Protein AF-A0A932CYS2-F1 (afdb_monomer)

Secondary structure (DSSP, 8-state):
----------------------------GGGTSS-SSSSS--GGG-SS--STT-S--PPPPPPGGGTSS-SSSSS--GGGSSS-S-TT-S--------GGGTSS-SSSSS--GGGSSS-SSTT-S--PPP---GGGTSS--SSSS--GGGSTT-S-TT-S---PPPPPPGGGSSS-SSSSS--GGGSTT-SSTT-S-----TTTSSS-SSSSS--GGGSTT-SSTT-------SS--GGGSSS-SSSSS--STTT-TT-SSTT-S-SS-SS--GGGSS--SSSSS--STTT-SS-SSTTS--PPPPGGGSSS-SSSSS--HHHH-SS-SSTT-S-----SS--GGGSS---SSSS--STTT-SS-SSTT-S-SS-TT--TTSS---SSSS--HHHH-SS--STT--TT-S-GGGSSS-SS-SS--GGGSSS-SSTT-------SS--GGGSSS-SSSSS--S--TTTT--TT-SSTT-S-SS--SS--TTS----SSSS--STTTSSS--STT------SS--TTSSSS-SSSSS--STTT-SS-SSTT-------SS--GGGSSS-SSSSS--STTT-TT-SSTT-S----TT--GGGSSS-SSSSS--STTTSSS--STT-S--SPP-TTSSS-SSSSS--GGGSSS-SSTT-S-SS-TT-TTSSS--SS-SS--STTTSSS--STT-S----------

Sequence (701 aa):
MRHPPNLVALLVSLLVSACGSREASTTPACGDGEDNDEDGKVDDADPGCSGDEDGDESDPQPAACADGLDNDDDGEIDGNDPGCSSLDDGDETDLARAACSDGADNDGDGLTDGDDPGCAGDGDGDETDPLVAQCADGVDNDGDDLTDLDDPGCSGLTDGDESNPPAPPECSDLEDNDGDGLTDWLDPDCAGPADDGEEAGECADGVDNDGDGWEDLFDPGCSSAEDYDEADPAQPAACSDGEDNDGDGVADVFADPGCDAAGDDSERGPRSAPCDNGVDDDGDGDTDWPADSGCDSAWDDEGPAPACSDGVDDDDDGRTDFFADPGCTSPLDPDETDPEELPDCANLTDDDGDGMADWPNDTGCDFAADSSETSPAFVCDNGLDDDGDGDVDIAEDADCEAVWDVEGSAGACGNGLDDDGDGARDQNDQGCESSGDDDETDPADPPACSNGEDDDGDGLADYEPWSGGDPGCIAAGDESERQLAWLSCDDTLDNDGDGLVDFPDDPDCGDVWGSEQVWGTPQACSNLEDDDGDGLVDFPEDPGCLSWLDRDETDPEVPPACANGEDDDGDGLADWPADPGCPAASDTNERERPGPACDNGLDDDGDGDVDFPDDEYCSDPSYGAEAPPVCGNGLDDDDDGETDADDPGCDSELDTSEHSALLVCDNGLDDDRDGDADWPADADCLDSMGPTELPHELEVE

pLDDT: mean 73.69, std 12.3, range [32.88, 92.31]

Mean predicted aligned error: 25.36 Å

Structure (mmCIF, N/CA/C/O backbone):
data_AF-A0A932CYS2-F1
#
_entry.id   AF-A0A932CYS2-F1
#
loop_
_atom_site.group_PDB
_atom_site.id
_atom_site.type_symbol
_atom_site.label_atom_id
_atom_site.label_alt_id
_atom_site.label_comp_id
_atom_site.label_asym_id
_atom_site.label_entity_id
_atom_site.label_seq_id
_atom_site.pdbx_PDB_ins_code
_atom_site.Cartn_x
_atom_site.Cartn_y
_atom_site.Cartn_z
_atom_site.occupancy
_atom_site.B_iso_or_equiv
_atom_site.auth_seq_id
_atom_site.auth_comp_id
_atom_site.auth_asym_id
_atom_site.auth_atom_id
_atom_site.pdbx_PDB_model_num
ATOM 1 N N . MET A 1 1 ? 15.132 -55.791 -19.807 1.00 32.97 1 MET A N 1
ATOM 2 C CA . MET A 1 1 ? 15.140 -57.198 -19.315 1.00 32.97 1 MET A CA 1
ATOM 3 C C . MET A 1 1 ? 16.167 -58.038 -20.088 1.00 32.97 1 MET A C 1
ATOM 5 O O . MET A 1 1 ? 16.297 -57.822 -21.278 1.00 32.97 1 MET A O 1
ATOM 9 N N . ARG A 1 2 ? 16.835 -59.003 -19.428 1.00 35.38 2 ARG A N 1
ATOM 10 C CA . ARG A 1 2 ? 17.506 -60.232 -19.952 1.00 35.38 2 ARG A CA 1
ATOM 11 C C . ARG A 1 2 ? 18.119 -60.257 -21.386 1.00 35.38 2 ARG A C 1
ATOM 13 O O . ARG A 1 2 ? 17.402 -60.441 -22.358 1.00 35.38 2 ARG A O 1
ATOM 20 N N . HIS A 1 3 ? 19.462 -60.276 -21.438 1.00 32.97 3 HIS A N 1
ATOM 21 C CA . HIS A 1 3 ? 20.362 -61.334 -21.989 1.00 32.97 3 HIS A CA 1
ATOM 22 C C . HIS A 1 3 ? 19.798 -62.517 -22.827 1.00 32.97 3 HIS A C 1
ATOM 24 O O . HIS A 1 3 ? 18.668 -62.937 -22.570 1.00 32.97 3 HIS A O 1
ATOM 30 N N . PRO A 1 4 ? 20.642 -63.282 -23.581 1.00 65.62 4 PRO A N 1
ATOM 31 C CA . PRO A 1 4 ? 22.054 -63.104 -24.023 1.00 65.62 4 PRO A CA 1
ATOM 32 C C . PRO A 1 4 ? 22.103 -63.203 -25.591 1.00 65.62 4 PRO A C 1
ATOM 34 O O . PRO A 1 4 ? 21.103 -62.773 -26.165 1.00 65.62 4 PRO A O 1
ATOM 37 N N . PRO A 1 5 ? 23.082 -63.782 -26.356 1.00 58.34 5 PRO A N 1
ATOM 38 C CA . PRO A 1 5 ? 24.461 -64.300 -26.140 1.00 58.34 5 PRO A CA 1
ATOM 39 C C . PRO A 1 5 ? 25.499 -63.669 -27.137 1.00 58.34 5 PRO A C 1
ATOM 41 O O . PRO A 1 5 ? 25.199 -62.635 -27.711 1.00 58.34 5 PRO A O 1
ATOM 44 N N . ASN A 1 6 ? 26.724 -64.160 -27.427 1.00 41.47 6 ASN A N 1
ATOM 45 C CA . ASN A 1 6 ? 27.454 -65.399 -27.085 1.00 41.47 6 ASN A CA 1
ATOM 46 C C . ASN A 1 6 ? 28.994 -65.189 -27.047 1.00 41.47 6 ASN A C 1
ATOM 48 O O . ASN A 1 6 ? 29.493 -64.228 -27.622 1.00 41.47 6 ASN A O 1
ATOM 52 N N . LEU A 1 7 ? 29.750 -66.117 -26.438 1.00 36.44 7 LEU A N 1
ATOM 53 C CA . LEU A 1 7 ? 31.191 -65.985 -26.157 1.00 36.44 7 LEU A CA 1
ATOM 54 C C . LEU A 1 7 ? 31.991 -67.274 -26.459 1.00 36.44 7 LEU A C 1
ATOM 56 O O . LEU A 1 7 ? 31.732 -68.317 -25.864 1.00 36.44 7 LEU A O 1
ATOM 60 N N . VAL A 1 8 ? 32.988 -67.185 -27.355 1.00 42.00 8 VAL A N 1
ATOM 61 C CA . VAL A 1 8 ? 34.032 -68.199 -27.663 1.00 42.00 8 VAL A CA 1
ATOM 62 C C . VAL A 1 8 ? 35.246 -67.434 -28.233 1.00 42.00 8 VAL A C 1
ATOM 64 O O . VAL A 1 8 ? 35.101 -66.818 -29.279 1.00 42.00 8 VAL A O 1
ATOM 67 N N . ALA A 1 9 ? 36.450 -67.331 -27.659 1.00 33.84 9 ALA A N 1
ATOM 68 C CA . ALA A 1 9 ? 37.141 -68.006 -26.553 1.00 33.84 9 ALA A CA 1
ATOM 69 C C . ALA A 1 9 ? 37.605 -69.459 -26.804 1.00 33.84 9 ALA A C 1
ATOM 71 O O . ALA A 1 9 ? 36.893 -70.398 -26.462 1.00 33.84 9 ALA A O 1
ATOM 72 N N . LEU A 1 10 ? 38.853 -69.641 -27.281 1.00 33.91 10 LEU A N 1
ATOM 73 C CA . LEU A 1 10 ? 39.912 -70.270 -26.459 1.00 33.91 10 LEU A CA 1
ATOM 74 C C . LEU A 1 10 ? 41.341 -70.131 -27.030 1.00 33.91 10 LEU A C 1
ATOM 76 O O . LEU A 1 10 ? 41.553 -70.183 -28.239 1.00 33.91 10 LEU A O 1
ATOM 80 N N . LEU A 1 11 ? 42.329 -70.047 -26.130 1.00 35.75 11 LEU A N 1
ATOM 81 C CA . LEU A 1 11 ? 43.759 -70.148 -26.443 1.00 35.75 11 LEU A CA 1
ATOM 82 C C . LEU A 1 11 ? 44.174 -71.589 -26.791 1.00 35.75 11 LEU A C 1
ATOM 84 O O . LEU A 1 11 ? 43.701 -72.536 -26.161 1.00 35.75 11 LEU A O 1
ATOM 88 N N . VAL A 1 12 ? 45.191 -71.740 -27.650 1.00 37.50 12 VAL A N 1
ATOM 89 C CA . VAL A 1 12 ? 46.093 -72.908 -27.641 1.00 37.50 12 VAL A CA 1
ATOM 90 C C . VAL A 1 12 ? 47.543 -72.449 -27.814 1.00 37.50 12 VAL A C 1
ATOM 92 O O . VAL A 1 12 ? 47.998 -72.178 -28.922 1.00 37.50 12 VAL A O 1
ATOM 95 N N . SER A 1 13 ? 48.282 -72.410 -26.708 1.00 39.47 13 SER A N 1
ATOM 96 C CA . SER A 1 13 ? 49.744 -72.269 -26.704 1.00 39.47 13 SER A CA 1
ATOM 97 C C . SER A 1 13 ? 50.433 -73.647 -26.653 1.00 39.47 13 SER A C 1
ATOM 99 O O . SER A 1 13 ? 49.789 -74.652 -26.359 1.00 39.47 13 SER A O 1
ATOM 101 N N . LEU A 1 14 ? 51.765 -73.647 -26.825 1.00 32.88 14 LEU A N 1
ATOM 102 C CA . LEU A 1 14 ? 52.750 -74.727 -26.582 1.00 32.88 14 LEU A CA 1
ATOM 103 C C . LEU A 1 14 ? 53.095 -75.755 -27.702 1.00 32.88 14 LEU A C 1
ATOM 105 O O . LEU A 1 14 ? 52.301 -76.604 -28.088 1.00 32.88 14 LEU A O 1
ATOM 109 N N . LEU A 1 15 ? 54.415 -75.783 -27.982 1.00 36.88 15 LEU A N 1
ATOM 110 C CA . LEU A 1 15 ? 55.313 -76.942 -28.227 1.00 36.88 15 LEU A CA 1
ATOM 111 C C . LEU A 1 15 ? 55.758 -77.359 -29.657 1.00 36.88 15 LEU A C 1
ATOM 113 O O . LEU A 1 15 ? 55.350 -78.379 -30.197 1.00 36.88 15 LEU A O 1
ATOM 117 N N . VAL A 1 16 ? 56.814 -76.667 -30.119 1.00 42.19 16 VAL A N 1
ATOM 118 C CA . VAL A 1 16 ? 58.150 -77.227 -30.472 1.00 42.19 16 VAL A CA 1
ATOM 119 C C . VAL A 1 16 ? 58.255 -78.359 -31.517 1.00 42.19 16 VAL A C 1
ATOM 121 O O . VAL A 1 16 ? 58.073 -79.535 -31.203 1.00 42.19 16 VAL A O 1
ATOM 124 N N . SER A 1 17 ? 58.818 -78.024 -32.690 1.00 36.19 17 SER A N 1
ATOM 125 C CA . SER A 1 17 ? 60.043 -78.630 -33.283 1.00 36.19 17 SER A CA 1
ATOM 126 C C . SER A 1 17 ? 60.367 -77.995 -34.653 1.00 36.19 17 SER A C 1
ATOM 128 O O . SER A 1 17 ? 59.436 -77.704 -35.388 1.00 36.19 17 SER A O 1
ATOM 130 N N . ALA A 1 18 ? 61.597 -77.863 -35.171 1.00 42.41 18 ALA A N 1
ATOM 131 C CA . ALA A 1 18 ? 62.960 -77.718 -34.632 1.00 42.41 18 ALA A CA 1
ATOM 132 C C . ALA A 1 18 ? 63.969 -77.821 -35.810 1.00 42.41 18 ALA A C 1
ATOM 134 O O . ALA A 1 18 ? 63.966 -78.832 -36.507 1.00 42.41 18 ALA A O 1
ATOM 135 N N . CYS A 1 19 ? 64.903 -76.862 -35.922 1.00 35.38 19 CYS A N 1
ATOM 136 C CA . CYS A 1 19 ? 66.161 -76.913 -36.705 1.00 35.38 19 CYS A CA 1
ATOM 137 C C . CYS A 1 19 ? 66.086 -76.912 -38.258 1.00 35.38 19 CYS A C 1
ATOM 139 O O . CYS A 1 19 ? 65.490 -77.794 -38.868 1.00 35.38 19 CYS A O 1
ATOM 141 N N . GLY A 1 20 ? 66.805 -75.978 -38.908 1.00 34.09 20 GLY A N 1
ATOM 142 C CA . GLY A 1 20 ? 66.948 -75.973 -40.376 1.00 34.09 20 GLY A CA 1
ATOM 143 C C . GLY A 1 20 ? 67.723 -74.822 -41.044 1.00 34.09 20 GLY A C 1
ATOM 144 O O . GLY A 1 20 ? 67.614 -74.689 -42.259 1.00 34.09 20 GLY A O 1
ATOM 145 N N . SER A 1 21 ? 68.477 -73.989 -40.314 1.00 43.94 21 SER A N 1
ATOM 146 C CA . SER A 1 21 ? 69.029 -72.723 -40.832 1.00 43.94 21 SER A CA 1
ATOM 147 C C . SER A 1 21 ? 69.904 -72.852 -42.089 1.00 43.94 21 SER A C 1
ATOM 149 O O . SER A 1 21 ? 70.914 -73.563 -42.094 1.00 43.94 21 SER A O 1
ATOM 151 N N . ARG A 1 22 ? 69.559 -72.065 -43.114 1.00 46.00 22 ARG A N 1
ATOM 152 C CA . ARG A 1 22 ? 70.478 -71.477 -44.098 1.00 46.00 22 ARG A CA 1
ATOM 153 C C . ARG A 1 22 ? 69.952 -70.091 -44.433 1.00 46.00 22 ARG A C 1
ATOM 155 O O . ARG A 1 22 ? 68.833 -69.979 -44.916 1.00 46.00 22 ARG A O 1
ATOM 162 N N . GLU A 1 23 ? 70.747 -69.079 -44.142 1.00 43.47 23 GLU A N 1
ATOM 163 C CA . GLU A 1 23 ? 70.376 -67.686 -44.358 1.00 43.47 23 GLU A CA 1
ATOM 164 C C . GLU A 1 23 ? 70.620 -67.313 -45.823 1.00 43.47 23 GLU A C 1
ATOM 166 O O . GLU A 1 23 ? 71.630 -67.703 -46.416 1.00 43.47 23 GLU A O 1
ATOM 171 N N . ALA A 1 24 ? 69.665 -66.591 -46.404 1.00 47.28 24 ALA A N 1
ATOM 172 C CA . ALA A 1 24 ? 69.905 -65.759 -47.568 1.00 47.28 24 ALA A CA 1
ATOM 173 C C . ALA A 1 24 ? 70.119 -64.348 -47.020 1.00 47.28 24 ALA A C 1
ATOM 175 O O . ALA A 1 24 ? 69.232 -63.828 -46.349 1.00 47.28 24 ALA A O 1
ATOM 176 N N . SER A 1 25 ? 71.297 -63.774 -47.254 1.00 45.53 25 SER A N 1
ATOM 177 C CA . SER A 1 25 ? 71.508 -62.351 -47.005 1.00 45.53 25 SER A CA 1
ATOM 178 C C . SER A 1 25 ? 70.859 -61.617 -48.169 1.00 45.53 25 SER A C 1
ATOM 180 O O . SER A 1 25 ? 71.349 -61.723 -49.291 1.00 45.53 25 SER A O 1
ATOM 182 N N . THR A 1 26 ? 69.736 -60.955 -47.918 1.00 60.38 26 THR A N 1
ATOM 183 C CA . THR A 1 26 ? 69.276 -59.852 -48.760 1.00 60.38 26 THR A CA 1
ATOM 184 C C . THR A 1 26 ? 70.146 -58.660 -48.400 1.00 60.38 26 THR A C 1
ATOM 186 O O . THR A 1 26 ? 70.075 -58.178 -47.270 1.00 60.38 26 THR A O 1
ATOM 189 N N . THR A 1 27 ? 71.031 -58.262 -49.306 1.00 70.94 27 THR A N 1
ATOM 190 C CA . THR A 1 27 ? 71.603 -56.915 -49.285 1.00 70.94 27 THR A CA 1
ATOM 191 C C . THR A 1 27 ? 70.458 -55.912 -49.483 1.00 70.94 27 THR A C 1
ATOM 193 O O . THR A 1 27 ? 69.546 -56.217 -50.257 1.00 70.94 27 THR A O 1
ATOM 196 N N . PRO A 1 28 ? 70.429 -54.799 -48.734 1.00 80.12 28 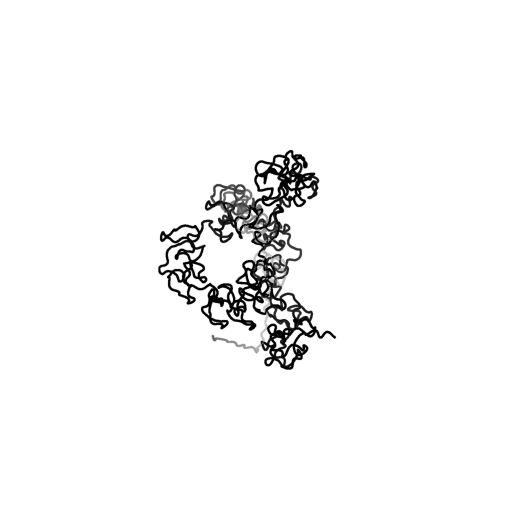PRO A N 1
ATOM 197 C CA . PRO A 1 28 ? 69.559 -53.657 -49.025 1.00 80.12 28 PRO A CA 1
ATOM 198 C C . PRO A 1 28 ? 69.938 -52.999 -50.364 1.00 80.12 28 PRO A C 1
ATOM 200 O O . PRO A 1 28 ? 71.014 -53.298 -50.883 1.00 80.12 28 PRO A O 1
ATOM 203 N N . ALA A 1 29 ? 69.063 -52.151 -50.917 1.00 80.81 29 ALA A N 1
ATOM 204 C CA . ALA A 1 29 ? 69.260 -51.526 -52.232 1.00 80.81 29 ALA A CA 1
ATOM 205 C C . ALA A 1 29 ? 70.571 -50.724 -52.272 1.00 80.81 29 ALA A C 1
ATOM 207 O O . ALA A 1 29 ? 71.456 -51.028 -53.065 1.00 80.81 29 ALA A O 1
ATOM 208 N N . CYS A 1 30 ? 70.761 -49.852 -51.279 1.00 84.50 30 CYS A N 1
ATOM 209 C CA . CYS A 1 30 ? 71.926 -48.983 -51.094 1.00 84.50 30 CYS A CA 1
ATOM 210 C C . CYS A 1 30 ? 73.247 -49.694 -50.728 1.00 84.50 30 CYS A C 1
ATOM 212 O O . CYS A 1 30 ? 74.178 -49.072 -50.208 1.00 84.50 30 CYS A O 1
ATOM 214 N N . GLY A 1 31 ? 73.324 -51.008 -50.938 1.00 82.94 31 GLY A N 1
ATOM 215 C CA . GLY A 1 31 ? 74.497 -51.828 -50.656 1.00 82.94 31 GLY A CA 1
ATOM 216 C C . GLY A 1 31 ? 74.545 -53.142 -51.443 1.00 82.94 31 GLY A C 1
ATOM 217 O O . GLY A 1 31 ? 75.176 -54.103 -50.975 1.00 82.94 31 GLY A O 1
ATOM 218 N N . ASP A 1 32 ? 73.872 -53.232 -52.598 1.00 84.50 32 ASP A N 1
ATOM 219 C CA . ASP A 1 32 ? 73.926 -54.404 -53.486 1.00 84.50 32 ASP A CA 1
ATOM 220 C C . ASP A 1 32 ? 74.656 -54.184 -54.825 1.00 84.50 32 ASP A C 1
ATOM 222 O O . ASP A 1 32 ? 75.135 -55.164 -55.422 1.00 84.50 32 ASP A O 1
ATOM 226 N N . GLY A 1 33 ? 74.898 -52.926 -55.206 1.00 82.44 33 GLY A N 1
ATOM 227 C CA . GLY A 1 33 ? 75.660 -52.533 -56.388 1.00 82.44 33 GLY A CA 1
ATOM 228 C C . GLY A 1 33 ? 74.894 -52.571 -57.713 1.00 82.44 33 GLY A C 1
ATOM 229 O O . GLY A 1 33 ? 75.544 -52.592 -58.770 1.00 82.44 33 GLY A O 1
ATOM 230 N N . GLU A 1 34 ? 73.561 -52.622 -57.681 1.00 85.94 34 GLU A N 1
ATOM 231 C CA . GLU A 1 34 ? 72.691 -52.285 -58.814 1.00 85.94 34 GLU A CA 1
ATOM 232 C C . GLU A 1 34 ? 72.100 -50.861 -58.643 1.00 85.94 34 GLU A C 1
ATOM 234 O O . GLU A 1 34 ? 72.276 -50.229 -57.613 1.00 85.94 34 GLU A O 1
ATOM 239 N N . ASP A 1 35 ? 71.521 -50.317 -59.714 1.00 83.06 35 ASP A N 1
ATOM 240 C CA . ASP A 1 35 ? 70.952 -48.959 -59.838 1.00 83.06 35 ASP A CA 1
ATOM 241 C C . ASP A 1 35 ? 69.430 -49.155 -59.767 1.00 83.06 35 ASP A C 1
ATOM 243 O O . ASP A 1 35 ? 68.841 -49.636 -60.744 1.00 83.06 35 ASP A O 1
ATOM 247 N N . ASN A 1 36 ? 68.826 -49.013 -58.576 1.00 83.62 36 ASN A N 1
ATOM 248 C CA . ASN A 1 36 ? 67.494 -49.576 -58.308 1.00 83.62 36 ASN A CA 1
ATOM 249 C C . ASN A 1 36 ? 66.319 -48.654 -58.688 1.00 83.62 36 ASN A C 1
ATOM 251 O O . ASN A 1 36 ? 65.207 -49.169 -58.855 1.00 83.62 36 ASN A O 1
ATOM 255 N N . ASP A 1 37 ? 66.540 -47.346 -58.867 1.00 79.50 37 ASP A N 1
ATOM 256 C CA . ASP A 1 37 ? 65.526 -46.383 -59.337 1.00 79.50 37 ASP A CA 1
ATOM 257 C C . ASP A 1 37 ? 65.700 -45.949 -60.820 1.00 79.50 37 ASP A C 1
ATOM 259 O O . ASP A 1 37 ? 64.772 -45.395 -61.416 1.00 79.50 37 ASP A O 1
ATOM 263 N N . GLU A 1 38 ? 66.823 -46.318 -61.455 1.00 83.69 38 GLU A N 1
ATOM 264 C CA . GLU A 1 38 ? 67.254 -45.974 -62.824 1.00 83.69 38 GLU A CA 1
ATOM 265 C C . GLU A 1 38 ? 67.691 -44.496 -63.050 1.00 83.69 38 GLU A C 1
ATOM 267 O O . GLU A 1 38 ? 67.770 -44.056 -64.208 1.00 83.69 38 GLU A O 1
ATOM 272 N N . ASP A 1 39 ? 68.036 -43.725 -62.005 1.00 80.88 39 ASP A N 1
ATOM 273 C CA . ASP A 1 39 ? 68.628 -42.372 -62.130 1.00 80.88 39 ASP A CA 1
ATOM 274 C C . ASP A 1 39 ? 70.049 -42.384 -62.750 1.00 80.88 39 ASP A C 1
ATOM 276 O O . ASP A 1 39 ? 70.404 -41.491 -63.538 1.00 80.88 39 ASP A O 1
ATOM 280 N N . GLY A 1 40 ? 70.859 -43.409 -62.456 1.00 81.38 40 GLY A N 1
ATOM 281 C CA . GLY A 1 40 ? 72.254 -43.522 -62.908 1.00 81.38 40 GLY A CA 1
ATOM 282 C C . GLY A 1 40 ? 73.333 -43.309 -61.835 1.00 81.38 40 GLY A C 1
ATOM 283 O O . GLY A 1 40 ? 74.532 -43.307 -62.172 1.00 81.38 40 GLY A O 1
ATOM 284 N N . LYS A 1 41 ? 72.935 -43.126 -60.576 1.00 84.81 41 LYS A N 1
ATOM 285 C CA . LYS A 1 41 ? 73.733 -43.268 -59.348 1.00 84.81 41 LYS A CA 1
ATOM 286 C C . LYS A 1 41 ? 73.557 -44.700 -58.768 1.00 84.81 41 LYS A C 1
ATOM 288 O O . LYS A 1 41 ? 72.941 -45.535 -59.421 1.00 84.81 41 LYS A O 1
ATOM 293 N N . VAL A 1 42 ? 74.287 -45.045 -57.693 1.00 85.69 42 VAL A N 1
ATOM 294 C CA . VAL A 1 42 ? 74.389 -46.416 -57.113 1.00 85.69 42 VAL A CA 1
ATOM 295 C C . VAL A 1 42 ? 74.945 -46.374 -55.675 1.00 85.69 42 VAL A C 1
ATOM 297 O O . VAL A 1 42 ? 76.000 -45.759 -55.463 1.00 85.69 42 VAL A O 1
ATOM 300 N N . ASP A 1 43 ? 74.362 -47.147 -54.753 1.00 84.19 43 ASP A N 1
ATOM 301 C CA . ASP A 1 43 ? 74.823 -47.381 -53.369 1.00 84.19 43 ASP A CA 1
ATOM 302 C C . ASP A 1 43 ? 75.092 -46.046 -52.603 1.00 84.19 43 ASP A C 1
ATOM 304 O O . ASP A 1 43 ? 74.494 -45.004 -52.847 1.00 84.19 43 ASP A O 1
ATOM 308 N N . ASP A 1 44 ? 76.100 -46.053 -51.722 1.00 79.94 44 ASP A N 1
ATOM 309 C CA . ASP A 1 44 ? 76.808 -44.965 -51.015 1.00 79.94 44 ASP A CA 1
ATOM 310 C C . ASP A 1 44 ? 77.219 -43.724 -51.873 1.00 79.94 44 ASP A C 1
ATOM 312 O O . ASP A 1 44 ? 77.911 -42.822 -51.385 1.00 79.94 44 ASP A O 1
ATOM 316 N N . ALA A 1 45 ? 76.880 -43.679 -53.170 1.00 79.56 45 ALA A N 1
ATOM 317 C CA . ALA A 1 45 ? 77.051 -42.527 -54.064 1.00 79.56 45 ALA A CA 1
ATOM 318 C C . ALA A 1 45 ? 75.723 -41.868 -54.502 1.00 79.56 45 ALA A C 1
ATOM 320 O O . ALA A 1 45 ? 75.770 -40.869 -55.230 1.00 79.56 45 ALA A O 1
ATOM 321 N N . ASP A 1 46 ? 74.584 -42.401 -54.061 1.00 78.44 46 ASP A N 1
ATOM 322 C CA . ASP A 1 46 ? 73.236 -41.892 -54.300 1.00 78.44 46 ASP A CA 1
ATOM 323 C C . ASP A 1 46 ? 72.732 -40.996 -53.140 1.00 78.44 46 ASP A C 1
ATOM 325 O O . ASP A 1 46 ? 72.892 -41.389 -51.983 1.00 78.44 46 ASP A O 1
ATOM 329 N N . PRO A 1 47 ? 72.151 -39.797 -53.373 1.00 80.25 47 PRO A N 1
ATOM 330 C CA . PRO A 1 47 ? 71.482 -39.025 -52.327 1.00 80.25 47 PRO A CA 1
ATOM 331 C C . PRO A 1 47 ? 70.162 -39.632 -51.827 1.00 80.25 47 PRO A C 1
ATOM 333 O O . PRO A 1 47 ? 69.766 -39.278 -50.715 1.00 80.25 47 PRO A O 1
ATOM 336 N N . GLY A 1 48 ? 69.527 -40.554 -52.564 1.00 76.81 48 GLY A N 1
ATOM 337 C CA . GLY A 1 48 ? 68.411 -41.353 -52.042 1.00 76.81 48 GLY A CA 1
ATOM 338 C C . GLY A 1 48 ? 68.836 -42.278 -50.892 1.00 76.81 48 GLY A C 1
ATOM 339 O O . GLY A 1 48 ? 68.070 -42.529 -49.964 1.00 76.81 48 GLY A O 1
ATOM 340 N N . CYS A 1 49 ? 70.099 -42.713 -50.889 1.00 83.25 49 CYS A N 1
ATOM 341 C CA . CYS A 1 49 ? 70.643 -43.641 -49.905 1.00 83.25 49 CYS A CA 1
ATOM 342 C C . CYS A 1 49 ? 71.109 -42.965 -48.607 1.00 83.25 49 CYS A C 1
ATOM 344 O O . CYS A 1 49 ? 72.132 -42.275 -48.573 1.00 83.25 49 CYS A O 1
ATOM 346 N N . SER A 1 50 ? 70.454 -43.270 -47.477 1.00 80.62 50 SER A N 1
ATOM 347 C CA . SER A 1 50 ? 70.937 -42.819 -46.159 1.00 80.62 50 SER A CA 1
ATOM 348 C C . SER A 1 50 ? 72.093 -43.667 -45.581 1.00 80.62 50 SER A C 1
ATOM 350 O O . SER A 1 50 ? 72.722 -43.261 -44.596 1.00 80.62 50 SER A O 1
ATOM 352 N N . GLY A 1 51 ? 72.433 -44.802 -46.217 1.00 78.00 51 GLY A N 1
ATOM 353 C CA . GLY A 1 51 ? 73.689 -45.553 -46.028 1.00 78.00 51 GLY A CA 1
ATOM 354 C C . GLY A 1 51 ? 73.618 -47.050 -46.392 1.00 78.00 51 GLY A C 1
ATOM 355 O O . GLY A 1 51 ? 72.558 -47.549 -46.749 1.00 78.00 51 GLY A O 1
ATOM 356 N N . ASP A 1 52 ? 74.733 -47.785 -46.217 1.00 75.94 52 ASP A N 1
ATOM 357 C CA . ASP A 1 52 ? 74.928 -49.234 -46.520 1.00 75.94 52 ASP A CA 1
ATOM 358 C C . ASP A 1 52 ? 73.776 -50.200 -46.112 1.00 75.94 52 ASP A C 1
ATOM 360 O O . ASP A 1 52 ? 73.690 -51.320 -46.624 1.00 75.94 52 ASP A O 1
ATOM 364 N N . GLU A 1 53 ? 72.957 -49.849 -45.110 1.00 78.44 53 GLU A N 1
ATOM 365 C CA . GLU A 1 53 ? 71.867 -50.697 -44.592 1.00 78.44 53 GLU A CA 1
ATOM 366 C C . GLU A 1 53 ? 70.466 -50.285 -45.106 1.00 78.44 53 GLU A C 1
ATOM 368 O O . GLU A 1 53 ? 69.475 -50.906 -44.712 1.00 78.44 53 GLU A O 1
ATOM 373 N N . ASP A 1 54 ? 70.374 -49.272 -45.977 1.00 78.19 54 ASP A N 1
ATOM 374 C CA . ASP A 1 54 ? 69.115 -48.670 -46.432 1.00 78.19 54 ASP A CA 1
ATOM 375 C C . ASP A 1 54 ? 68.440 -49.428 -47.590 1.00 78.19 54 ASP A C 1
ATOM 377 O O . ASP A 1 54 ? 69.078 -49.946 -48.510 1.00 78.19 54 ASP A O 1
ATOM 381 N N . GLY A 1 55 ? 67.116 -49.547 -47.500 1.00 82.19 55 GLY A N 1
ATOM 382 C CA . GLY A 1 55 ? 66.288 -50.387 -48.365 1.00 82.19 55 GLY A CA 1
ATOM 383 C C . GLY A 1 55 ? 65.578 -49.648 -49.496 1.00 82.19 55 GLY A C 1
ATOM 384 O O . GLY A 1 55 ? 64.921 -50.316 -50.295 1.00 82.19 55 GLY A O 1
ATOM 385 N N . ASP A 1 56 ? 65.694 -48.324 -49.539 1.00 80.19 56 ASP A N 1
ATOM 386 C CA . ASP A 1 56 ? 65.152 -47.443 -50.571 1.00 80.19 56 ASP A CA 1
ATOM 387 C C . ASP A 1 56 ? 66.305 -46.604 -51.144 1.00 80.19 56 ASP A C 1
ATOM 389 O O . ASP A 1 56 ? 67.154 -46.140 -50.387 1.00 80.19 56 ASP A O 1
ATOM 393 N N . GLU A 1 57 ? 66.361 -46.469 -52.467 1.00 79.31 57 GLU A N 1
ATOM 394 C CA . GLU A 1 57 ? 67.396 -45.719 -53.206 1.00 79.31 57 GLU A CA 1
ATOM 395 C C . GLU A 1 57 ? 66.782 -44.487 -53.908 1.00 79.31 57 GLU A C 1
ATOM 397 O O . GLU A 1 57 ? 67.485 -43.734 -54.567 1.00 79.31 57 GLU A O 1
ATOM 402 N N . SER A 1 58 ? 65.473 -44.250 -53.735 1.00 81.38 58 SER A N 1
ATOM 403 C CA . SER A 1 58 ? 64.732 -43.175 -54.406 1.00 81.38 58 SER A CA 1
ATOM 404 C C . SER A 1 58 ? 65.169 -41.782 -53.926 1.00 81.38 58 SER A C 1
ATOM 406 O O . SER A 1 58 ? 64.999 -41.453 -52.749 1.00 81.38 58 SER A O 1
ATOM 408 N N . ASP A 1 59 ? 65.653 -40.927 -54.835 1.00 76.38 59 ASP A N 1
ATOM 409 C CA . ASP A 1 59 ? 65.979 -39.525 -54.519 1.00 76.38 59 ASP A CA 1
ATOM 410 C C . ASP A 1 59 ? 64.740 -38.785 -53.941 1.00 76.38 59 ASP A C 1
ATOM 412 O O . ASP A 1 59 ? 63.663 -38.801 -54.559 1.00 76.38 59 ASP A O 1
ATOM 416 N N . PRO A 1 60 ? 64.843 -38.109 -52.776 1.00 66.94 60 PRO A N 1
ATOM 417 C CA . PRO A 1 60 ? 63.718 -37.384 -52.190 1.00 66.94 60 PRO A CA 1
ATOM 418 C C . PRO A 1 60 ? 63.301 -36.229 -53.106 1.00 66.94 60 PRO A C 1
ATOM 420 O O . PRO A 1 60 ? 64.112 -35.369 -53.454 1.00 66.94 60 PRO A O 1
ATOM 423 N N . GLN A 1 61 ? 62.028 -36.221 -53.505 1.00 66.12 61 GLN A N 1
ATOM 424 C CA . GLN A 1 61 ? 61.483 -35.175 -54.370 1.00 66.12 61 GLN A CA 1
ATOM 425 C C . GLN A 1 61 ? 61.447 -33.824 -53.627 1.00 66.12 61 GLN A C 1
ATOM 427 O O . GLN A 1 61 ? 61.345 -33.822 -52.394 1.00 66.12 61 GLN A O 1
ATOM 432 N N . PRO A 1 62 ? 61.531 -32.682 -54.337 1.00 68.25 62 PRO A N 1
ATOM 433 C CA . PRO A 1 62 ? 61.280 -31.378 -53.731 1.00 68.25 62 PRO A CA 1
ATOM 434 C C . PRO A 1 62 ? 59.858 -31.306 -53.155 1.00 68.25 62 PRO A C 1
ATOM 436 O O . PRO A 1 62 ? 58.978 -32.076 -53.543 1.00 68.25 62 PRO A O 1
ATOM 439 N N . ALA A 1 63 ? 59.644 -30.378 -52.226 1.00 77.75 63 ALA A N 1
ATOM 440 C CA . ALA A 1 63 ? 58.297 -29.984 -51.833 1.00 77.75 63 ALA A CA 1
ATOM 441 C C . ALA A 1 63 ? 57.660 -29.157 -52.970 1.00 77.75 63 ALA A C 1
ATOM 443 O O . ALA A 1 63 ? 58.405 -28.597 -53.778 1.00 77.75 63 ALA A O 1
ATOM 444 N N . ALA A 1 64 ? 56.325 -29.113 -53.054 1.00 80.69 64 ALA A N 1
ATOM 445 C CA . ALA A 1 64 ? 55.600 -28.552 -54.201 1.00 80.69 64 ALA A CA 1
ATOM 446 C C . ALA A 1 64 ? 56.080 -27.128 -54.542 1.00 80.69 64 ALA A C 1
ATOM 448 O O . ALA A 1 64 ? 56.589 -26.911 -55.639 1.00 80.69 64 ALA A O 1
ATOM 449 N N . CYS A 1 65 ? 56.160 -26.264 -53.522 1.00 85.75 65 CYS A N 1
ATOM 450 C CA . CYS A 1 65 ? 56.668 -24.885 -53.562 1.00 85.75 65 CYS A CA 1
ATOM 451 C C . CYS A 1 65 ? 58.142 -24.691 -53.991 1.00 85.75 65 CYS A C 1
ATOM 453 O O . CYS A 1 65 ? 58.703 -23.594 -53.843 1.00 85.75 65 CYS A O 1
ATOM 455 N N . ALA A 1 66 ? 58.814 -25.746 -54.454 1.00 86.00 66 ALA A N 1
ATOM 456 C CA . ALA A 1 66 ? 60.176 -25.726 -54.975 1.00 86.00 66 ALA A CA 1
ATOM 457 C C . ALA A 1 66 ? 60.462 -26.811 -56.045 1.00 86.00 66 ALA A C 1
ATOM 459 O O . ALA A 1 66 ? 61.641 -27.091 -56.316 1.00 86.00 66 ALA A O 1
ATOM 460 N N . ASP A 1 67 ? 59.442 -27.461 -56.625 1.00 84.38 67 ASP A N 1
ATOM 461 C CA . ASP A 1 67 ? 59.613 -28.525 -57.630 1.00 84.38 67 ASP A CA 1
ATOM 462 C C . ASP A 1 67 ? 59.582 -28.027 -59.094 1.00 84.38 67 ASP A C 1
ATOM 464 O O . ASP A 1 67 ? 60.064 -28.719 -60.005 1.00 84.38 67 ASP A O 1
ATOM 468 N N . GLY A 1 68 ? 59.164 -26.776 -59.311 1.00 82.75 68 GLY A N 1
ATOM 469 C CA . GLY A 1 68 ? 59.102 -26.106 -60.608 1.00 82.75 68 GLY A CA 1
ATOM 470 C C . GLY A 1 68 ? 57.870 -26.452 -61.448 1.00 82.75 68 GLY A C 1
ATOM 471 O O . GLY A 1 68 ? 57.913 -26.269 -62.676 1.00 82.75 68 GLY A O 1
ATOM 472 N N . LEU A 1 69 ? 56.821 -26.987 -60.821 1.00 85.50 69 LEU A N 1
ATOM 473 C CA . LEU A 1 69 ? 55.493 -27.183 -61.392 1.00 85.50 69 LEU A CA 1
ATOM 474 C C . LEU A 1 69 ? 54.494 -26.149 -60.839 1.00 85.50 69 LEU A C 1
ATOM 476 O O . LEU A 1 69 ? 54.844 -25.250 -60.090 1.00 85.50 69 LEU A O 1
ATOM 480 N N . ASP A 1 70 ? 53.273 -26.275 -61.332 1.00 82.94 70 ASP A N 1
ATOM 481 C CA . ASP A 1 70 ? 52.046 -25.577 -60.954 1.00 82.94 70 ASP A CA 1
ATOM 482 C C . ASP A 1 70 ? 51.162 -26.745 -60.489 1.00 82.94 70 ASP A C 1
ATOM 484 O O . ASP A 1 70 ? 50.771 -27.576 -61.325 1.00 82.94 70 ASP A O 1
ATOM 488 N N . ASN A 1 71 ? 51.074 -26.980 -59.171 1.00 82.50 71 ASN A N 1
ATOM 489 C CA . ASN A 1 71 ? 50.543 -28.242 -58.635 1.00 82.50 71 ASN A CA 1
ATOM 490 C C . ASN A 1 71 ? 49.029 -28.226 -58.348 1.00 82.50 71 ASN A C 1
ATOM 492 O O . ASN A 1 71 ? 48.467 -29.310 -58.137 1.00 82.50 71 ASN A O 1
ATOM 496 N N . ASP A 1 72 ? 48.359 -27.068 -58.405 1.00 80.06 72 ASP A N 1
ATOM 497 C CA . ASP A 1 72 ? 46.898 -26.944 -58.273 1.00 80.06 72 ASP A CA 1
ATOM 498 C C . ASP A 1 72 ? 46.158 -26.463 -59.558 1.00 80.06 72 ASP A C 1
ATOM 500 O O . ASP A 1 72 ? 44.927 -26.560 -59.611 1.00 80.06 72 ASP A O 1
ATOM 504 N N . ASP A 1 73 ? 46.892 -26.114 -60.634 1.00 84.38 73 ASP A N 1
ATOM 505 C CA . ASP A 1 73 ? 46.430 -25.556 -61.927 1.00 84.38 73 ASP A CA 1
ATOM 506 C C . ASP A 1 73 ? 45.943 -24.063 -61.863 1.00 84.38 73 ASP A C 1
ATOM 508 O O . ASP A 1 73 ? 45.211 -23.628 -62.767 1.00 84.38 73 ASP A O 1
ATOM 512 N N . ASP A 1 74 ? 46.338 -23.260 -60.855 1.00 78.12 74 ASP A N 1
ATOM 513 C CA . ASP A 1 74 ? 46.111 -21.793 -60.754 1.00 78.12 74 ASP A CA 1
ATOM 514 C C . ASP A 1 74 ? 46.825 -20.987 -61.867 1.00 78.12 74 ASP A C 1
ATOM 516 O O . ASP A 1 74 ? 46.187 -20.235 -62.626 1.00 78.12 74 ASP A O 1
ATOM 520 N N . GLY A 1 75 ? 48.142 -21.185 -62.013 1.00 82.56 75 GLY A N 1
ATOM 521 C CA . GLY A 1 75 ? 48.991 -20.522 -63.007 1.00 82.56 75 GLY A CA 1
ATOM 522 C C . GLY A 1 75 ? 50.237 -19.777 -62.497 1.00 82.56 75 GLY A C 1
ATOM 523 O O . GLY A 1 75 ? 51.050 -19.372 -63.345 1.00 82.56 75 GLY A O 1
ATOM 524 N N . GLU A 1 76 ? 50.422 -19.590 -61.189 1.00 85.56 76 GLU A N 1
ATOM 525 C CA . GLU A 1 76 ? 51.719 -19.276 -60.563 1.00 85.56 76 GLU A CA 1
ATOM 526 C C . GLU A 1 76 ? 52.507 -20.575 -60.223 1.00 85.56 76 GLU A C 1
ATOM 528 O O . GLU A 1 76 ? 52.104 -21.668 -60.617 1.00 85.56 76 GLU A O 1
ATOM 533 N N . ILE A 1 77 ? 53.742 -20.456 -59.699 1.00 85.19 77 ILE A N 1
ATOM 534 C CA . ILE A 1 77 ? 54.733 -21.563 -59.584 1.00 85.19 77 ILE A CA 1
ATOM 535 C C . ILE A 1 77 ? 55.734 -21.317 -58.440 1.00 85.19 77 ILE A C 1
ATOM 537 O O . ILE A 1 77 ? 56.318 -20.220 -58.366 1.00 85.19 77 ILE A O 1
ATOM 541 N N . ASP A 1 78 ? 56.079 -22.372 -57.684 1.00 84.38 78 ASP A N 1
ATOM 542 C CA . ASP A 1 78 ? 57.048 -22.372 -56.571 1.00 84.38 78 ASP A CA 1
ATOM 543 C C . ASP A 1 78 ? 56.700 -21.278 -55.529 1.00 84.38 78 ASP A C 1
ATOM 545 O O . ASP A 1 78 ? 55.638 -20.679 -55.565 1.00 84.38 78 ASP A O 1
ATOM 549 N N . GLY A 1 79 ? 57.625 -20.871 -54.650 1.00 78.81 79 GLY A N 1
ATOM 550 C CA . GLY A 1 79 ? 57.470 -19.679 -53.788 1.00 78.81 79 GLY A CA 1
ATOM 551 C C . GLY A 1 79 ? 57.378 -18.300 -54.491 1.00 78.81 79 GLY A C 1
ATOM 552 O O . GLY A 1 79 ? 57.991 -17.337 -54.019 1.00 78.81 79 GLY A O 1
ATOM 553 N N . ASN A 1 80 ? 56.681 -18.202 -55.629 1.00 79.00 80 ASN A N 1
ATOM 554 C CA . ASN A 1 80 ? 55.994 -16.994 -56.114 1.00 79.00 80 ASN A CA 1
ATOM 555 C C . ASN A 1 80 ? 54.459 -17.130 -55.996 1.00 79.00 80 ASN A C 1
ATOM 557 O O . ASN A 1 80 ? 53.778 -16.106 -55.998 1.00 79.00 80 ASN A O 1
ATOM 561 N N . ASP A 1 81 ? 53.970 -18.369 -55.914 1.00 76.62 81 ASP A N 1
ATOM 562 C CA . ASP A 1 81 ? 52.606 -18.791 -55.609 1.00 76.62 81 ASP A CA 1
ATOM 563 C C . ASP A 1 81 ? 52.147 -18.275 -54.222 1.00 76.62 81 ASP A C 1
ATOM 565 O O . ASP A 1 81 ? 52.994 -18.164 -53.320 1.00 76.62 81 ASP A O 1
ATOM 569 N N . PRO A 1 82 ? 50.862 -17.910 -54.017 1.00 78.19 82 PRO A N 1
ATOM 570 C CA . PRO A 1 82 ? 50.386 -17.374 -52.743 1.00 78.19 82 PRO A CA 1
ATOM 571 C C . PRO A 1 82 ? 50.005 -18.447 -51.703 1.00 78.19 82 PRO A C 1
ATOM 573 O O . PRO A 1 82 ? 50.082 -18.150 -50.507 1.00 78.19 82 PRO A O 1
ATOM 576 N N . GLY A 1 83 ? 49.690 -19.683 -52.110 1.00 76.56 83 GLY A N 1
ATOM 577 C CA . GLY A 1 83 ? 49.506 -20.827 -51.211 1.00 76.56 83 GLY A CA 1
ATOM 578 C C . GLY A 1 83 ? 50.814 -21.238 -50.519 1.00 76.56 83 GLY A C 1
ATOM 579 O O . GLY A 1 83 ? 50.818 -21.685 -49.368 1.00 76.56 83 GLY A O 1
ATOM 580 N N . CYS A 1 84 ? 51.953 -20.988 -51.169 1.00 80.94 84 CYS A N 1
ATOM 581 C CA . CYS A 1 84 ? 53.282 -21.312 -50.656 1.00 80.94 84 CYS A CA 1
ATOM 582 C C . CYS A 1 84 ? 53.735 -20.497 -49.432 1.00 80.94 84 CYS A C 1
ATOM 584 O O . CYS A 1 84 ? 54.442 -19.487 -49.543 1.00 80.94 84 CYS A O 1
ATOM 586 N N . SER A 1 85 ? 53.490 -21.020 -48.224 1.00 78.81 85 SER A N 1
ATOM 587 C CA . SER A 1 85 ? 54.002 -20.408 -46.985 1.00 78.81 85 SER A CA 1
ATOM 588 C C . SER A 1 85 ? 55.540 -20.444 -46.872 1.00 78.81 85 SER A C 1
ATOM 590 O O . SER A 1 85 ? 56.145 -19.600 -46.198 1.00 78.81 85 SER A O 1
ATOM 592 N N . SER A 1 86 ? 56.207 -21.400 -47.539 1.00 78.94 86 SER A N 1
ATOM 593 C CA . SER A 1 86 ? 57.672 -21.470 -47.637 1.00 78.94 86 SER A CA 1
ATOM 594 C C . SER A 1 86 ? 58.174 -22.357 -48.791 1.00 78.94 86 SER A C 1
ATOM 596 O O . SER A 1 86 ? 57.440 -23.169 -49.332 1.00 78.94 86 SER A O 1
ATOM 598 N N . LEU A 1 87 ? 59.471 -22.277 -49.119 1.00 78.44 87 LEU A N 1
ATOM 599 C CA . LEU A 1 87 ? 60.120 -23.150 -50.121 1.00 78.44 87 LEU A CA 1
ATOM 600 C C . LEU A 1 87 ? 60.360 -24.601 -49.648 1.00 78.44 87 LEU A C 1
ATOM 602 O O . LEU A 1 87 ? 60.871 -25.414 -50.413 1.00 78.44 87 LEU A O 1
ATOM 606 N N . ASP A 1 88 ? 60.058 -24.909 -48.385 1.00 80.69 88 ASP A N 1
ATOM 607 C CA . ASP A 1 88 ? 60.039 -26.277 -47.851 1.00 80.69 88 ASP A CA 1
ATOM 608 C C . ASP A 1 88 ? 58.581 -26.792 -47.715 1.00 80.69 88 ASP A C 1
ATOM 610 O O . ASP A 1 88 ? 58.362 -27.854 -47.128 1.00 80.69 88 ASP A O 1
ATOM 614 N N . ASP A 1 89 ? 57.588 -26.038 -48.216 1.00 76.94 89 ASP A N 1
ATOM 615 C CA . ASP A 1 89 ? 56.160 -26.346 -48.086 1.00 76.94 89 ASP A CA 1
ATOM 616 C C . ASP A 1 89 ? 55.646 -27.275 -49.195 1.00 76.94 89 ASP A C 1
ATOM 618 O O . ASP A 1 89 ? 56.098 -27.240 -50.343 1.00 76.94 89 ASP A O 1
ATOM 622 N N . GLY A 1 90 ? 54.733 -28.167 -48.815 1.00 80.69 90 GLY A N 1
ATOM 623 C CA . GLY A 1 90 ? 54.267 -29.293 -49.625 1.00 80.69 90 GLY A CA 1
ATOM 624 C C . GLY A 1 90 ? 52.875 -29.116 -50.226 1.00 80.69 90 GLY A C 1
ATOM 625 O O . GLY A 1 90 ? 52.352 -30.085 -50.775 1.00 80.69 90 GLY A O 1
ATOM 626 N N . ASP A 1 91 ? 52.292 -27.931 -50.080 1.00 79.00 91 ASP A N 1
ATOM 627 C CA . ASP A 1 91 ? 50.959 -27.560 -50.542 1.00 79.00 91 ASP A CA 1
ATOM 628 C C . ASP A 1 91 ? 51.060 -26.201 -51.256 1.00 79.00 91 ASP A C 1
ATOM 630 O O . ASP A 1 91 ? 51.654 -25.273 -50.709 1.00 79.00 91 ASP A O 1
ATOM 634 N N . GLU A 1 92 ? 50.532 -26.114 -52.478 1.00 78.12 92 GLU A N 1
ATOM 635 C CA . GLU A 1 92 ? 50.403 -24.862 -53.252 1.00 78.12 92 GLU A CA 1
ATOM 636 C C . GLU A 1 92 ? 48.936 -24.393 -53.285 1.00 78.12 92 GLU A C 1
ATOM 638 O O . GLU A 1 92 ? 48.618 -23.408 -53.929 1.00 78.12 92 GLU A O 1
ATOM 643 N N . THR A 1 93 ? 48.012 -25.082 -52.594 1.00 81.19 93 THR A N 1
ATOM 644 C CA . THR A 1 93 ? 46.585 -24.737 -52.669 1.00 81.19 93 THR A CA 1
ATOM 645 C C . THR A 1 93 ? 46.323 -23.372 -52.030 1.00 81.19 93 THR A C 1
ATOM 647 O O . THR A 1 93 ? 46.434 -23.222 -50.809 1.00 81.19 93 THR A O 1
ATOM 650 N N . ASP A 1 94 ? 45.908 -22.403 -52.845 1.00 72.62 94 ASP A N 1
ATOM 651 C CA . ASP A 1 94 ? 45.594 -21.046 -52.400 1.00 72.62 94 ASP A CA 1
ATOM 652 C C . ASP A 1 94 ? 44.502 -21.068 -51.308 1.00 72.62 94 ASP A C 1
ATOM 654 O O . ASP A 1 94 ? 43.427 -21.668 -51.468 1.00 72.62 94 ASP A O 1
ATOM 658 N N . LEU A 1 95 ? 44.766 -20.435 -50.157 1.00 64.38 95 LEU A N 1
ATOM 659 C CA . LEU A 1 95 ? 43.738 -20.274 -49.127 1.00 64.38 95 LEU A CA 1
ATOM 660 C C . LEU A 1 95 ? 42.680 -19.317 -49.671 1.00 64.38 95 LEU A C 1
ATOM 662 O O . LEU A 1 95 ? 43.002 -18.183 -50.016 1.00 64.38 95 LEU A O 1
ATOM 666 N N . ALA A 1 96 ? 41.431 -19.791 -49.740 1.00 59.78 96 ALA A N 1
ATOM 667 C CA . ALA A 1 96 ? 40.322 -19.054 -50.338 1.00 59.78 96 ALA A CA 1
ATOM 668 C C . ALA A 1 96 ? 40.311 -17.592 -49.869 1.00 59.78 96 ALA A C 1
ATOM 670 O O . ALA A 1 96 ? 40.272 -17.326 -48.664 1.00 59.78 96 ALA A O 1
ATOM 671 N N . ARG A 1 97 ? 40.372 -16.670 -50.839 1.00 63.03 97 ARG A N 1
ATOM 672 C CA . ARG A 1 97 ? 40.345 -15.226 -50.590 1.00 63.03 97 ARG A CA 1
ATOM 673 C C . ARG A 1 97 ? 39.128 -14.903 -49.726 1.00 63.03 97 ARG A C 1
ATOM 675 O O . ARG A 1 97 ? 38.029 -15.378 -49.997 1.00 63.03 97 ARG A O 1
ATOM 682 N N . ALA A 1 98 ? 39.382 -14.166 -48.652 1.00 72.88 98 ALA A N 1
ATOM 683 C CA . ALA A 1 98 ? 38.357 -13.734 -47.717 1.00 72.88 98 ALA A CA 1
ATOM 684 C C . ALA A 1 98 ? 37.394 -12.761 -48.430 1.00 72.88 98 ALA A C 1
ATOM 686 O O . ALA A 1 98 ? 37.825 -12.133 -49.401 1.00 72.88 98 ALA A O 1
ATOM 687 N N . ALA A 1 99 ? 36.128 -12.689 -47.999 1.00 78.56 99 ALA A N 1
ATOM 688 C CA . ALA A 1 99 ? 35.035 -12.025 -48.726 1.00 78.56 99 ALA A CA 1
ATOM 689 C C . ALA A 1 99 ? 35.439 -10.625 -49.220 1.00 78.56 99 ALA A C 1
ATOM 691 O O . ALA A 1 99 ? 35.532 -10.418 -50.428 1.00 78.56 99 ALA A O 1
ATOM 692 N N . CYS A 1 100 ? 35.914 -9.790 -48.289 1.00 83.75 100 CYS A N 1
ATOM 693 C CA . CYS A 1 100 ? 36.455 -8.432 -48.461 1.00 83.75 100 CYS A CA 1
ATOM 694 C C . CYS A 1 100 ? 37.673 -8.266 -49.389 1.00 83.75 100 CYS A C 1
ATOM 696 O O . CYS A 1 100 ? 38.323 -7.215 -49.413 1.00 83.75 100 CYS A O 1
ATOM 698 N N . SER A 1 101 ? 38.043 -9.322 -50.101 1.00 82.62 101 SER A N 1
ATOM 699 C CA . SER A 1 101 ? 39.163 -9.381 -51.026 1.00 82.62 101 SER A CA 1
ATOM 700 C C . SER A 1 101 ? 38.954 -10.416 -52.139 1.00 82.62 101 SER A C 1
ATOM 702 O O . SER A 1 101 ? 39.938 -10.749 -52.806 1.00 82.62 101 SER A O 1
ATOM 704 N N . ASP A 1 102 ? 37.764 -10.985 -52.362 1.00 82.00 102 ASP A N 1
ATOM 705 C CA . ASP A 1 102 ? 37.514 -12.014 -53.389 1.00 82.00 102 ASP A CA 1
ATOM 706 C C . ASP A 1 102 ? 36.972 -11.446 -54.724 1.00 82.00 102 ASP A C 1
ATOM 708 O O . ASP A 1 102 ? 37.222 -12.025 -55.794 1.00 82.00 102 ASP A O 1
ATOM 712 N N . GLY A 1 103 ? 36.405 -10.236 -54.703 1.00 80.56 103 GLY A N 1
ATOM 713 C CA . GLY A 1 103 ? 35.839 -9.527 -55.852 1.00 80.56 103 GLY A CA 1
ATOM 714 C C . GLY A 1 103 ? 34.377 -9.862 -56.162 1.00 80.56 103 GLY A C 1
ATOM 715 O O . GLY A 1 103 ? 33.943 -9.649 -57.307 1.00 80.56 103 GLY A O 1
ATOM 716 N N . ALA A 1 104 ? 33.648 -10.426 -55.199 1.00 83.62 104 ALA A N 1
ATOM 717 C CA . ALA A 1 104 ? 32.198 -10.547 -55.205 1.00 83.62 104 ALA A CA 1
ATOM 718 C C . ALA A 1 104 ? 31.529 -9.472 -54.317 1.00 83.62 104 ALA A C 1
ATOM 720 O O . ALA A 1 104 ? 32.121 -8.443 -54.023 1.00 83.62 104 ALA A O 1
ATOM 721 N N . ASP A 1 105 ? 30.250 -9.715 -54.058 1.00 81.94 105 ASP A N 1
ATOM 722 C CA . ASP A 1 105 ? 29.222 -8.942 -53.354 1.00 81.94 105 ASP A CA 1
ATOM 723 C C . ASP A 1 105 ? 28.518 -10.071 -52.583 1.00 81.94 105 ASP A C 1
ATOM 725 O O . ASP A 1 105 ? 27.757 -10.845 -53.187 1.00 81.94 105 ASP A O 1
ATOM 729 N N . ASN A 1 106 ? 29.020 -10.379 -51.375 1.00 82.19 106 ASN A N 1
ATOM 730 C CA . ASN A 1 106 ? 28.736 -11.656 -50.704 1.00 82.19 106 ASN A CA 1
ATOM 731 C C . ASN A 1 106 ? 27.525 -11.609 -49.756 1.00 82.19 106 ASN A C 1
ATOM 733 O O . ASN A 1 106 ? 26.932 -12.669 -49.520 1.00 82.19 106 ASN A O 1
ATOM 737 N N . ASP A 1 107 ? 27.125 -10.431 -49.268 1.00 79.44 107 ASP A N 1
ATOM 738 C CA . ASP A 1 107 ? 25.918 -10.237 -48.453 1.00 79.44 107 ASP A CA 1
ATOM 739 C C . ASP A 1 107 ? 24.684 -9.879 -49.325 1.00 79.44 107 ASP A C 1
ATOM 741 O O . ASP A 1 107 ? 23.617 -10.492 -49.183 1.00 79.44 107 ASP A O 1
ATOM 745 N N . GLY A 1 108 ? 24.863 -9.008 -50.325 1.00 83.94 108 GLY A N 1
ATOM 746 C CA . GLY A 1 108 ? 23.877 -8.600 -51.322 1.00 83.94 108 GLY A CA 1
ATOM 747 C C . GLY A 1 108 ? 23.539 -7.101 -51.387 1.00 83.94 108 GLY A C 1
ATOM 748 O O . GLY A 1 108 ? 22.566 -6.781 -52.087 1.00 83.94 108 GLY A O 1
ATOM 749 N N . ASP A 1 109 ? 24.242 -6.201 -50.684 1.00 78.81 109 ASP A N 1
ATOM 750 C CA . ASP A 1 109 ? 23.927 -4.757 -50.671 1.00 78.81 109 ASP A CA 1
ATOM 751 C C . ASP A 1 109 ? 24.215 -4.066 -52.033 1.00 78.81 109 ASP A C 1
ATOM 753 O O . ASP A 1 109 ? 23.405 -3.271 -52.540 1.00 78.81 109 ASP A O 1
ATOM 757 N N . GLY A 1 110 ? 25.318 -4.449 -52.690 1.00 82.12 110 GLY A N 1
ATOM 758 C CA . GLY A 1 110 ? 25.796 -3.915 -53.970 1.00 82.12 110 GLY A CA 1
ATOM 759 C C . GLY A 1 110 ? 27.146 -3.173 -53.945 1.00 82.12 110 GLY A C 1
ATOM 760 O O . GLY A 1 110 ? 27.514 -2.577 -54.973 1.00 82.12 110 GLY A O 1
ATOM 761 N N . LEU A 1 111 ? 27.864 -3.199 -52.825 1.00 82.94 111 LEU A N 1
ATOM 762 C CA . LEU A 1 111 ? 29.281 -2.882 -52.644 1.00 82.94 111 LEU A CA 1
ATOM 763 C C . LEU A 1 111 ? 30.123 -4.180 -52.765 1.00 82.94 111 LEU A C 1
ATOM 765 O O . LEU A 1 111 ? 29.608 -5.199 -53.228 1.00 82.94 111 LEU A O 1
ATOM 769 N N . THR A 1 112 ? 31.453 -4.089 -52.611 1.00 85.94 112 THR A N 1
ATOM 770 C CA . THR A 1 112 ? 32.414 -5.177 -52.930 1.00 85.94 112 THR A CA 1
ATOM 771 C C . THR A 1 112 ? 33.813 -4.903 -52.357 1.00 85.94 112 THR A C 1
ATOM 773 O O . THR A 1 112 ? 34.327 -3.795 -52.581 1.00 85.94 112 THR A O 1
ATOM 776 N N . ASP A 1 113 ? 34.519 -5.920 -51.842 1.00 84.25 113 ASP A N 1
ATOM 777 C CA . ASP A 1 113 ? 35.915 -5.825 -51.364 1.00 84.25 113 ASP A CA 1
ATOM 778 C C . ASP A 1 113 ? 36.107 -4.664 -50.341 1.00 84.25 113 ASP A C 1
ATOM 780 O O . ASP A 1 113 ? 35.162 -4.081 -49.837 1.00 84.25 113 ASP A O 1
ATOM 784 N N . GLY A 1 114 ? 37.333 -4.210 -50.060 1.00 79.38 114 GLY A N 1
ATOM 785 C CA . GLY A 1 114 ? 37.592 -3.017 -49.224 1.00 79.38 114 GLY A CA 1
ATOM 786 C C . GLY A 1 114 ? 37.108 -1.638 -49.750 1.00 79.38 114 GLY A C 1
ATOM 787 O O . GLY A 1 114 ? 37.686 -0.624 -49.350 1.00 79.38 114 GLY A O 1
ATOM 788 N N . ASP A 1 115 ? 36.127 -1.572 -50.663 1.00 83.62 115 ASP A N 1
ATOM 789 C CA . ASP A 1 115 ? 35.269 -0.385 -50.890 1.00 83.62 115 ASP A CA 1
ATOM 790 C C . ASP A 1 115 ? 33.912 -0.511 -50.123 1.00 83.62 115 ASP A C 1
ATOM 792 O O . ASP A 1 115 ? 33.113 0.429 -50.149 1.00 83.62 115 ASP A O 1
ATOM 796 N N . ASP A 1 116 ? 33.681 -1.644 -49.448 1.00 76.69 116 ASP A N 1
ATOM 797 C CA . ASP A 1 116 ? 32.520 -2.056 -48.639 1.00 76.69 116 ASP A CA 1
ATOM 798 C C . ASP A 1 116 ? 32.675 -1.691 -47.135 1.00 76.69 116 ASP A C 1
ATOM 800 O O . ASP A 1 116 ? 33.816 -1.677 -46.648 1.00 76.69 116 ASP A O 1
ATOM 804 N N . PRO A 1 117 ? 31.604 -1.364 -46.375 1.00 79.31 117 PRO A N 1
ATOM 805 C CA . PRO A 1 117 ? 31.701 -0.959 -44.973 1.00 79.31 117 PRO A CA 1
ATOM 806 C C . PRO A 1 117 ? 31.618 -2.122 -43.962 1.00 79.31 117 PRO A C 1
ATOM 808 O O . PRO A 1 117 ? 32.108 -1.939 -42.842 1.00 79.31 117 PRO A O 1
ATOM 811 N N . GLY A 1 118 ? 31.149 -3.318 -44.349 1.00 78.38 118 GLY A N 1
ATOM 812 C CA . GLY A 1 118 ? 31.266 -4.552 -43.554 1.00 78.38 118 GLY A CA 1
ATOM 813 C C . GLY A 1 118 ? 32.722 -4.978 -43.337 1.00 78.38 118 GLY A C 1
ATOM 814 O O . GLY A 1 118 ? 33.080 -5.607 -42.340 1.00 78.38 118 GLY A O 1
ATOM 815 N N . CYS A 1 119 ? 33.610 -4.558 -44.238 1.00 83.88 119 CYS A N 1
ATOM 816 C CA . CYS A 1 119 ? 35.002 -4.976 -44.267 1.00 83.88 119 CYS A CA 1
ATOM 817 C C . CYS A 1 119 ? 35.923 -4.273 -43.260 1.00 83.88 119 CYS A C 1
ATOM 819 O O . CYS A 1 119 ? 36.451 -3.185 -43.520 1.00 83.88 119 CYS A O 1
ATOM 821 N N . ALA A 1 120 ? 36.314 -4.970 -42.183 1.00 79.00 120 ALA A N 1
ATOM 822 C CA . ALA A 1 120 ? 37.397 -4.495 -41.312 1.00 79.00 120 ALA A CA 1
ATOM 823 C C . ALA A 1 120 ? 38.797 -4.549 -41.981 1.00 79.00 120 ALA A C 1
ATOM 825 O O . ALA A 1 120 ? 39.758 -3.962 -41.464 1.00 79.00 120 ALA A O 1
ATOM 826 N N . GLY A 1 121 ? 38.935 -5.209 -43.143 1.00 76.44 121 GLY A N 1
ATOM 827 C CA . GLY A 1 121 ? 40.067 -5.041 -44.067 1.00 76.44 121 GLY A CA 1
ATOM 828 C C . GLY A 1 121 ? 40.313 -6.211 -45.032 1.00 76.44 121 GLY A C 1
ATOM 829 O O . GLY A 1 121 ? 39.611 -7.213 -45.001 1.00 76.44 121 GLY A O 1
ATOM 830 N N . ASP A 1 122 ? 41.379 -6.114 -45.841 1.00 73.06 122 ASP A N 1
ATOM 831 C CA . ASP A 1 122 ? 41.759 -7.019 -46.953 1.00 73.06 122 ASP A CA 1
ATOM 832 C C . ASP A 1 122 ? 41.875 -8.536 -46.630 1.00 73.06 122 ASP A C 1
ATOM 834 O O . ASP A 1 122 ? 42.218 -9.324 -47.515 1.00 73.06 122 ASP A O 1
ATOM 838 N N . GLY A 1 123 ? 41.693 -8.956 -45.377 1.00 71.50 123 GLY A N 1
ATOM 839 C CA . GLY A 1 123 ? 41.735 -10.353 -44.934 1.00 71.50 123 GLY A CA 1
ATOM 840 C C . GLY A 1 123 ? 40.494 -10.793 -44.157 1.00 71.50 123 GLY A C 1
ATOM 841 O O . GLY A 1 123 ? 40.553 -11.839 -43.511 1.00 71.50 123 GLY A O 1
ATOM 842 N N . ASP A 1 124 ? 39.427 -9.992 -44.176 1.00 75.75 124 ASP A N 1
ATOM 843 C CA . ASP A 1 124 ? 38.190 -10.263 -43.452 1.00 75.75 124 ASP A CA 1
ATOM 844 C C . ASP A 1 124 ? 37.241 -11.177 -44.239 1.00 75.75 124 ASP A C 1
ATOM 846 O O . ASP A 1 124 ? 37.147 -11.112 -45.467 1.00 75.75 124 ASP A O 1
ATOM 850 N N . GLY A 1 125 ? 36.610 -12.098 -43.516 1.00 81.75 125 GLY A N 1
ATOM 851 C CA . GLY A 1 125 ? 35.814 -13.195 -44.065 1.00 81.75 125 GLY A CA 1
ATOM 852 C C . GLY A 1 125 ? 34.321 -12.904 -44.164 1.00 81.75 125 GLY A C 1
ATOM 853 O O . GLY A 1 125 ? 33.594 -13.773 -44.644 1.00 81.75 125 GLY A O 1
ATOM 854 N N . ASP A 1 126 ? 33.898 -11.730 -43.707 1.00 79.31 126 ASP A N 1
ATOM 855 C CA . ASP A 1 126 ? 32.516 -11.267 -43.665 1.00 79.31 126 ASP A CA 1
ATOM 856 C C . ASP A 1 126 ? 32.413 -9.923 -44.402 1.00 79.31 126 ASP A C 1
ATOM 858 O O . ASP A 1 126 ? 33.286 -9.075 -44.241 1.00 79.31 126 ASP A O 1
ATOM 862 N N . GLU A 1 127 ? 31.381 -9.768 -45.229 1.00 79.56 127 GLU A N 1
ATOM 863 C CA . GLU A 1 127 ? 31.005 -8.511 -45.908 1.00 79.56 127 GLU A CA 1
ATOM 864 C C . GLU A 1 127 ? 29.657 -7.991 -45.370 1.00 79.56 127 GLU A C 1
ATOM 866 O O . GLU A 1 127 ? 29.102 -7.048 -45.910 1.00 79.56 127 GLU A O 1
ATOM 871 N N . THR A 1 128 ? 29.102 -8.595 -44.309 1.00 82.44 128 THR A N 1
ATOM 872 C CA . THR A 1 128 ? 27.853 -8.105 -43.709 1.00 82.44 128 THR A CA 1
ATOM 873 C C . THR A 1 128 ? 28.087 -6.722 -43.104 1.00 82.44 128 THR A C 1
ATOM 875 O O . THR A 1 128 ? 28.878 -6.584 -42.166 1.00 82.44 128 THR A O 1
ATOM 878 N N . ASP A 1 129 ? 27.386 -5.715 -43.626 1.00 75.25 129 ASP A N 1
ATOM 879 C CA . ASP A 1 129 ? 27.471 -4.334 -43.147 1.00 75.25 129 ASP A CA 1
ATOM 880 C C . ASP A 1 129 ? 27.180 -4.278 -41.627 1.00 75.25 129 ASP A C 1
ATOM 882 O O . ASP A 1 129 ? 26.278 -4.985 -41.150 1.00 75.25 129 ASP A O 1
ATOM 886 N N . PRO A 1 130 ? 27.919 -3.492 -40.816 1.00 64.69 130 PRO A N 1
ATOM 887 C CA . PRO A 1 130 ? 27.626 -3.384 -39.393 1.00 64.69 130 PRO A CA 1
ATOM 888 C C . PRO A 1 130 ? 26.238 -2.765 -39.262 1.00 64.69 130 PRO A C 1
ATOM 890 O O . PRO A 1 130 ? 26.011 -1.712 -39.857 1.00 64.69 130 PRO A O 1
ATOM 893 N N . LEU A 1 131 ? 25.334 -3.392 -38.494 1.00 58.72 131 LEU A N 1
ATOM 894 C CA . LEU A 1 131 ? 23.989 -2.848 -38.286 1.00 58.72 131 LEU A CA 1
ATOM 895 C C . LEU A 1 131 ? 24.103 -1.377 -37.877 1.00 58.72 131 LEU A C 1
ATOM 897 O O . LEU A 1 131 ? 24.584 -1.059 -36.786 1.00 58.72 131 LEU A O 1
ATOM 901 N N . VAL A 1 132 ? 23.654 -0.493 -38.767 1.00 63.22 132 VAL A N 1
ATOM 902 C CA . VAL A 1 132 ? 23.214 0.825 -38.345 1.00 63.22 132 VAL A CA 1
ATOM 903 C C . VAL A 1 132 ? 21.971 0.550 -37.514 1.00 63.22 132 VAL A C 1
ATOM 905 O O . VAL A 1 132 ? 21.057 -0.141 -37.964 1.00 63.22 132 VAL A O 1
ATOM 908 N N . ALA A 1 133 ? 22.028 0.970 -36.258 1.00 74.50 133 ALA A N 1
ATOM 909 C CA . ALA A 1 133 ? 20.923 0.850 -35.325 1.00 74.50 133 ALA A CA 1
ATOM 910 C C . ALA A 1 133 ? 19.728 1.640 -35.899 1.00 74.50 133 ALA A C 1
ATOM 912 O O . ALA A 1 133 ? 19.977 2.650 -36.563 1.00 74.50 133 ALA A O 1
ATOM 913 N N . GLN A 1 134 ? 18.483 1.165 -35.733 1.00 83.56 134 GLN A N 1
ATOM 914 C CA . GLN A 1 134 ? 17.326 1.715 -36.470 1.00 83.56 134 GLN A CA 1
ATOM 915 C C . GLN A 1 134 ? 17.233 3.239 -36.243 1.00 83.56 134 GLN A C 1
ATOM 917 O O . GLN A 1 134 ? 17.317 4.000 -37.204 1.00 83.56 134 GLN A O 1
ATOM 922 N N . CYS A 1 135 ? 17.386 3.654 -34.982 1.00 87.12 135 CYS A N 1
ATOM 923 C CA . CYS A 1 135 ? 17.511 5.027 -34.473 1.00 87.12 135 CYS A CA 1
ATOM 924 C C . CYS A 1 135 ? 18.689 5.892 -34.985 1.00 87.12 135 CYS A C 1
ATOM 926 O O . CYS A 1 135 ? 19.017 6.932 -34.394 1.00 87.12 135 CYS A O 1
ATOM 928 N N . ALA A 1 136 ? 19.394 5.462 -36.030 1.00 85.56 136 ALA A N 1
ATOM 929 C CA . ALA A 1 136 ? 20.474 6.208 -36.671 1.00 85.56 136 ALA A CA 1
ATOM 930 C C . ALA A 1 136 ? 20.604 5.963 -38.193 1.00 85.56 136 ALA A C 1
ATOM 932 O O . ALA A 1 136 ? 21.607 6.393 -38.789 1.00 85.56 136 ALA A O 1
ATOM 933 N N . ASP A 1 137 ? 19.665 5.246 -38.826 1.00 83.25 137 ASP A N 1
ATOM 934 C CA . ASP A 1 137 ? 19.725 4.878 -40.250 1.00 83.25 137 ASP A CA 1
ATOM 935 C C . ASP A 1 137 ? 18.977 5.856 -41.187 1.00 83.25 137 ASP A C 1
ATOM 937 O O . ASP A 1 137 ? 19.255 5.905 -42.397 1.00 83.25 137 ASP A O 1
ATOM 941 N N . GLY A 1 138 ? 18.142 6.740 -40.628 1.00 83.25 138 GLY A N 1
ATOM 942 C CA . GLY A 1 138 ? 17.377 7.758 -41.349 1.00 83.25 138 GLY A CA 1
ATOM 943 C C . GLY A 1 138 ? 16.173 7.218 -42.126 1.00 83.25 138 GLY A C 1
ATOM 944 O O . GLY A 1 138 ? 15.788 7.812 -43.150 1.00 83.25 138 GLY A O 1
ATOM 945 N N . VAL A 1 139 ? 15.620 6.087 -41.689 1.00 85.75 139 VAL A N 1
ATOM 946 C CA . VAL A 1 139 ? 14.366 5.480 -42.149 1.00 85.75 139 VAL A CA 1
ATOM 947 C C . VAL A 1 139 ? 13.341 5.515 -41.004 1.00 85.75 139 VAL A C 1
ATOM 949 O O . VAL A 1 139 ? 13.678 5.777 -39.865 1.00 85.75 139 VAL A O 1
ATOM 952 N N . ASP A 1 140 ? 12.073 5.356 -41.369 1.00 85.00 140 ASP A N 1
ATOM 953 C CA . ASP A 1 140 ? 10.920 5.119 -40.493 1.00 85.00 140 ASP A CA 1
ATOM 954 C C . ASP A 1 140 ? 10.722 3.595 -40.521 1.00 85.00 140 ASP A C 1
ATOM 956 O O . ASP A 1 140 ? 10.290 3.060 -41.560 1.00 85.00 140 ASP A O 1
ATOM 960 N N . ASN A 1 141 ? 11.202 2.879 -39.495 1.00 83.31 141 ASN A N 1
ATOM 961 C CA . ASN A 1 141 ? 11.232 1.412 -39.509 1.00 83.31 141 ASN A CA 1
ATOM 962 C C . ASN A 1 141 ? 10.026 0.752 -38.809 1.00 83.31 141 ASN A C 1
ATOM 964 O O . ASN A 1 141 ? 9.655 -0.363 -39.204 1.00 83.31 141 ASN A O 1
ATOM 968 N N . ASP A 1 142 ? 9.376 1.430 -37.855 1.00 84.88 142 ASP A N 1
ATOM 969 C CA . ASP A 1 142 ? 8.169 0.953 -37.155 1.00 84.88 142 ASP A CA 1
ATOM 970 C C . ASP A 1 142 ? 6.866 1.273 -37.940 1.00 84.88 142 ASP A C 1
ATOM 972 O O . ASP A 1 142 ? 6.014 0.389 -38.132 1.00 84.88 142 ASP A O 1
ATOM 976 N N . GLY A 1 143 ? 6.777 2.466 -38.547 1.00 85.62 143 GLY A N 1
ATOM 977 C CA . GLY A 1 143 ? 5.670 2.937 -39.378 1.00 85.62 143 GLY A CA 1
ATOM 978 C C . GLY A 1 143 ? 4.854 4.141 -38.868 1.00 85.62 143 GLY A C 1
ATOM 979 O O . GLY A 1 143 ? 3.776 4.359 -39.446 1.00 85.62 143 GLY A O 1
ATOM 980 N N . ASP A 1 144 ? 5.273 4.882 -37.833 1.00 83.75 144 ASP A N 1
ATOM 981 C CA . ASP A 1 144 ? 4.479 5.958 -37.200 1.00 83.75 144 ASP A CA 1
ATOM 982 C C . ASP A 1 144 ? 4.550 7.374 -37.856 1.00 83.75 144 ASP A C 1
ATOM 984 O O . ASP A 1 144 ? 3.730 8.235 -37.520 1.00 83.75 144 ASP A O 1
ATOM 988 N N . ASP A 1 145 ? 5.404 7.573 -38.880 1.00 88.81 145 ASP A N 1
ATOM 989 C CA . ASP A 1 145 ? 5.831 8.846 -39.532 1.00 88.81 145 ASP A CA 1
ATOM 990 C C . ASP A 1 145 ? 6.996 9.632 -38.822 1.00 88.81 145 ASP A C 1
ATOM 992 O O . ASP A 1 145 ? 7.326 10.742 -39.279 1.00 88.81 145 ASP A O 1
ATOM 996 N N . LEU A 1 146 ? 7.667 9.090 -37.790 1.00 86.94 146 LEU A N 1
ATOM 997 C CA . LEU A 1 146 ? 8.912 9.591 -37.151 1.00 86.94 146 LEU A CA 1
ATOM 998 C C . LEU A 1 146 ? 10.172 8.797 -37.602 1.00 86.94 146 LEU A C 1
ATOM 1000 O O . LEU A 1 146 ? 10.076 7.987 -38.521 1.00 86.94 146 LEU A O 1
ATOM 1004 N N . THR A 1 147 ? 11.379 9.180 -37.137 1.00 89.00 147 THR A N 1
ATOM 1005 C CA . THR A 1 147 ? 12.696 8.635 -37.586 1.00 89.00 147 THR A CA 1
ATOM 1006 C C . THR A 1 147 ? 13.863 9.034 -36.663 1.00 89.00 147 THR A C 1
ATOM 1008 O O . THR A 1 147 ? 13.944 10.215 -36.297 1.00 89.00 147 THR A O 1
ATOM 1011 N N . ASP A 1 148 ? 14.882 8.180 -36.489 1.00 87.62 148 ASP A N 1
ATOM 1012 C CA . ASP A 1 148 ? 16.107 8.480 -35.712 1.00 87.62 148 ASP A CA 1
ATOM 1013 C C . ASP A 1 148 ? 15.770 9.008 -34.282 1.00 87.62 148 ASP A C 1
ATOM 1015 O O . ASP A 1 148 ? 14.701 8.772 -33.743 1.00 87.62 148 ASP A O 1
ATOM 1019 N N . LEU A 1 149 ? 16.634 9.823 -33.658 1.00 86.00 149 LEU A N 1
ATOM 1020 C CA . LEU A 1 149 ? 16.351 10.517 -32.381 1.00 86.00 149 LEU A CA 1
ATOM 1021 C C . LEU A 1 149 ? 15.201 11.560 -32.412 1.00 86.00 149 LEU A C 1
ATOM 1023 O O . LEU A 1 149 ? 15.058 12.317 -31.450 1.00 86.00 149 LEU A O 1
ATOM 1027 N N . ASP A 1 150 ? 14.459 11.703 -33.516 1.00 88.31 150 ASP A N 1
ATOM 1028 C CA . ASP A 1 150 ? 13.194 12.458 -33.524 1.00 88.31 150 ASP A CA 1
ATOM 1029 C C . ASP A 1 150 ? 11.985 11.511 -33.234 1.00 88.31 150 ASP A C 1
ATOM 1031 O O . ASP A 1 150 ? 10.843 11.974 -33.261 1.00 88.31 150 ASP A O 1
ATOM 1035 N N . ASP A 1 151 ? 12.240 10.222 -32.952 1.00 84.62 151 ASP A N 1
ATOM 1036 C CA . ASP A 1 151 ? 11.302 9.124 -32.644 1.00 84.62 151 ASP A CA 1
ATOM 1037 C C . ASP A 1 151 ? 11.318 8.740 -31.134 1.00 84.62 151 ASP A C 1
ATOM 1039 O O . ASP A 1 151 ? 12.409 8.666 -30.557 1.00 84.62 151 ASP A O 1
ATOM 1043 N N . PRO A 1 152 ? 10.171 8.503 -30.455 1.00 83.62 152 PRO A N 1
ATOM 1044 C CA . PRO A 1 152 ? 10.129 8.106 -29.043 1.00 83.62 152 PRO A CA 1
ATOM 1045 C C . PRO A 1 152 ? 10.509 6.641 -28.781 1.00 83.62 152 PRO A C 1
ATOM 1047 O O . PRO A 1 152 ? 10.841 6.315 -27.644 1.00 83.62 152 PRO A O 1
ATOM 1050 N N . GLY A 1 153 ? 10.518 5.769 -29.796 1.00 82.69 153 GLY A N 1
ATOM 1051 C CA . GLY A 1 153 ? 11.047 4.406 -29.675 1.00 82.69 153 GLY A CA 1
ATOM 1052 C C . GLY A 1 153 ? 12.566 4.346 -29.472 1.00 82.69 153 GLY A C 1
ATOM 1053 O O . GLY A 1 153 ? 13.103 3.280 -29.190 1.00 82.69 153 GLY A O 1
ATOM 1054 N N . CYS A 1 154 ? 13.268 5.479 -29.596 1.00 86.38 154 CYS A N 1
ATOM 1055 C CA . CYS A 1 154 ? 14.724 5.542 -29.649 1.00 86.38 154 CYS A CA 1
ATOM 1056 C C . CYS A 1 154 ? 15.402 6.021 -28.360 1.00 86.38 154 CYS A C 1
ATOM 1058 O O . CYS A 1 154 ? 15.600 7.223 -28.163 1.00 86.38 154 CYS A O 1
ATOM 1060 N N . SER A 1 155 ? 15.938 5.089 -27.562 1.00 81.94 155 SER A N 1
ATOM 1061 C CA . SER A 1 155 ? 16.793 5.438 -26.412 1.00 81.94 155 SER A CA 1
ATOM 1062 C C . SER A 1 155 ? 18.136 6.075 -26.821 1.00 81.94 155 SER A C 1
ATOM 1064 O O . SER A 1 155 ? 18.752 6.817 -26.051 1.00 81.94 155 SER A O 1
ATOM 1066 N N . GLY A 1 156 ? 18.621 5.850 -28.054 1.00 79.88 156 GLY A N 1
ATOM 1067 C CA . GLY A 1 156 ? 19.840 6.507 -28.533 1.00 79.88 156 GLY A CA 1
ATOM 1068 C C . GLY A 1 156 ? 20.373 6.080 -29.905 1.00 79.88 156 GLY A C 1
ATOM 1069 O O . GLY A 1 156 ? 19.880 5.172 -30.557 1.00 79.88 156 GLY A O 1
ATOM 1070 N N . LEU A 1 157 ? 21.480 6.705 -30.336 1.00 77.50 157 LEU A N 1
ATOM 1071 C CA . LEU A 1 157 ? 22.128 6.478 -31.653 1.00 77.50 157 LEU A CA 1
ATOM 1072 C C . LEU A 1 157 ? 22.763 5.085 -31.844 1.00 77.50 157 LEU A C 1
ATOM 1074 O O . LEU A 1 157 ? 23.431 4.836 -32.851 1.00 77.50 157 LEU A O 1
ATOM 1078 N N . THR A 1 158 ? 22.641 4.214 -30.850 1.00 78.56 158 THR A N 1
ATOM 1079 C CA . THR A 1 158 ? 23.054 2.808 -30.896 1.00 78.56 158 THR A CA 1
ATOM 1080 C C . THR A 1 158 ? 21.883 1.861 -30.648 1.00 78.56 158 THR A C 1
ATOM 1082 O O . THR A 1 158 ? 22.116 0.656 -30.581 1.00 78.56 158 THR A O 1
ATOM 1085 N N . ASP A 1 159 ? 20.660 2.386 -30.523 1.00 76.69 159 ASP A N 1
ATOM 1086 C CA . ASP A 1 159 ? 19.461 1.601 -30.259 1.00 76.69 159 ASP A CA 1
ATOM 1087 C C . ASP A 1 159 ? 18.992 0.853 -31.512 1.00 76.69 159 ASP A C 1
ATOM 1089 O O . ASP A 1 159 ? 18.879 1.397 -32.615 1.00 76.69 159 ASP A O 1
ATOM 1093 N N . GLY A 1 160 ? 18.822 -0.452 -31.332 1.00 83.38 160 GLY A N 1
ATOM 1094 C CA . GLY A 1 160 ? 18.533 -1.403 -32.390 1.00 83.38 160 GLY A CA 1
ATOM 1095 C C . GLY A 1 160 ? 17.056 -1.501 -32.742 1.00 83.38 160 GLY A C 1
ATOM 1096 O O . GLY A 1 160 ? 16.767 -2.141 -33.752 1.00 83.38 160 GLY A O 1
ATOM 1097 N N . ASP A 1 161 ? 16.154 -0.903 -31.963 1.00 83.00 161 ASP A N 1
ATOM 1098 C CA . ASP A 1 161 ? 14.712 -0.871 -32.219 1.00 83.00 161 ASP A CA 1
ATOM 1099 C C . ASP A 1 161 ? 14.206 0.571 -32.382 1.00 83.00 161 ASP A C 1
ATOM 1101 O O . ASP A 1 161 ? 14.738 1.477 -31.762 1.00 83.00 161 ASP A O 1
ATOM 1105 N N . GLU A 1 162 ? 13.219 0.770 -33.257 1.00 87.25 162 GLU A N 1
ATOM 1106 C CA . GLU A 1 162 ? 12.441 2.023 -33.387 1.00 87.25 162 GLU A CA 1
ATOM 1107 C C . GLU A 1 162 ? 10.990 1.802 -32.914 1.00 87.25 162 GLU A C 1
ATOM 1109 O O . GLU A 1 162 ? 10.159 2.696 -32.982 1.00 87.25 162 GLU A O 1
ATOM 1114 N N . SER A 1 163 ? 10.656 0.595 -32.441 1.00 86.50 163 SER A N 1
ATOM 1115 C CA . SER A 1 163 ? 9.326 0.299 -31.914 1.00 86.50 163 SER A CA 1
ATOM 1116 C C . SER A 1 163 ? 9.089 1.092 -30.629 1.00 86.50 163 SER A C 1
ATOM 1118 O O . SER A 1 163 ? 9.698 0.789 -29.603 1.00 86.50 163 SER A O 1
ATOM 1120 N N . ASN A 1 164 ? 8.163 2.053 -30.674 1.00 81.62 164 ASN A N 1
ATOM 1121 C CA . ASN A 1 164 ? 7.663 2.742 -29.483 1.00 81.62 164 ASN A CA 1
ATOM 1122 C C . ASN A 1 164 ? 7.329 1.724 -28.363 1.00 81.62 164 ASN A C 1
ATOM 1124 O O . ASN A 1 164 ? 6.734 0.674 -28.661 1.00 81.62 164 ASN A O 1
ATOM 1128 N N . PRO A 1 165 ? 7.670 2.003 -27.086 1.00 70.25 165 PRO A N 1
ATOM 1129 C CA . PRO A 1 165 ? 7.201 1.180 -25.974 1.00 70.25 165 PRO A CA 1
ATOM 1130 C C . PRO A 1 165 ? 5.662 1.122 -25.972 1.00 70.25 165 PRO A C 1
ATOM 1132 O O . PRO A 1 165 ? 5.011 2.011 -26.532 1.00 70.25 165 PRO A O 1
ATOM 1135 N N . PRO A 1 166 ? 5.043 0.082 -25.375 1.00 66.81 166 PRO A N 1
ATOM 1136 C CA . PRO A 1 166 ? 3.604 0.119 -25.147 1.00 66.81 166 PRO A CA 1
ATOM 1137 C C . PRO A 1 166 ? 3.269 1.398 -24.373 1.00 66.81 166 PRO A C 1
ATOM 1139 O O . PRO A 1 166 ? 3.990 1.752 -23.440 1.00 66.81 166 PRO A O 1
ATOM 1142 N N . ALA A 1 167 ? 2.202 2.087 -24.779 1.00 65.00 167 ALA A N 1
ATOM 1143 C CA . ALA A 1 167 ? 1.698 3.207 -23.998 1.00 65.00 167 ALA A CA 1
ATOM 1144 C C . ALA A 1 167 ? 1.406 2.729 -22.561 1.00 65.00 167 ALA A C 1
ATOM 1146 O O . ALA A 1 167 ? 0.994 1.569 -22.402 1.00 65.00 167 ALA A O 1
ATOM 1147 N N . PRO A 1 168 ? 1.635 3.575 -21.540 1.00 67.00 168 PRO A N 1
ATOM 1148 C CA . PRO A 1 168 ? 1.131 3.302 -20.201 1.00 67.00 168 PRO A CA 1
ATOM 1149 C C . PRO A 1 168 ? -0.379 2.983 -20.246 1.00 67.00 168 PRO A C 1
ATOM 1151 O O . PRO A 1 168 ? -1.075 3.476 -21.139 1.00 67.00 168 PRO A O 1
ATOM 1154 N N . PRO A 1 169 ? -0.882 2.121 -19.344 1.00 77.75 169 PRO A N 1
ATOM 1155 C CA . PRO A 1 169 ? -2.318 1.963 -19.114 1.00 77.75 169 PRO A CA 1
ATOM 1156 C C . PRO A 1 169 ? -2.985 3.319 -18.844 1.00 77.75 169 PRO A C 1
ATOM 1158 O O . PRO A 1 169 ? -2.336 4.192 -18.267 1.00 77.75 169 PRO A O 1
ATOM 1161 N N . GLU A 1 170 ? -4.251 3.490 -19.242 1.00 81.19 170 GLU A N 1
ATOM 1162 C CA . GLU A 1 170 ? -4.941 4.795 -19.189 1.00 81.19 170 GLU A CA 1
ATOM 1163 C C . GLU A 1 170 ? -4.935 5.353 -17.745 1.00 81.19 170 GLU A C 1
ATOM 1165 O O . GLU A 1 170 ? -4.566 6.502 -17.543 1.00 81.19 170 GLU A O 1
ATOM 1170 N N . CYS A 1 171 ? -5.081 4.486 -16.730 1.00 83.12 171 CYS A N 1
ATOM 1171 C CA . CYS A 1 171 ? -4.902 4.778 -15.293 1.00 83.12 171 CYS A CA 1
ATOM 1172 C C . CYS A 1 171 ? -3.467 5.159 -14.832 1.00 83.12 171 CYS A C 1
ATOM 1174 O O . CYS A 1 171 ? -3.116 4.993 -13.656 1.00 83.12 171 CYS A O 1
ATOM 1176 N N . SER A 1 172 ? -2.596 5.607 -15.740 1.00 81.12 172 SER A N 1
ATOM 1177 C CA . SER A 1 172 ? -1.194 5.965 -15.469 1.00 81.12 172 SER A CA 1
ATOM 1178 C C . SER A 1 172 ? -0.523 6.837 -16.553 1.00 81.12 172 SER A C 1
ATOM 1180 O O . SER A 1 172 ? 0.709 6.951 -16.563 1.00 81.12 172 SER A O 1
ATOM 1182 N N . ASP A 1 173 ? -1.284 7.401 -17.504 1.00 82.50 173 ASP A N 1
ATOM 1183 C CA . ASP A 1 173 ? -0.746 8.140 -18.660 1.00 82.50 173 ASP A CA 1
ATOM 1184 C C . ASP A 1 173 ? -0.726 9.679 -18.527 1.00 82.50 173 ASP A C 1
ATOM 1186 O O . ASP A 1 173 ? -0.131 10.366 -19.370 1.00 82.50 173 ASP A O 1
ATOM 1190 N N . LEU A 1 174 ? -1.244 10.211 -17.413 1.00 79.00 174 LEU A N 1
ATOM 1191 C CA . LEU A 1 174 ? -1.415 11.631 -17.084 1.00 79.00 174 LEU A CA 1
ATOM 1192 C C . LEU A 1 174 ? -2.378 12.403 -18.018 1.00 79.00 174 LEU A C 1
ATOM 1194 O O . LEU A 1 174 ? -2.324 13.644 -18.060 1.00 79.00 174 LEU A O 1
ATOM 1198 N N . GLU A 1 175 ? -3.237 11.717 -18.779 1.00 82.62 175 GLU A N 1
ATOM 1199 C CA . GLU A 1 175 ? -4.343 12.306 -19.544 1.00 82.62 175 GLU A CA 1
ATOM 1200 C C . GLU A 1 175 ? -5.717 12.009 -18.879 1.00 82.62 175 GLU A C 1
ATOM 1202 O O . GLU A 1 175 ? -5.828 11.207 -17.967 1.00 82.62 175 GLU A O 1
ATOM 1207 N N . ASP A 1 176 ? -6.748 12.766 -19.270 1.00 81.62 176 ASP A N 1
ATOM 1208 C CA . ASP A 1 176 ? -8.140 12.726 -18.760 1.00 81.62 176 ASP A CA 1
ATOM 1209 C C . ASP A 1 176 ? -8.961 12.010 -19.847 1.00 81.62 176 ASP A C 1
ATOM 1211 O O . ASP A 1 176 ? -9.393 12.652 -20.821 1.00 81.62 176 ASP A O 1
ATOM 1215 N N . ASN A 1 177 ? -9.004 10.668 -19.799 1.00 80.44 177 ASN A N 1
ATOM 1216 C CA . ASN A 1 177 ? -9.412 9.843 -20.945 1.00 80.44 177 ASN A CA 1
ATOM 1217 C C . ASN A 1 177 ? -10.937 9.680 -21.069 1.00 80.44 177 ASN A C 1
ATOM 1219 O O . ASN A 1 177 ? -11.454 9.687 -22.199 1.00 80.44 177 ASN A O 1
ATOM 1223 N N . ASP A 1 178 ? -11.669 9.615 -19.952 1.00 76.44 178 ASP A N 1
ATOM 1224 C CA . ASP A 1 178 ? -13.140 9.573 -19.928 1.00 76.44 178 ASP A CA 1
ATOM 1225 C C . ASP A 1 178 ? -13.760 10.982 -20.163 1.00 76.44 178 ASP A C 1
ATOM 1227 O O . ASP A 1 178 ? -14.655 11.164 -21.010 1.00 76.44 178 ASP A O 1
ATOM 1231 N N . GLY A 1 179 ? -13.216 12.009 -19.495 1.00 79.44 179 GLY A N 1
ATOM 1232 C CA . GLY A 1 179 ? -13.683 13.393 -19.498 1.00 79.44 179 GLY A CA 1
ATOM 1233 C C . GLY A 1 179 ? -14.345 13.915 -18.206 1.00 79.44 179 GLY A C 1
ATOM 1234 O O . GLY A 1 179 ? -15.013 14.963 -18.300 1.00 79.44 179 GLY A O 1
ATOM 1235 N N . ASP A 1 180 ? -14.224 13.239 -17.057 1.00 76.00 180 ASP A N 1
ATOM 1236 C CA . ASP A 1 180 ? -14.621 13.710 -15.718 1.00 76.00 180 ASP A CA 1
ATOM 1237 C C . ASP A 1 180 ? -13.817 14.958 -15.304 1.00 76.00 180 ASP A C 1
ATOM 1239 O O . ASP A 1 180 ? -14.393 16.012 -14.974 1.00 76.00 180 ASP A O 1
ATOM 1243 N N . GLY A 1 181 ? -12.487 14.867 -15.417 1.00 77.38 181 GLY A N 1
ATOM 1244 C CA . GLY A 1 181 ? -11.524 15.880 -14.987 1.00 77.38 181 GLY A CA 1
ATOM 1245 C C . GLY A 1 181 ? -10.616 15.487 -13.811 1.00 77.38 181 GLY A C 1
ATOM 1246 O O . GLY A 1 181 ? -9.926 16.377 -13.290 1.00 77.38 181 GLY A O 1
ATOM 1247 N N . LEU A 1 182 ? -10.611 14.218 -13.404 1.00 79.25 182 LEU A N 1
ATOM 1248 C CA . LEU A 1 182 ? -9.516 13.553 -12.686 1.00 79.25 182 LEU A CA 1
ATOM 1249 C C . LEU A 1 182 ? -8.575 12.852 -13.699 1.00 79.25 182 LEU A C 1
ATOM 1251 O O . LEU A 1 182 ? -8.714 13.088 -14.899 1.00 79.25 182 LEU A O 1
ATOM 1255 N N . THR A 1 183 ? -7.539 12.151 -13.218 1.00 83.44 183 THR A N 1
ATOM 1256 C CA . THR A 1 183 ? -6.561 11.385 -14.025 1.00 83.44 183 THR A CA 1
ATOM 1257 C C . THR A 1 183 ? -5.906 10.298 -13.164 1.00 83.44 183 THR A C 1
ATOM 1259 O O . THR A 1 183 ? -5.685 10.505 -11.965 1.00 83.44 183 THR A O 1
ATOM 1262 N N . ASP A 1 184 ? -5.490 9.194 -13.780 1.00 80.94 184 ASP A N 1
ATOM 1263 C CA . ASP A 1 184 ? -4.622 8.167 -13.190 1.00 80.94 184 ASP A CA 1
ATOM 1264 C C . ASP A 1 184 ? -5.176 7.532 -11.889 1.00 80.94 184 ASP A C 1
ATOM 1266 O O . ASP A 1 184 ? -6.363 7.525 -11.600 1.00 80.94 184 ASP A O 1
ATOM 1270 N N . TRP A 1 185 ? -4.283 7.079 -11.004 1.00 72.81 185 TRP A N 1
ATOM 1271 C CA . TRP A 1 185 ? -4.535 6.721 -9.599 1.00 72.81 185 TRP A CA 1
ATOM 1272 C C . TRP A 1 185 ? -5.131 7.842 -8.703 1.00 72.81 185 TRP A C 1
ATOM 1274 O O . TRP A 1 185 ? -5.190 7.676 -7.480 1.00 72.81 185 TRP A O 1
ATOM 1284 N N . LEU A 1 186 ? -5.482 9.015 -9.245 1.00 74.00 186 LEU A N 1
ATOM 1285 C CA . LEU A 1 186 ? -6.310 10.026 -8.565 1.00 74.00 186 LEU A CA 1
ATOM 1286 C C . LEU A 1 186 ? -7.778 9.969 -9.020 1.00 74.00 186 LEU A C 1
ATOM 1288 O O . LEU A 1 186 ? -8.620 10.608 -8.382 1.00 74.00 186 LEU A O 1
ATOM 1292 N N . ASP A 1 187 ? -8.070 9.208 -10.071 1.00 74.94 187 ASP A N 1
ATOM 1293 C CA . ASP A 1 187 ? -9.406 8.850 -10.515 1.00 74.94 187 ASP A CA 1
ATOM 1294 C C . ASP A 1 187 ? -9.971 7.664 -9.692 1.00 74.94 187 ASP A C 1
ATOM 1296 O O . ASP A 1 187 ? -9.264 6.673 -9.478 1.00 74.94 187 ASP A O 1
ATOM 1300 N N . PRO A 1 188 ? -11.215 7.740 -9.174 1.00 73.81 188 PRO A N 1
ATOM 1301 C CA . PRO A 1 188 ? -11.872 6.636 -8.475 1.00 73.81 188 PRO A CA 1
ATOM 1302 C C . PRO A 1 188 ? -12.147 5.397 -9.333 1.00 73.81 188 PRO A C 1
ATOM 1304 O O . PRO A 1 188 ? -12.271 4.314 -8.759 1.00 73.81 188 PRO A O 1
ATOM 1307 N N . ASP A 1 189 ? -12.256 5.539 -10.656 1.00 73.38 189 ASP A N 1
ATOM 1308 C CA . ASP A 1 189 ? -12.606 4.436 -11.560 1.00 73.38 189 ASP A CA 1
ATOM 1309 C C . ASP A 1 189 ? -11.393 3.521 -11.848 1.00 73.38 189 ASP A C 1
ATOM 1311 O O . ASP A 1 189 ? -11.538 2.392 -12.326 1.00 73.38 189 ASP A O 1
ATOM 1315 N N . CYS A 1 190 ? -10.189 3.957 -11.460 1.00 74.94 190 CYS A N 1
ATOM 1316 C CA . CYS A 1 190 ? -8.947 3.198 -11.549 1.00 74.94 190 CYS A CA 1
ATOM 1317 C C . CYS A 1 190 ? -8.712 2.288 -10.330 1.00 74.94 190 CYS A C 1
ATOM 1319 O O . CYS A 1 190 ? -8.202 2.716 -9.291 1.00 74.94 190 CYS A O 1
ATOM 1321 N N . ALA A 1 191 ? -8.982 0.986 -10.482 1.00 69.00 191 ALA A N 1
ATOM 1322 C CA . ALA A 1 191 ? -8.692 -0.022 -9.453 1.00 69.00 191 ALA A CA 1
ATOM 1323 C C . ALA A 1 191 ? -7.178 -0.205 -9.174 1.00 69.00 191 ALA A C 1
ATOM 1325 O O . ALA A 1 191 ? -6.790 -0.621 -8.076 1.00 69.00 191 ALA A O 1
ATOM 1326 N N . GLY A 1 192 ? -6.309 0.145 -10.127 1.00 65.19 192 GLY A N 1
ATOM 1327 C CA . GLY A 1 192 ? -4.867 0.245 -9.932 1.00 65.19 192 GLY A CA 1
ATOM 1328 C C . GLY A 1 192 ? -4.104 0.836 -11.130 1.00 65.19 192 GLY A C 1
ATOM 1329 O O . GLY A 1 192 ? -4.627 0.925 -12.239 1.00 65.19 192 GLY A O 1
ATOM 1330 N N . PRO A 1 193 ? -2.812 1.182 -10.952 1.00 64.75 193 PRO A N 1
ATOM 1331 C CA . PRO A 1 193 ? -1.970 1.840 -11.967 1.00 64.75 193 PRO A CA 1
ATOM 1332 C C . PRO A 1 193 ? -1.529 0.909 -13.118 1.00 64.75 193 PRO A C 1
ATOM 1334 O O . PRO A 1 193 ? -0.511 1.140 -13.768 1.00 64.75 193 PRO A O 1
ATOM 1337 N N . ALA A 1 194 ? -2.245 -0.197 -13.325 1.00 68.50 194 ALA A N 1
ATOM 1338 C CA . ALA A 1 194 ? -1.986 -1.201 -14.352 1.00 68.50 194 ALA A CA 1
ATOM 1339 C C . ALA A 1 194 ? -3.189 -1.414 -15.295 1.00 68.50 194 ALA A C 1
ATOM 1341 O O . ALA A 1 194 ? -3.062 -2.180 -16.255 1.00 68.50 194 ALA A O 1
ATOM 1342 N N . ASP A 1 195 ? -4.329 -0.772 -15.017 1.00 69.19 195 ASP A N 1
ATOM 1343 C CA . ASP A 1 195 ? -5.613 -1.047 -15.664 1.00 69.19 195 ASP A CA 1
ATOM 1344 C C . ASP A 1 195 ? -5.829 -0.215 -16.939 1.00 69.19 195 ASP A C 1
ATOM 1346 O O . ASP A 1 195 ? -5.432 0.947 -17.036 1.00 69.19 195 ASP A O 1
ATOM 1350 N N . ASP A 1 196 ? -6.413 -0.847 -17.964 1.00 71.31 196 ASP A N 1
ATOM 1351 C CA . ASP A 1 196 ? -6.417 -0.363 -19.350 1.00 71.31 196 ASP A CA 1
ATOM 1352 C C . ASP A 1 196 ? -7.659 0.458 -19.755 1.00 71.31 196 ASP A C 1
ATOM 1354 O O . ASP A 1 196 ? -8.041 0.442 -20.927 1.00 71.31 196 ASP A O 1
ATOM 1358 N N . GLY A 1 197 ? -8.256 1.192 -18.806 1.00 70.00 197 GLY A N 1
ATOM 1359 C CA . GLY A 1 197 ? -9.308 2.183 -19.063 1.00 70.00 197 GLY A CA 1
ATOM 1360 C C . GLY A 1 197 ? -9.788 2.931 -17.811 1.00 70.00 197 GLY A C 1
ATOM 1361 O O . GLY A 1 197 ? -9.910 2.326 -16.752 1.00 70.00 197 GLY A O 1
ATOM 1362 N N . GLU A 1 198 ? -10.103 4.221 -17.972 1.00 69.50 198 GLU A N 1
ATOM 1363 C CA . GLU A 1 198 ? -10.681 5.116 -16.943 1.00 69.50 198 GLU A CA 1
ATOM 1364 C C . GLU A 1 198 ? -12.228 5.236 -17.056 1.00 69.50 198 GLU A C 1
ATOM 1366 O O . GLU A 1 198 ? -12.822 6.174 -16.545 1.00 69.50 198 GLU A O 1
ATOM 1371 N N . GLU A 1 199 ? -12.919 4.335 -17.777 1.00 67.81 199 GLU A N 1
ATOM 1372 C CA . GLU A 1 199 ? -14.398 4.314 -17.812 1.00 67.81 199 GLU A CA 1
ATOM 1373 C C . GLU A 1 199 ? -14.941 3.451 -16.651 1.00 67.81 199 GLU A C 1
ATOM 1375 O O . GLU A 1 199 ? -14.726 2.235 -16.664 1.00 67.81 199 GLU A O 1
ATOM 1380 N N . ALA A 1 200 ? -15.702 4.045 -15.715 1.00 61.75 200 ALA A N 1
ATOM 1381 C CA . ALA A 1 200 ? -16.498 3.331 -14.705 1.00 61.75 200 ALA A CA 1
ATOM 1382 C C . ALA A 1 200 ? -17.178 2.057 -15.243 1.00 61.75 200 ALA A C 1
ATOM 1384 O O . ALA A 1 200 ? -17.719 2.027 -16.357 1.00 61.75 200 ALA A O 1
ATOM 1385 N N . GLY A 1 201 ? -17.253 1.024 -14.398 1.00 67.69 201 GLY A N 1
ATOM 1386 C CA . GLY A 1 201 ? -18.117 -0.128 -14.650 1.00 67.69 201 GLY A CA 1
ATOM 1387 C C . GLY A 1 201 ? -19.577 0.299 -14.849 1.00 67.69 201 GLY A C 1
ATOM 1388 O O . GLY A 1 201 ? -20.040 1.253 -14.221 1.00 67.69 201 GLY A O 1
ATOM 1389 N N . GLU A 1 202 ? -20.345 -0.441 -15.665 1.00 77.94 202 GLU A N 1
ATOM 1390 C CA . GLU A 1 202 ? -21.803 -0.210 -15.786 1.00 77.94 202 GLU A CA 1
ATOM 1391 C C . GLU A 1 202 ? -22.508 -0.328 -14.410 1.00 77.94 202 GLU A C 1
ATOM 1393 O O . GLU A 1 202 ? -23.620 0.160 -14.261 1.00 77.94 202 GLU A O 1
ATOM 1398 N N . CYS A 1 203 ? -21.838 -0.923 -13.411 1.00 83.06 203 CYS A N 1
ATOM 1399 C CA . CYS A 1 203 ? -22.256 -1.077 -12.017 1.00 83.06 203 CYS A CA 1
ATOM 1400 C C . CYS A 1 203 ? -21.737 -0.004 -11.028 1.00 83.06 203 CYS A C 1
ATOM 1402 O O . CYS A 1 203 ? -21.880 -0.185 -9.813 1.00 83.06 203 CYS A O 1
ATOM 1404 N N . ALA A 1 204 ? -21.147 1.093 -11.519 1.00 80.38 204 ALA A N 1
ATOM 1405 C CA . ALA A 1 204 ? -20.672 2.218 -10.700 1.00 80.38 204 ALA A CA 1
ATOM 1406 C C . ALA A 1 204 ? -20.883 3.625 -11.322 1.00 80.38 204 ALA A C 1
ATOM 1408 O O . ALA A 1 204 ? -20.566 4.625 -10.674 1.00 80.38 204 ALA A O 1
ATOM 1409 N N . ASP A 1 205 ? -21.408 3.735 -12.553 1.00 76.19 205 ASP A N 1
ATOM 1410 C CA . ASP A 1 205 ? -21.519 5.007 -13.299 1.00 76.19 205 ASP A CA 1
ATOM 1411 C C . ASP A 1 205 ? -22.705 5.915 -12.881 1.00 76.19 205 ASP A C 1
ATOM 1413 O O . ASP A 1 205 ? -22.839 7.055 -13.353 1.00 76.19 205 ASP A O 1
ATOM 1417 N N . GLY A 1 206 ? -23.583 5.439 -11.993 1.00 77.69 206 GLY A N 1
ATOM 1418 C CA . GLY A 1 206 ? -24.787 6.128 -11.537 1.00 77.69 206 GLY A CA 1
ATOM 1419 C C . GLY A 1 206 ? -25.961 6.099 -12.525 1.00 77.69 206 GLY A C 1
ATOM 1420 O O . GLY A 1 206 ? -26.780 7.036 -12.512 1.00 77.69 206 GLY A O 1
ATOM 1421 N N . VAL A 1 207 ? -26.046 5.104 -13.422 1.00 82.69 207 VAL A N 1
ATOM 1422 C CA . VAL A 1 207 ? -27.036 5.051 -14.514 1.00 82.69 207 VAL A CA 1
ATOM 1423 C C . VAL A 1 207 ? -27.662 3.662 -14.726 1.00 82.69 207 VAL A C 1
ATOM 1425 O O . VAL A 1 207 ? -26.995 2.728 -15.127 1.00 82.69 207 VAL A O 1
ATOM 1428 N N . ASP A 1 208 ? -29.003 3.606 -14.661 1.00 83.12 208 ASP A N 1
ATOM 1429 C CA . ASP A 1 208 ? -29.892 2.538 -15.185 1.00 83.12 208 ASP A CA 1
ATOM 1430 C C . ASP A 1 208 ? -29.593 2.226 -16.677 1.00 83.12 208 ASP A C 1
ATOM 1432 O O . ASP A 1 208 ? -30.222 2.787 -17.596 1.00 83.12 208 ASP A O 1
ATOM 1436 N N . ASN A 1 209 ? -28.603 1.363 -16.924 1.00 81.94 209 ASN A N 1
ATOM 1437 C CA . ASN A 1 209 ? -28.028 1.005 -18.220 1.00 81.94 209 ASN A CA 1
ATOM 1438 C C . ASN A 1 209 ? -28.786 -0.177 -18.867 1.00 81.94 209 ASN A C 1
ATOM 1440 O O . ASN A 1 209 ? -29.049 -0.130 -20.083 1.00 81.94 209 ASN A O 1
ATOM 1444 N N . ASP A 1 210 ? -29.275 -1.163 -18.092 1.00 83.19 210 ASP A N 1
ATOM 1445 C CA . ASP A 1 210 ? -30.257 -2.162 -18.585 1.00 83.19 210 ASP A CA 1
ATOM 1446 C C . ASP A 1 210 ? -31.603 -1.501 -18.963 1.00 83.19 210 ASP A C 1
ATOM 1448 O O . ASP A 1 210 ? -32.157 -1.725 -20.059 1.00 83.19 210 ASP A O 1
ATOM 1452 N N . GLY A 1 211 ? -32.124 -0.635 -18.086 1.00 85.00 211 GLY A N 1
ATOM 1453 C CA . GLY A 1 211 ? -33.448 -0.024 -18.209 1.00 85.00 211 GLY A CA 1
ATOM 1454 C C . GLY A 1 211 ? -34.561 -0.697 -17.387 1.00 85.00 211 GLY A C 1
ATOM 1455 O O . GLY A 1 211 ? -35.746 -0.534 -17.747 1.00 85.00 211 GLY A O 1
ATOM 1456 N N . ASP A 1 212 ? -34.212 -1.471 -16.354 1.00 80.75 212 ASP A N 1
ATOM 1457 C CA . ASP A 1 212 ? -35.117 -2.049 -15.349 1.00 80.75 212 ASP A CA 1
ATOM 1458 C C . ASP A 1 212 ? -35.596 -0.984 -14.342 1.00 80.75 212 ASP A C 1
ATOM 1460 O O . ASP A 1 212 ? -36.818 -0.818 -14.146 1.00 80.75 212 ASP A O 1
ATOM 1464 N N . GLY A 1 213 ? -34.653 -0.199 -13.808 1.00 83.12 213 GLY A N 1
ATOM 1465 C CA . GLY A 1 213 ? -34.877 0.867 -12.832 1.00 83.12 213 GLY A CA 1
ATOM 1466 C C . GLY A 1 213 ? -34.196 0.705 -11.465 1.00 83.12 213 GLY A C 1
ATOM 1467 O O . GLY A 1 213 ? -34.673 1.356 -10.524 1.00 83.12 213 GLY A O 1
ATOM 1468 N N . TRP A 1 214 ? -33.151 -0.119 -11.354 1.00 79.69 214 TRP A N 1
ATOM 1469 C CA . TRP A 1 214 ? -32.083 0.039 -10.355 1.00 79.69 214 TRP A CA 1
ATOM 1470 C C . TRP A 1 214 ? -30.877 0.753 -10.997 1.00 79.69 214 TRP A C 1
ATOM 1472 O O . TRP A 1 214 ? -30.967 1.162 -12.154 1.00 79.69 214 TRP A O 1
ATOM 1482 N N . GLU A 1 215 ? -29.846 1.033 -10.200 1.00 85.12 215 GLU A N 1
ATOM 1483 C CA . GLU A 1 215 ? -28.646 1.806 -10.559 1.00 85.12 215 GLU A CA 1
ATOM 1484 C C . GLU A 1 215 ? -27.488 1.251 -9.682 1.00 85.12 215 GLU A C 1
ATOM 1486 O O . GLU A 1 215 ? -27.696 1.057 -8.475 1.00 85.12 215 GLU A O 1
ATOM 1491 N N . ASP A 1 216 ? -26.305 1.000 -10.257 1.00 82.94 216 ASP A N 1
ATOM 1492 C CA . ASP A 1 216 ? -25.057 0.583 -9.573 1.00 82.94 216 ASP A CA 1
ATOM 1493 C C . ASP A 1 216 ? -25.133 -0.776 -8.827 1.00 82.94 216 ASP A C 1
ATOM 1495 O O . ASP A 1 216 ? -25.935 -1.643 -9.158 1.00 82.94 216 ASP A O 1
ATOM 1499 N N . LEU A 1 217 ? -24.341 -0.964 -7.756 1.00 79.69 217 LEU A N 1
ATOM 1500 C CA . LEU A 1 217 ? -24.365 -2.106 -6.812 1.00 79.69 217 LEU A CA 1
ATOM 1501 C C . LEU A 1 217 ? -25.759 -2.513 -6.273 1.00 79.69 217 LEU A C 1
ATOM 1503 O O . LEU A 1 217 ? -25.897 -3.575 -5.658 1.00 79.69 217 LEU A O 1
ATOM 1507 N N . PHE A 1 218 ? -26.791 -1.683 -6.465 1.00 81.06 218 PHE A N 1
ATOM 1508 C CA . PHE A 1 218 ? -28.180 -2.004 -6.129 1.00 81.06 218 PHE A CA 1
ATOM 1509 C C . PHE A 1 218 ? -28.946 -2.709 -7.266 1.00 81.06 218 PHE A C 1
ATOM 1511 O O . PHE A 1 218 ? -30.076 -3.147 -7.032 1.00 81.06 218 PHE A O 1
ATOM 1518 N N . ASP A 1 219 ? -28.379 -2.827 -8.472 1.00 82.38 219 ASP A N 1
ATOM 1519 C CA . ASP A 1 219 ? -28.937 -3.624 -9.566 1.00 82.38 219 ASP A CA 1
ATOM 1520 C C . ASP A 1 219 ? -28.561 -5.119 -9.427 1.00 82.38 219 ASP A C 1
ATOM 1522 O O . ASP A 1 219 ? -27.387 -5.451 -9.252 1.00 82.38 219 ASP A O 1
ATOM 1526 N N . PRO A 1 220 ? -29.524 -6.061 -9.523 1.00 80.62 220 PRO A N 1
ATOM 1527 C CA . PRO A 1 220 ? -29.262 -7.504 -9.441 1.00 80.62 220 PRO A CA 1
ATOM 1528 C C . PRO A 1 220 ? -28.300 -8.082 -10.495 1.00 80.62 220 PRO A C 1
ATOM 1530 O O . PRO A 1 220 ? -27.904 -9.243 -10.368 1.00 80.62 220 PRO A O 1
ATOM 1533 N N . GLY A 1 221 ? -27.979 -7.338 -11.556 1.00 80.44 221 GLY A N 1
ATOM 1534 C CA . GLY A 1 221 ? -26.915 -7.640 -12.512 1.00 80.44 221 GLY A CA 1
ATOM 1535 C C . GLY A 1 221 ? -25.513 -7.545 -11.914 1.00 80.44 221 GLY A C 1
ATOM 1536 O O . GLY A 1 221 ? -24.653 -8.345 -12.277 1.00 80.44 221 GLY A O 1
ATOM 1537 N N . CYS A 1 222 ? -25.308 -6.622 -10.975 1.00 83.19 222 CYS A N 1
ATOM 1538 C CA . CYS A 1 222 ? -24.000 -6.218 -10.481 1.00 83.19 222 CYS A CA 1
ATOM 1539 C C . CYS A 1 222 ? -23.474 -7.134 -9.378 1.00 83.19 222 CYS A C 1
ATOM 1541 O O . CYS A 1 222 ? -24.034 -7.192 -8.280 1.00 83.19 222 CYS A O 1
ATOM 1543 N N . SER A 1 223 ? -22.373 -7.837 -9.665 1.00 75.56 223 SER A N 1
ATOM 1544 C CA . SER A 1 223 ? -21.679 -8.678 -8.679 1.00 75.56 223 SER A CA 1
ATOM 1545 C C . SER A 1 223 ? -20.558 -7.962 -7.915 1.00 75.56 223 SER A C 1
ATOM 1547 O O . SER A 1 223 ? -20.163 -8.431 -6.852 1.00 75.56 223 SER A O 1
ATOM 1549 N N . SER A 1 224 ? -20.077 -6.823 -8.419 1.00 71.81 224 SER A N 1
ATOM 1550 C CA . SER A 1 224 ? -19.222 -5.863 -7.709 1.00 71.81 224 SER A CA 1
ATOM 1551 C C . SER A 1 224 ? -19.236 -4.507 -8.441 1.00 71.81 224 SER A C 1
ATOM 1553 O O . SER A 1 224 ? -19.973 -4.346 -9.417 1.00 71.81 224 SER A O 1
ATOM 1555 N N . ALA A 1 225 ? -18.472 -3.512 -7.973 1.00 71.50 225 ALA A N 1
ATOM 1556 C CA . ALA A 1 225 ? -18.434 -2.180 -8.595 1.00 71.50 225 ALA A CA 1
ATOM 1557 C C . ALA A 1 225 ? -17.648 -2.192 -9.922 1.00 71.50 225 ALA A C 1
ATOM 1559 O O . ALA A 1 225 ? -17.947 -1.446 -10.848 1.00 71.50 225 ALA A O 1
ATOM 1560 N N . GLU A 1 226 ? -16.684 -3.106 -10.028 1.00 68.88 226 GLU A N 1
ATOM 1561 C CA . GLU A 1 226 ? -15.841 -3.377 -11.195 1.00 68.88 226 GLU A CA 1
ATOM 1562 C C . GLU A 1 226 ? -16.543 -4.260 -12.255 1.00 68.88 226 GLU A C 1
ATOM 1564 O O . GLU A 1 226 ? -15.887 -4.835 -13.131 1.00 68.88 226 GLU A O 1
ATOM 1569 N N . ASP A 1 227 ? -17.867 -4.430 -12.160 1.00 71.38 227 ASP A N 1
ATOM 1570 C CA . ASP A 1 227 ? -18.676 -5.214 -13.096 1.00 71.38 227 ASP A CA 1
ATOM 1571 C C . ASP A 1 227 ? -19.228 -4.327 -14.237 1.00 71.38 227 ASP A C 1
ATOM 1573 O O . ASP A 1 227 ? -19.585 -3.162 -14.056 1.00 71.38 227 ASP A O 1
ATOM 1577 N N . TYR A 1 228 ? -19.272 -4.882 -15.451 1.00 77.94 228 TYR A N 1
ATOM 1578 C CA . TYR A 1 228 ? -19.477 -4.141 -16.712 1.00 77.94 228 TYR A CA 1
ATOM 1579 C C . TYR A 1 228 ? -20.693 -4.653 -17.523 1.00 77.94 228 TYR A C 1
ATOM 1581 O O . TYR A 1 228 ? -20.694 -4.578 -18.756 1.00 77.94 228 TYR A O 1
ATOM 1589 N N . ASP A 1 229 ? -21.687 -5.269 -16.872 1.00 78.12 229 ASP A N 1
ATOM 1590 C CA . ASP A 1 229 ? -22.899 -5.817 -17.514 1.00 78.12 229 ASP A CA 1
ATOM 1591 C C . ASP A 1 229 ? -24.056 -5.873 -16.482 1.00 78.12 229 ASP A C 1
ATOM 1593 O O . ASP A 1 229 ? -24.271 -6.922 -15.877 1.00 78.12 229 ASP A O 1
ATOM 1597 N N . GLU A 1 230 ? -24.846 -4.793 -16.309 1.00 81.12 230 GLU A N 1
ATOM 1598 C CA . GLU A 1 230 ? -26.058 -4.725 -15.430 1.00 81.12 230 GLU A CA 1
ATOM 1599 C C . GLU A 1 230 ? -27.189 -5.730 -15.827 1.00 81.12 230 GLU A C 1
ATOM 1601 O O . GLU A 1 230 ? -28.368 -5.587 -15.503 1.00 81.12 230 GLU A O 1
ATOM 1606 N N . ALA A 1 231 ? -26.903 -6.766 -16.614 1.00 83.69 231 ALA A N 1
ATOM 1607 C CA . ALA A 1 231 ? -27.905 -7.578 -17.294 1.00 83.69 231 ALA A CA 1
ATOM 1608 C C . ALA A 1 231 ? -28.530 -8.699 -16.428 1.00 83.69 231 ALA A C 1
ATOM 1610 O O . ALA A 1 231 ? -28.311 -9.885 -16.713 1.00 83.69 231 ALA A O 1
ATOM 1611 N N . ASP A 1 232 ? -29.379 -8.313 -15.459 1.00 80.06 232 ASP A N 1
ATOM 1612 C CA . ASP A 1 232 ? -30.399 -9.101 -14.715 1.00 80.06 232 ASP A CA 1
ATOM 1613 C C . ASP A 1 232 ? -30.271 -10.640 -14.876 1.00 80.06 232 ASP A C 1
ATOM 1615 O O . ASP A 1 232 ? -30.745 -11.230 -15.873 1.00 80.06 232 ASP A O 1
ATOM 1619 N N . PRO A 1 233 ? -29.628 -11.345 -13.922 1.00 72.25 233 PRO A N 1
ATOM 1620 C CA . PRO A 1 233 ? -29.306 -12.751 -14.071 1.00 72.25 233 PRO A CA 1
ATOM 1621 C C . PRO A 1 233 ? -30.563 -13.622 -14.197 1.00 72.25 233 PRO A C 1
ATOM 1623 O O . PRO A 1 233 ? -31.646 -13.387 -13.665 1.00 72.25 233 PRO A O 1
ATOM 1626 N N . ALA A 1 234 ? -30.436 -14.727 -14.940 1.00 70.00 234 ALA A N 1
ATOM 1627 C CA . ALA A 1 234 ? -31.598 -15.531 -15.341 1.00 70.00 234 ALA A CA 1
ATOM 1628 C C . ALA A 1 234 ? -32.378 -16.180 -14.167 1.00 70.00 234 ALA A C 1
ATOM 1630 O O . ALA A 1 234 ? -33.463 -16.741 -14.382 1.00 70.00 234 ALA A O 1
ATOM 1631 N N . GLN A 1 235 ? -31.815 -16.154 -12.961 1.00 69.00 235 GLN A N 1
ATOM 1632 C CA . GLN A 1 235 ? -32.490 -16.126 -11.662 1.00 69.00 235 GLN A CA 1
ATOM 1633 C C . GLN A 1 235 ? -31.824 -14.973 -10.881 1.00 69.00 235 GLN A C 1
ATOM 1635 O O . GLN A 1 235 ? -30.609 -14.864 -11.040 1.00 69.00 235 GLN A O 1
ATOM 1640 N N . PRO A 1 236 ? -32.559 -14.174 -10.081 1.00 70.50 236 PRO A N 1
ATOM 1641 C CA . PRO A 1 236 ? -31.934 -13.239 -9.142 1.00 70.50 236 PRO A CA 1
ATOM 1642 C C . PRO A 1 236 ? -30.992 -13.988 -8.192 1.00 70.50 236 PRO A C 1
ATOM 1644 O O . PRO A 1 236 ? -31.141 -15.207 -8.009 1.00 70.50 236 PRO A O 1
ATOM 1647 N N . ALA A 1 237 ? -30.034 -13.252 -7.641 1.00 79.44 237 ALA A N 1
ATOM 1648 C CA . ALA A 1 237 ? -29.093 -13.748 -6.649 1.00 79.44 237 ALA A CA 1
ATOM 1649 C C . ALA A 1 237 ? -29.766 -13.838 -5.264 1.00 79.44 237 ALA A C 1
ATOM 1651 O O . ALA A 1 237 ? -30.959 -13.557 -5.150 1.00 79.44 237 ALA A O 1
ATOM 1652 N N . ALA A 1 238 ? -29.052 -14.272 -4.221 1.00 82.38 238 ALA A N 1
ATOM 1653 C CA . ALA A 1 238 ? -29.653 -14.390 -2.889 1.00 82.38 238 ALA A CA 1
ATOM 1654 C C . ALA A 1 238 ? -30.063 -13.002 -2.371 1.00 82.38 238 ALA A C 1
ATOM 1656 O O . ALA A 1 238 ? -31.240 -12.782 -2.106 1.00 82.38 238 ALA A O 1
ATOM 1657 N N . CYS A 1 239 ? -29.130 -12.047 -2.430 1.00 84.19 239 CYS A N 1
ATOM 1658 C CA . CYS A 1 239 ? -29.277 -10.645 -2.020 1.00 84.19 239 CYS A CA 1
ATOM 1659 C C . CYS A 1 239 ? -30.273 -9.798 -2.845 1.00 84.19 239 CYS A C 1
ATOM 1661 O O . CYS A 1 239 ? -30.315 -8.570 -2.701 1.00 84.19 239 CYS A O 1
ATOM 1663 N N . SER A 1 240 ? -31.069 -10.431 -3.717 1.00 83.50 240 SER A N 1
ATOM 1664 C CA . SER A 1 240 ? -32.082 -9.786 -4.561 1.00 83.50 240 SER A CA 1
ATOM 1665 C C . SER A 1 240 ? -33.325 -10.643 -4.896 1.00 83.50 240 SER A C 1
ATOM 1667 O O . SER A 1 240 ? -34.142 -10.220 -5.729 1.00 83.50 240 SER A O 1
ATOM 1669 N N . ASP A 1 241 ? -33.530 -11.836 -4.301 1.00 82.88 241 ASP A N 1
ATOM 1670 C CA . ASP A 1 241 ? -34.710 -12.684 -4.597 1.00 82.88 241 ASP A CA 1
ATOM 1671 C C . ASP A 1 241 ? -35.944 -12.463 -3.699 1.00 82.88 241 ASP A C 1
ATOM 1673 O O . ASP A 1 241 ? -37.071 -12.818 -4.099 1.00 82.88 241 ASP A O 1
ATOM 1677 N N . GLY A 1 242 ? -35.778 -11.780 -2.562 1.00 82.12 242 GLY A N 1
ATOM 1678 C CA . GLY A 1 242 ? -36.839 -11.443 -1.613 1.00 82.12 242 GLY A CA 1
ATOM 1679 C C . GLY A 1 242 ? -37.354 -12.600 -0.742 1.00 82.12 242 GLY A C 1
ATOM 1680 O O . GLY A 1 242 ? -38.495 -12.526 -0.250 1.00 82.12 242 GLY A O 1
ATOM 1681 N N . GLU A 1 243 ? -36.586 -13.678 -0.573 1.00 83.25 243 GLU A N 1
ATOM 1682 C CA . GLU A 1 243 ? -36.739 -14.680 0.492 1.00 83.25 243 GLU A CA 1
ATOM 1683 C C . GLU A 1 243 ? -35.481 -14.661 1.388 1.00 83.25 243 GLU A C 1
ATOM 1685 O O . GLU A 1 243 ? -34.391 -14.734 0.846 1.00 83.25 243 GLU A O 1
ATOM 1690 N N . ASP A 1 244 ? -35.617 -14.634 2.729 1.00 78.31 244 ASP A N 1
ATOM 1691 C CA . ASP A 1 244 ? -34.455 -14.848 3.619 1.00 78.31 244 ASP A CA 1
ATOM 1692 C C . ASP A 1 244 ? -33.886 -16.258 3.350 1.00 78.31 244 ASP A C 1
ATOM 1694 O O . ASP A 1 244 ? -34.579 -17.278 3.503 1.00 78.31 244 ASP A O 1
ATOM 1698 N N . ASN A 1 245 ? -32.684 -16.301 2.768 1.00 79.81 245 ASN A N 1
ATOM 1699 C CA . ASN A 1 245 ? -32.011 -17.504 2.270 1.00 79.81 245 ASN A CA 1
ATOM 1700 C C . ASN A 1 245 ? -31.078 -18.108 3.325 1.00 79.81 245 ASN A C 1
ATOM 1702 O O . ASN A 1 245 ? -30.855 -19.328 3.323 1.00 79.81 245 ASN A O 1
ATOM 1706 N N . ASP A 1 246 ? -30.546 -17.252 4.190 1.00 69.88 246 ASP A N 1
ATOM 1707 C CA . ASP A 1 246 ? -29.575 -17.541 5.236 1.00 69.88 246 ASP A CA 1
ATOM 1708 C C . ASP A 1 246 ? -30.270 -18.048 6.530 1.00 69.88 246 ASP A C 1
ATOM 1710 O O . ASP A 1 246 ? -30.128 -19.231 6.884 1.00 69.88 246 ASP A O 1
ATOM 1714 N N . GLY A 1 247 ? -31.109 -17.212 7.157 1.00 73.88 247 GLY A N 1
ATOM 1715 C CA . GLY A 1 247 ? -31.901 -17.518 8.346 1.00 73.88 247 GLY A CA 1
ATOM 1716 C C . GLY A 1 247 ? -31.996 -16.444 9.447 1.00 73.88 247 GLY A C 1
ATOM 1717 O O . GLY A 1 247 ? -32.751 -16.702 10.393 1.00 73.88 247 GLY A O 1
ATOM 1718 N N . ASP A 1 248 ? -31.286 -15.312 9.370 1.00 65.12 248 ASP A N 1
ATOM 1719 C CA . ASP A 1 248 ? -31.164 -14.315 10.452 1.00 65.12 248 ASP A CA 1
ATOM 1720 C C . ASP A 1 248 ? -32.476 -13.535 10.736 1.00 65.12 248 ASP A C 1
ATOM 1722 O O . ASP A 1 248 ? -32.904 -13.366 11.885 1.00 65.12 248 ASP A O 1
ATOM 1726 N N . GLY A 1 249 ? -33.216 -13.168 9.686 1.00 72.94 249 GLY A N 1
ATOM 1727 C CA . GLY A 1 249 ? -34.487 -12.448 9.738 1.00 72.94 249 GLY A CA 1
ATOM 1728 C C . GLY A 1 249 ? -34.530 -11.074 9.053 1.00 72.94 249 GLY A C 1
ATOM 1729 O O . GLY A 1 249 ? -35.613 -10.460 9.077 1.00 72.94 249 GLY A O 1
ATOM 1730 N N . VAL A 1 250 ? -33.442 -10.601 8.436 1.00 76.44 250 VAL A N 1
ATOM 1731 C CA . VAL A 1 250 ? -33.489 -9.612 7.340 1.00 76.44 250 VAL A CA 1
ATOM 1732 C C . VAL A 1 250 ? -33.565 -10.341 5.983 1.00 76.44 250 VAL A C 1
ATOM 1734 O O . VAL A 1 250 ? -34.186 -11.405 5.940 1.00 76.44 250 VAL A O 1
ATOM 1737 N N . ALA A 1 251 ? -33.223 -9.670 4.877 1.00 81.88 251 ALA A N 1
ATOM 1738 C CA . ALA A 1 251 ? -33.204 -10.165 3.488 1.00 81.88 251 ALA A CA 1
ATOM 1739 C C . ALA A 1 251 ? -32.956 -8.995 2.515 1.00 81.88 251 ALA A C 1
ATOM 1741 O O . ALA A 1 251 ? -33.476 -7.890 2.738 1.00 81.88 251 ALA A O 1
ATOM 1742 N N . ASP A 1 252 ? -32.307 -9.288 1.386 1.00 79.88 252 ASP A N 1
ATOM 1743 C CA . ASP A 1 252 ? -31.878 -8.377 0.314 1.00 79.88 252 ASP A CA 1
ATOM 1744 C C . ASP A 1 252 ? -30.914 -7.243 0.772 1.00 79.88 252 ASP A C 1
ATOM 1746 O O . ASP A 1 252 ? -31.044 -6.680 1.862 1.00 79.88 252 ASP A O 1
ATOM 1750 N N . VAL A 1 253 ? -30.036 -6.769 -0.128 1.00 71.62 253 VAL A N 1
ATOM 1751 C CA . VAL A 1 253 ? -29.002 -5.710 0.091 1.00 71.62 253 VAL A CA 1
ATOM 1752 C C . VAL A 1 253 ? -29.506 -4.347 0.642 1.00 71.62 253 VAL A C 1
ATOM 1754 O O . VAL A 1 253 ? -28.744 -3.417 0.888 1.00 71.62 253 VAL A O 1
ATOM 1757 N N . PHE A 1 254 ? -30.818 -4.173 0.833 1.00 66.62 254 PHE A N 1
ATOM 1758 C CA . PHE A 1 254 ? -31.412 -2.986 1.465 1.00 66.62 254 PHE A CA 1
ATOM 1759 C C . PHE A 1 254 ? -31.653 -3.142 2.984 1.00 66.62 254 PHE A C 1
ATOM 1761 O O . PHE A 1 254 ? -32.037 -2.176 3.654 1.00 66.62 254 PHE A O 1
ATOM 1768 N N . ALA A 1 255 ? -31.494 -4.346 3.530 1.00 67.69 255 ALA A N 1
ATOM 1769 C CA . ALA A 1 255 ? -31.649 -4.632 4.958 1.00 67.69 255 ALA A CA 1
ATOM 1770 C C . ALA A 1 255 ? -30.632 -5.649 5.500 1.00 67.69 255 ALA A C 1
ATOM 1772 O O . ALA A 1 255 ? -30.468 -5.705 6.716 1.00 67.69 255 ALA A O 1
ATOM 1773 N N . ASP A 1 256 ? -29.999 -6.417 4.617 1.00 70.00 256 ASP A N 1
ATOM 1774 C CA . ASP A 1 256 ? -29.109 -7.537 4.908 1.00 70.00 256 ASP A CA 1
ATOM 1775 C C . ASP A 1 256 ? -27.622 -7.113 4.936 1.00 70.00 256 ASP A C 1
ATOM 1777 O O . ASP A 1 256 ? -27.146 -6.563 3.939 1.00 70.00 256 ASP A O 1
ATOM 1781 N N . PRO A 1 257 ? -26.889 -7.303 6.053 1.00 72.00 257 PRO A N 1
ATOM 1782 C CA . PRO A 1 257 ? -25.456 -7.002 6.154 1.00 72.00 257 PRO A CA 1
ATOM 1783 C C . PRO A 1 257 ? -24.549 -8.044 5.496 1.00 72.00 257 PRO A C 1
ATOM 1785 O O . PRO A 1 257 ? -23.397 -7.727 5.213 1.00 72.00 257 PRO A O 1
ATOM 1788 N N . GLY A 1 258 ? -25.049 -9.261 5.252 1.00 73.31 258 GLY A N 1
ATOM 1789 C CA . GLY A 1 258 ? -24.328 -10.335 4.568 1.00 73.31 258 GLY A CA 1
ATOM 1790 C C . GLY A 1 258 ? -24.282 -10.162 3.045 1.00 73.31 258 GLY A C 1
ATOM 1791 O O . GLY A 1 258 ? -23.843 -11.070 2.340 1.00 73.31 258 GLY A O 1
ATOM 1792 N N . CYS A 1 259 ? -24.751 -9.017 2.540 1.00 78.69 259 CYS A N 1
ATOM 1793 C CA . CYS A 1 259 ? -24.808 -8.643 1.133 1.00 78.69 259 CYS A CA 1
ATOM 1794 C C . CYS A 1 259 ? -23.915 -7.430 0.852 1.00 78.69 259 CYS A C 1
ATOM 1796 O O . CYS A 1 259 ? -24.289 -6.300 1.176 1.00 78.69 259 CYS A O 1
ATOM 1798 N N . ASP A 1 260 ? -22.784 -7.647 0.179 1.00 77.06 260 ASP A N 1
ATOM 1799 C CA . ASP A 1 260 ? -21.933 -6.558 -0.311 1.00 77.06 260 ASP A CA 1
ATOM 1800 C C . ASP A 1 260 ? -22.517 -5.948 -1.612 1.00 77.06 260 ASP A C 1
ATOM 1802 O O . ASP A 1 260 ? -22.407 -4.740 -1.839 1.00 77.06 260 ASP A O 1
ATOM 1806 N N . ALA A 1 261 ? -23.205 -6.753 -2.440 1.00 76.00 261 ALA A N 1
ATOM 1807 C CA . ALA A 1 261 ? -23.879 -6.330 -3.675 1.00 76.00 261 ALA A CA 1
ATOM 1808 C C . ALA A 1 261 ? -25.238 -7.032 -3.917 1.00 76.00 261 ALA A C 1
ATOM 1810 O O . ALA A 1 261 ? -25.501 -8.142 -3.453 1.00 76.00 261 ALA A O 1
ATOM 1811 N N . ALA A 1 262 ? -26.123 -6.426 -4.722 1.00 78.94 262 ALA A N 1
ATOM 1812 C CA . ALA A 1 262 ? -27.413 -7.033 -5.093 1.00 78.94 262 ALA A CA 1
ATOM 1813 C C . ALA A 1 262 ? -27.277 -8.344 -5.905 1.00 78.94 262 ALA A C 1
ATOM 1815 O O . ALA A 1 262 ? -28.187 -9.185 -5.890 1.00 78.94 262 ALA A O 1
ATOM 1816 N N . GLY A 1 263 ? -26.162 -8.524 -6.619 1.00 75.75 263 GLY A N 1
ATOM 1817 C CA . GLY A 1 263 ? -25.836 -9.726 -7.389 1.00 75.75 263 GLY A CA 1
ATOM 1818 C C . GLY A 1 263 ? -25.243 -10.888 -6.578 1.00 75.75 263 GLY A C 1
ATOM 1819 O O . GLY A 1 263 ? -24.918 -11.918 -7.177 1.00 75.75 263 GLY A O 1
ATOM 1820 N N . ASP A 1 264 ? -25.109 -10.773 -5.251 1.00 78.19 264 ASP A N 1
ATOM 1821 C CA . ASP A 1 264 ? -24.451 -11.796 -4.430 1.00 78.19 264 ASP A CA 1
ATOM 1822 C C . ASP A 1 264 ? -25.232 -13.117 -4.314 1.00 78.19 264 ASP A C 1
ATOM 1824 O O . ASP A 1 264 ? -26.406 -13.188 -3.934 1.00 78.19 264 ASP A O 1
ATOM 1828 N N . ASP A 1 265 ? -24.534 -14.219 -4.612 1.00 80.25 265 ASP A N 1
ATOM 1829 C CA . ASP A 1 265 ? -25.044 -15.604 -4.634 1.00 80.25 265 ASP A CA 1
ATOM 1830 C C . ASP A 1 265 ? -25.323 -16.156 -3.201 1.00 80.25 265 ASP A C 1
ATOM 1832 O O . ASP A 1 265 ? -25.686 -17.329 -3.050 1.00 80.25 265 ASP A O 1
ATOM 1836 N N . SER A 1 266 ? -25.133 -15.336 -2.151 1.00 74.25 266 SER A N 1
ATOM 1837 C CA . SER A 1 266 ? -25.339 -15.640 -0.724 1.00 74.25 266 SER A CA 1
ATOM 1838 C C . SER A 1 266 ? -25.618 -14.370 0.098 1.00 74.25 266 SER A C 1
ATOM 1840 O O . SER A 1 266 ? -24.823 -13.448 0.042 1.00 74.25 266 SER A O 1
ATOM 1842 N N . GLU A 1 267 ? -26.670 -14.376 0.923 1.00 74.56 267 GLU A N 1
ATOM 1843 C CA . GLU A 1 267 ? -26.911 -13.405 2.013 1.00 74.56 267 GLU A CA 1
ATOM 1844 C C . GLU A 1 267 ? -26.051 -13.787 3.236 1.00 74.56 267 GLU A C 1
ATOM 1846 O O . GLU A 1 267 ? -26.579 -14.236 4.245 1.00 74.56 267 GLU A O 1
ATOM 1851 N N . ARG A 1 268 ? -24.720 -13.803 3.070 1.00 71.62 268 ARG A N 1
ATOM 1852 C CA . ARG A 1 268 ? -23.706 -14.036 4.121 1.00 71.62 268 ARG A CA 1
ATOM 1853 C C . ARG A 1 268 ? -22.363 -13.516 3.644 1.00 71.62 268 ARG A C 1
ATOM 1855 O O . ARG A 1 268 ? -21.939 -13.878 2.540 1.00 71.62 268 ARG A O 1
ATOM 1862 N N . GLY A 1 269 ? -21.653 -12.810 4.512 1.00 61.34 269 GLY A N 1
ATOM 1863 C CA . GLY A 1 269 ? -20.354 -12.234 4.222 1.00 61.34 269 GLY A CA 1
ATOM 1864 C C . GLY A 1 269 ? -19.312 -13.270 3.762 1.00 61.34 269 GLY A C 1
ATOM 1865 O O . GLY A 1 269 ? -19.361 -14.457 4.117 1.00 61.34 269 GLY A O 1
ATOM 1866 N N . PRO A 1 270 ? -18.283 -12.849 2.998 1.00 54.28 270 PRO A N 1
ATOM 1867 C CA . PRO A 1 270 ? -17.243 -13.739 2.468 1.00 54.28 270 PRO A CA 1
ATOM 1868 C C . PRO A 1 270 ? -16.362 -14.412 3.543 1.00 54.28 270 PRO A C 1
ATOM 1870 O O . PRO A 1 270 ? -15.506 -15.245 3.218 1.00 54.28 270 PRO A O 1
ATOM 1873 N N . ARG A 1 271 ? -16.571 -14.090 4.825 1.00 52.78 271 ARG A N 1
ATOM 1874 C CA . ARG A 1 271 ? -16.066 -14.823 5.990 1.00 52.78 271 ARG A CA 1
ATOM 1875 C C . ARG A 1 271 ? -17.253 -15.163 6.884 1.00 52.78 271 ARG A C 1
ATOM 1877 O O . ARG A 1 271 ? -17.997 -14.268 7.244 1.00 52.78 271 ARG A O 1
ATOM 1884 N N . SER A 1 272 ? -17.361 -16.419 7.313 1.00 55.25 272 SER A N 1
ATOM 1885 C CA . SER A 1 272 ? -18.253 -16.793 8.415 1.00 55.25 272 SER A CA 1
ATOM 1886 C C . SER A 1 272 ? -17.646 -16.313 9.739 1.00 55.25 272 SER A C 1
ATOM 1888 O O . SER A 1 272 ? -16.996 -17.105 10.432 1.00 55.25 272 SER A O 1
ATOM 1890 N N . ALA A 1 273 ? -17.773 -15.016 10.016 1.00 63.16 273 ALA A N 1
ATOM 1891 C CA . ALA A 1 273 ? -17.592 -14.455 11.350 1.00 63.16 273 ALA A CA 1
ATOM 1892 C C . ALA A 1 273 ? -18.686 -15.026 12.271 1.00 63.16 273 ALA A C 1
ATOM 1894 O O . ALA A 1 273 ? -19.761 -15.346 11.761 1.00 63.16 273 ALA A O 1
ATOM 1895 N N . PRO A 1 274 ? -18.450 -15.201 13.583 1.00 69.81 274 PRO A N 1
ATOM 1896 C CA . PRO A 1 274 ? -19.481 -15.687 14.498 1.00 69.81 274 PRO A CA 1
ATOM 1897 C C . PRO A 1 274 ? -20.792 -14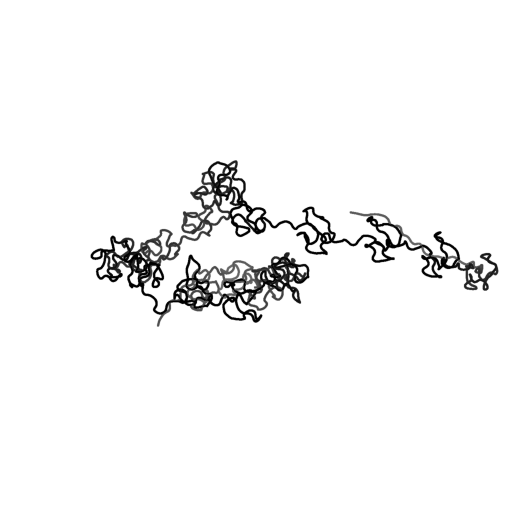.890 14.396 1.00 69.81 274 PRO A C 1
ATOM 1899 O O . PRO A 1 274 ? -21.836 -15.508 14.223 1.00 69.81 274 PRO A O 1
ATOM 1902 N N . CYS A 1 275 ? -20.696 -13.555 14.336 1.00 77.06 275 CYS A N 1
ATOM 1903 C CA . CYS A 1 275 ? -21.808 -12.598 14.259 1.00 77.06 275 CYS A CA 1
ATOM 1904 C C . CYS A 1 275 ? -22.593 -12.542 12.922 1.00 77.06 275 CYS A C 1
ATOM 1906 O O . CYS A 1 275 ? -23.458 -11.673 12.784 1.00 77.06 275 CYS A O 1
ATOM 1908 N N . ASP A 1 276 ? -22.276 -13.412 11.951 1.00 72.56 276 ASP A N 1
ATOM 1909 C CA . ASP A 1 276 ? -22.938 -13.563 10.635 1.00 72.56 276 ASP A CA 1
ATOM 1910 C C . ASP A 1 276 ? -22.950 -15.051 10.203 1.00 72.56 276 ASP A C 1
ATOM 1912 O O . ASP A 1 276 ? -22.497 -15.461 9.123 1.00 72.56 276 ASP A O 1
ATOM 1916 N N . ASN A 1 277 ? -23.374 -15.939 11.109 1.00 65.94 277 ASN A N 1
ATOM 1917 C CA . ASN A 1 277 ? -23.312 -17.386 10.898 1.00 65.94 277 ASN A CA 1
ATOM 1918 C C . ASN A 1 277 ? -24.594 -18.176 11.213 1.00 65.94 277 ASN A C 1
ATOM 1920 O O . ASN A 1 277 ? -24.698 -19.343 10.795 1.00 65.94 277 ASN A O 1
ATOM 1924 N N . GLY A 1 278 ? -25.643 -17.574 11.767 1.00 68.94 278 GLY A N 1
ATOM 1925 C CA . GLY A 1 278 ? -26.908 -18.254 12.065 1.00 68.94 278 GLY A CA 1
ATOM 1926 C C . GLY A 1 278 ? -26.826 -19.164 13.290 1.00 68.94 278 GLY A C 1
ATOM 1927 O O . GLY A 1 278 ? -27.550 -20.175 13.340 1.00 68.94 278 GLY A O 1
ATOM 1928 N N . VAL A 1 279 ? -25.890 -18.895 14.210 1.00 72.00 279 VAL A N 1
ATOM 1929 C CA . VAL A 1 279 ? -25.579 -19.740 15.370 1.00 72.00 279 VAL A CA 1
ATOM 1930 C C . VAL A 1 279 ? -25.091 -18.910 16.564 1.00 72.00 279 VAL A C 1
ATOM 1932 O O . VAL A 1 279 ? -23.911 -18.614 16.633 1.00 72.00 279 VAL A O 1
ATOM 1935 N N . ASP A 1 280 ? -25.993 -18.744 17.540 1.00 72.81 280 ASP A N 1
ATOM 1936 C CA . ASP A 1 280 ? -25.815 -18.822 19.010 1.00 72.81 280 ASP A CA 1
ATOM 1937 C C . ASP A 1 280 ? -24.569 -19.660 19.398 1.00 72.81 280 ASP A C 1
ATOM 1939 O O . ASP A 1 280 ? -24.688 -20.869 19.667 1.00 72.81 280 ASP A O 1
ATOM 1943 N N . ASP A 1 281 ? -23.375 -19.054 19.336 1.00 72.81 281 ASP A N 1
ATOM 1944 C CA . ASP A 1 281 ? -22.064 -19.688 19.547 1.00 72.81 281 ASP A CA 1
ATOM 1945 C C . ASP A 1 281 ? -21.521 -19.367 20.961 1.00 72.81 281 ASP A C 1
ATOM 1947 O O . ASP A 1 281 ? -20.891 -20.240 21.578 1.00 72.81 281 ASP A O 1
ATOM 1951 N N . ASP A 1 282 ? -21.856 -18.199 21.530 1.00 70.25 282 ASP A N 1
ATOM 1952 C CA . ASP A 1 282 ? -21.655 -17.834 22.945 1.00 70.25 282 ASP A CA 1
ATOM 1953 C C . ASP A 1 282 ? -22.602 -18.620 23.892 1.00 70.25 282 ASP A C 1
ATOM 1955 O O . ASP A 1 282 ? -22.156 -19.243 24.873 1.00 70.25 282 ASP A O 1
ATOM 1959 N N . GLY A 1 283 ? -23.894 -18.705 23.550 1.00 73.38 283 GLY A N 1
ATOM 1960 C CA . GLY A 1 283 ? -24.922 -19.446 24.281 1.00 73.38 283 GLY A CA 1
ATOM 1961 C C . GLY A 1 283 ? -25.979 -18.632 25.053 1.00 73.38 283 GLY A C 1
ATOM 1962 O O . GLY A 1 283 ? -26.682 -19.256 25.871 1.00 73.38 283 GLY A O 1
ATOM 1963 N N . ASP A 1 284 ? -26.090 -17.309 24.880 1.00 68.38 284 ASP A N 1
ATOM 1964 C CA . ASP A 1 284 ? -27.069 -16.455 25.576 1.00 68.38 284 ASP A CA 1
ATOM 1965 C C . ASP A 1 284 ? -28.520 -16.709 25.096 1.00 68.38 284 ASP A C 1
ATOM 1967 O O . ASP A 1 284 ? -29.448 -16.872 25.915 1.00 68.38 284 ASP A O 1
ATOM 1971 N N . GLY A 1 285 ? -28.687 -16.948 23.791 1.00 72.56 285 GLY A N 1
ATOM 1972 C CA . GLY A 1 285 ? -29.928 -17.330 23.131 1.00 72.56 285 GLY A CA 1
ATOM 1973 C C . GLY A 1 285 ? -30.596 -16.291 22.220 1.00 72.56 285 GLY A C 1
ATOM 1974 O O . GLY A 1 285 ? -31.719 -16.592 21.776 1.00 72.56 285 GLY A O 1
ATOM 1975 N N . ASP A 1 286 ? -29.963 -15.151 21.927 1.00 77.12 286 ASP A N 1
ATOM 1976 C CA . ASP A 1 286 ? -30.070 -14.505 20.608 1.00 77.12 286 ASP A CA 1
ATOM 1977 C C . ASP A 1 286 ? -29.113 -15.226 19.603 1.00 77.12 286 ASP A C 1
ATOM 1979 O O . ASP A 1 286 ? -29.132 -16.465 19.657 1.00 77.12 286 ASP A O 1
ATOM 1983 N N . THR A 1 287 ? -28.504 -14.636 18.552 1.00 75.19 287 THR A N 1
ATOM 1984 C CA . THR A 1 287 ? -27.920 -15.466 17.439 1.00 75.19 287 THR A CA 1
ATOM 1985 C C . THR A 1 287 ? -26.920 -14.804 16.465 1.00 75.19 287 THR A C 1
ATOM 1987 O O . THR A 1 287 ? -26.052 -15.521 15.981 1.00 75.19 287 THR A O 1
ATOM 1990 N N . ASP A 1 288 ? -27.111 -13.538 16.066 1.00 70.75 288 ASP A N 1
ATOM 1991 C CA . ASP A 1 288 ? -26.295 -12.808 15.063 1.00 70.75 288 ASP A CA 1
ATOM 1992 C C . ASP A 1 288 ? -26.554 -11.283 15.173 1.00 70.75 288 ASP A C 1
ATOM 1994 O O . ASP A 1 288 ? -27.592 -10.843 15.693 1.00 70.75 288 ASP A O 1
ATOM 1998 N N . TRP A 1 289 ? -25.676 -10.442 14.614 1.00 69.44 289 TRP A N 1
ATOM 1999 C CA . TRP A 1 289 ? -25.923 -8.994 14.489 1.00 69.44 289 TRP A CA 1
ATOM 2000 C C . TRP A 1 289 ? -27.133 -8.703 13.571 1.00 69.44 289 TRP A C 1
ATOM 2002 O O . TRP A 1 289 ? -27.280 -9.373 12.556 1.00 69.44 289 TRP A O 1
ATOM 2012 N N . PRO A 1 290 ? -28.001 -7.693 13.819 1.00 63.69 290 PRO A N 1
ATOM 2013 C CA . PRO A 1 290 ? -28.057 -6.737 14.930 1.00 63.69 290 PRO A CA 1
ATOM 2014 C C . PRO A 1 290 ? -29.064 -7.167 16.013 1.00 63.69 290 PRO A C 1
ATOM 2016 O O . PRO A 1 290 ? -29.650 -6.316 16.692 1.00 63.69 290 PRO A O 1
ATOM 2019 N N . ALA A 1 291 ? -29.399 -8.458 16.079 1.00 71.06 291 ALA A N 1
ATOM 2020 C CA . ALA A 1 291 ? -30.251 -8.991 17.136 1.00 71.06 291 ALA A CA 1
ATOM 2021 C C . ALA A 1 291 ? -29.443 -9.218 18.418 1.00 71.06 291 ALA A C 1
ATOM 2023 O O . ALA A 1 291 ? -29.972 -8.982 19.502 1.00 71.06 291 ALA A O 1
ATOM 2024 N N . ASP A 1 292 ? -28.187 -9.631 18.253 1.00 69.19 292 ASP A N 1
ATOM 2025 C CA . ASP A 1 292 ? -27.263 -9.951 19.326 1.00 69.19 292 ASP A CA 1
ATOM 2026 C C . ASP A 1 292 ? -26.558 -8.725 19.926 1.00 69.19 292 ASP A C 1
ATOM 2028 O O . ASP A 1 292 ? -26.215 -7.775 19.217 1.00 69.19 292 ASP A O 1
ATOM 2032 N N . SER A 1 293 ? -26.339 -8.761 21.241 1.00 74.44 293 SER A N 1
ATOM 2033 C CA . SER A 1 293 ? -25.598 -7.752 22.016 1.00 74.44 293 SER A CA 1
ATOM 2034 C C . SER A 1 293 ? -24.124 -8.114 22.228 1.00 74.44 293 SER A C 1
ATOM 2036 O O . SER A 1 293 ? -23.340 -7.247 22.609 1.00 74.44 293 SER A O 1
ATOM 2038 N N . GLY A 1 294 ? -23.731 -9.359 21.946 1.00 71.19 294 GLY A N 1
ATOM 2039 C CA . GLY A 1 294 ? -22.342 -9.813 21.873 1.00 71.19 294 GLY A CA 1
ATOM 2040 C C . GLY A 1 294 ? -21.591 -9.376 20.609 1.00 71.19 294 GLY A C 1
ATOM 2041 O O . GLY A 1 294 ? -20.393 -9.637 20.488 1.00 71.19 294 GLY A O 1
ATOM 2042 N N . CYS A 1 295 ? -22.283 -8.707 19.679 1.00 75.12 295 CYS A N 1
ATOM 2043 C CA . CYS A 1 295 ? -21.790 -8.314 18.362 1.00 75.12 295 CYS A CA 1
ATOM 2044 C C . CYS A 1 295 ? -21.903 -6.795 18.139 1.00 75.12 295 CYS A C 1
ATOM 2046 O O . CYS A 1 295 ? -23.006 -6.255 18.052 1.00 75.12 295 CYS A O 1
ATOM 2048 N N . ASP A 1 296 ? -20.774 -6.102 17.956 1.00 72.31 296 ASP A N 1
ATOM 2049 C CA . ASP A 1 296 ? -20.755 -4.691 17.524 1.00 72.31 296 ASP A CA 1
ATOM 2050 C C . ASP A 1 296 ? -21.111 -4.546 16.028 1.00 72.31 296 ASP A C 1
ATOM 2052 O O . ASP A 1 296 ? -21.828 -3.616 15.631 1.00 72.31 296 ASP A O 1
ATOM 2056 N N . SER A 1 297 ? -20.664 -5.491 15.193 1.00 64.69 297 SER A N 1
ATOM 2057 C CA . SER A 1 297 ? -21.018 -5.622 13.776 1.00 64.69 297 SER A CA 1
ATOM 2058 C C . SER A 1 297 ? -21.114 -7.090 13.332 1.00 64.69 297 SER A C 1
ATOM 2060 O O . SER A 1 297 ? -20.664 -7.997 14.027 1.00 64.69 297 SER A O 1
ATOM 2062 N N . ALA A 1 298 ? -21.649 -7.323 12.129 1.00 65.44 298 ALA A N 1
ATOM 2063 C CA . ALA A 1 298 ? -21.679 -8.636 11.471 1.00 65.44 298 ALA A CA 1
ATOM 2064 C C . ALA A 1 298 ? -20.277 -9.225 11.163 1.00 65.44 298 ALA A C 1
ATOM 2066 O O . ALA A 1 298 ? -20.155 -10.376 10.756 1.00 65.44 298 ALA A O 1
ATOM 2067 N N . TRP A 1 299 ? -19.203 -8.447 11.342 1.00 63.44 299 TRP A N 1
ATOM 2068 C CA . TRP A 1 299 ? -17.835 -8.826 10.968 1.00 63.44 299 TRP A CA 1
ATOM 2069 C C . TRP A 1 299 ? -16.943 -9.215 12.155 1.00 63.44 299 TRP A C 1
ATOM 2071 O O . TRP A 1 299 ? -15.789 -9.593 11.936 1.00 63.44 299 TRP A O 1
ATOM 2081 N N . ASP A 1 300 ? -17.460 -9.110 13.380 1.00 66.69 300 ASP A N 1
ATOM 2082 C CA . ASP A 1 300 ? -16.716 -9.318 14.625 1.00 66.69 300 ASP A CA 1
ATOM 2083 C C . ASP A 1 300 ? -16.835 -10.760 15.164 1.00 66.69 300 ASP A C 1
ATOM 2085 O O . ASP A 1 300 ? -17.652 -11.565 14.703 1.00 66.69 300 ASP A O 1
ATOM 2089 N N . ASP A 1 301 ? -15.994 -11.095 16.147 1.00 67.69 301 ASP A N 1
ATOM 2090 C CA . ASP A 1 301 ? -16.115 -12.330 16.930 1.00 67.69 301 ASP A CA 1
ATOM 2091 C C . ASP A 1 301 ? -17.135 -12.133 18.069 1.00 67.69 301 ASP A C 1
ATOM 2093 O O . ASP A 1 301 ? -16.996 -11.216 18.877 1.00 67.69 301 ASP A O 1
ATOM 2097 N N . GLU A 1 302 ? -18.133 -13.017 18.145 1.00 68.00 302 GLU A N 1
ATOM 2098 C CA . GLU A 1 302 ? -19.220 -12.994 19.136 1.00 68.00 302 GLU A CA 1
ATOM 2099 C C . GLU A 1 302 ? -18.662 -13.238 20.548 1.00 68.00 302 GLU A C 1
ATOM 2101 O O . GLU A 1 302 ? -18.116 -14.305 20.858 1.00 68.00 302 GLU A O 1
ATOM 2106 N N . GLY A 1 303 ? -18.765 -12.218 21.401 1.00 64.38 303 GLY A N 1
ATOM 2107 C CA . GLY A 1 303 ? -18.420 -12.286 22.819 1.00 64.38 303 GLY A CA 1
ATOM 2108 C C . GLY A 1 303 ? -19.670 -12.369 23.699 1.00 64.38 303 GLY A C 1
ATOM 2109 O O . GLY A 1 303 ? -20.749 -12.002 23.251 1.00 64.38 303 GLY A O 1
ATOM 2110 N N . PRO A 1 304 ? -19.557 -12.801 24.968 1.00 63.78 304 PRO A N 1
ATOM 2111 C CA . PRO A 1 304 ? -20.693 -12.755 25.883 1.00 63.78 304 PRO A CA 1
ATOM 2112 C C . PRO A 1 304 ? -21.179 -11.312 26.047 1.00 63.78 304 PRO A C 1
ATOM 2114 O O . PRO A 1 304 ? -20.362 -10.425 26.316 1.00 63.78 304 PRO A O 1
ATOM 2117 N N . ALA A 1 305 ? -22.491 -11.100 25.907 1.00 63.91 305 ALA A N 1
ATOM 2118 C CA . ALA A 1 305 ? -23.116 -9.781 25.976 1.00 63.91 305 ALA A CA 1
ATOM 2119 C C . ALA A 1 305 ? -22.604 -8.980 27.198 1.00 63.91 305 ALA A C 1
ATOM 2121 O O . ALA A 1 305 ? -22.682 -9.475 28.330 1.00 63.91 305 ALA A O 1
ATOM 2122 N N . PRO A 1 306 ? -22.043 -7.769 27.007 1.00 77.19 306 PRO A N 1
ATOM 2123 C CA . PRO A 1 306 ? -21.492 -6.991 28.110 1.00 77.19 306 PRO A CA 1
ATOM 2124 C C . PRO A 1 306 ? -22.603 -6.622 29.095 1.00 77.19 306 PRO A C 1
ATOM 2126 O O . PRO A 1 306 ? -23.691 -6.215 28.683 1.00 77.19 306 PRO A O 1
ATOM 2129 N N . ALA A 1 307 ? -22.323 -6.767 30.395 1.00 83.19 307 ALA A N 1
ATOM 2130 C CA . ALA A 1 307 ? -23.329 -6.735 31.462 1.00 83.19 307 ALA A CA 1
ATOM 2131 C C . ALA A 1 307 ? -24.230 -5.485 31.420 1.00 83.19 307 ALA A C 1
ATOM 2133 O O . ALA A 1 307 ? -25.429 -5.576 31.644 1.00 83.19 307 ALA A O 1
ATOM 2134 N N . CYS A 1 308 ? -23.690 -4.339 31.001 1.00 88.31 308 CYS A N 1
ATOM 2135 C CA . CYS A 1 308 ? -24.438 -3.097 30.800 1.00 88.31 308 CYS A CA 1
ATOM 2136 C C . CYS A 1 308 ? -25.394 -3.070 29.582 1.00 88.31 308 CYS A C 1
ATOM 2138 O O . CYS A 1 308 ? -25.870 -1.988 29.205 1.00 88.31 308 CYS A O 1
ATOM 2140 N N . SER A 1 309 ? -25.681 -4.225 28.970 1.00 83.88 309 SER A N 1
ATOM 2141 C CA . SER A 1 309 ? -26.562 -4.381 27.803 1.00 83.88 309 SER A CA 1
ATOM 2142 C C . SER A 1 309 ? -27.389 -5.681 27.737 1.00 83.88 309 SER A C 1
ATOM 2144 O O . SER A 1 309 ? -28.265 -5.768 26.873 1.00 83.88 309 SER A O 1
ATOM 2146 N N . ASP A 1 310 ? -27.162 -6.672 28.612 1.00 78.56 310 ASP A N 1
ATOM 2147 C CA . ASP A 1 310 ? -27.793 -8.006 28.518 1.00 78.56 310 ASP A CA 1
ATOM 2148 C C . ASP A 1 310 ? -29.248 -8.058 29.057 1.00 78.56 310 ASP A C 1
ATOM 2150 O O . ASP A 1 310 ? -29.966 -9.059 28.919 1.00 78.56 310 ASP A O 1
ATOM 2154 N N . GLY A 1 311 ? -29.731 -6.969 29.666 1.00 80.88 311 GLY A N 1
ATOM 2155 C CA . GLY A 1 311 ? -31.065 -6.873 30.253 1.00 80.88 311 GLY A CA 1
ATOM 2156 C C . GLY A 1 311 ? -31.240 -7.587 31.602 1.00 80.88 311 GLY A C 1
ATOM 2157 O O . GLY A 1 311 ? -32.390 -7.897 31.974 1.00 80.88 311 GLY A O 1
ATOM 2158 N N . VAL A 1 312 ? -30.150 -7.873 32.322 1.00 84.00 312 VAL A N 1
ATOM 2159 C CA . VAL A 1 312 ? -30.131 -8.466 33.671 1.00 84.00 312 VAL A CA 1
ATOM 2160 C C . VAL A 1 312 ? -29.960 -7.359 34.744 1.00 84.00 312 VAL A C 1
ATOM 2162 O O . VAL A 1 312 ? -30.534 -6.283 34.626 1.00 84.00 312 VAL A O 1
ATOM 2165 N N . ASP A 1 313 ? -29.438 -7.698 35.911 1.00 83.44 313 ASP A N 1
ATOM 2166 C CA . ASP A 1 313 ? -29.434 -6.949 37.183 1.00 83.44 313 ASP A CA 1
ATOM 2167 C C . ASP A 1 313 ? -28.293 -7.624 37.956 1.00 83.44 313 ASP A C 1
ATOM 2169 O O . ASP A 1 313 ? -28.532 -8.426 38.868 1.00 83.44 313 ASP A O 1
ATOM 2173 N N . ASP A 1 314 ? -27.077 -7.515 37.405 1.00 84.56 314 ASP A N 1
ATOM 2174 C CA . ASP A 1 314 ? -26.020 -8.518 37.612 1.00 84.56 314 ASP A CA 1
ATOM 2175 C C . ASP A 1 314 ? -25.223 -8.266 38.911 1.00 84.56 314 ASP A C 1
ATOM 2177 O O . ASP A 1 314 ? -24.688 -9.202 39.520 1.00 84.56 314 ASP A O 1
ATOM 2181 N N . ASP A 1 315 ? -25.284 -7.035 39.438 1.00 86.00 315 ASP A N 1
ATOM 2182 C CA . ASP A 1 315 ? -24.826 -6.665 40.787 1.00 86.00 315 ASP A CA 1
ATOM 2183 C C . ASP A 1 315 ? -25.888 -6.903 41.911 1.00 86.00 315 ASP A C 1
ATOM 2185 O O . ASP A 1 315 ? -25.537 -6.970 43.100 1.00 86.00 315 ASP A O 1
ATOM 2189 N N . ASP A 1 316 ? -27.163 -7.160 41.553 1.00 87.31 316 ASP A N 1
ATOM 2190 C CA . ASP A 1 316 ? -28.333 -7.407 42.437 1.00 87.31 316 ASP A CA 1
ATOM 2191 C C . ASP A 1 316 ? -28.852 -6.125 43.193 1.00 87.31 316 ASP A C 1
ATOM 2193 O O . ASP A 1 316 ? -29.538 -6.253 44.226 1.00 87.31 316 ASP A O 1
ATOM 2197 N N . ASP A 1 317 ? -28.557 -4.889 42.726 1.00 82.00 317 ASP A N 1
ATOM 2198 C CA . ASP A 1 317 ? -29.120 -3.587 43.191 1.00 82.00 317 ASP A CA 1
ATOM 2199 C C . ASP A 1 317 ? -30.627 -3.438 42.888 1.00 82.00 317 ASP A C 1
ATOM 2201 O O . ASP A 1 317 ? -31.413 -3.021 43.765 1.00 82.00 317 ASP A O 1
ATOM 2205 N N . GLY A 1 318 ? -31.054 -3.823 41.681 1.00 84.94 318 GLY A N 1
ATOM 2206 C CA . GLY A 1 318 ? -32.400 -3.612 41.144 1.00 84.94 318 GLY A CA 1
ATOM 2207 C C . GLY A 1 318 ? -32.521 -2.601 39.993 1.00 84.94 318 GLY A C 1
ATOM 2208 O O . GLY A 1 318 ? -33.656 -2.168 39.713 1.00 84.94 318 GLY A O 1
ATOM 2209 N N . ARG A 1 319 ? -31.401 -2.229 39.368 1.00 86.06 319 ARG A N 1
ATOM 2210 C CA . ARG A 1 319 ? -31.270 -1.546 38.067 1.00 86.06 319 ARG A CA 1
ATOM 2211 C C . ARG A 1 319 ? -30.918 -2.568 36.970 1.00 86.06 319 ARG A C 1
ATOM 2213 O O . ARG A 1 319 ? -31.099 -3.764 37.191 1.00 86.06 319 ARG A O 1
ATOM 2220 N N . THR A 1 320 ? -30.644 -2.077 35.759 1.00 85.75 320 THR A N 1
ATOM 2221 C CA . THR A 1 320 ? -30.500 -2.849 34.509 1.00 85.75 320 THR A CA 1
ATOM 2222 C C . THR A 1 320 ? -29.981 -1.911 33.409 1.00 85.75 320 THR A C 1
ATOM 2224 O O . THR A 1 320 ? -30.668 -0.924 33.117 1.00 85.75 320 THR A O 1
ATOM 2227 N N . ASP A 1 321 ? -28.863 -2.241 32.765 1.00 85.50 321 ASP A N 1
ATOM 2228 C CA . ASP A 1 321 ? -28.308 -1.605 31.558 1.00 85.50 321 ASP A CA 1
ATOM 2229 C C . ASP A 1 321 ? -27.832 -0.134 31.689 1.00 85.50 321 ASP A C 1
ATOM 2231 O O . ASP A 1 321 ? -28.362 0.687 32.448 1.00 85.50 321 ASP A O 1
ATOM 2235 N N . PHE A 1 322 ? -26.923 0.251 30.783 1.00 82.38 322 PHE A N 1
ATOM 2236 C CA . PHE A 1 322 ? -26.276 1.571 30.634 1.00 82.38 322 PHE A CA 1
ATOM 2237 C C . PHE A 1 322 ? -27.162 2.827 30.782 1.00 82.38 322 PHE A C 1
ATOM 2239 O O . PHE A 1 322 ? -26.682 3.894 31.165 1.00 82.38 322 PHE A O 1
ATOM 2246 N N . PHE A 1 323 ? -28.462 2.754 30.490 1.00 83.81 323 PHE A N 1
ATOM 2247 C CA . PHE A 1 323 ? -29.346 3.916 30.640 1.00 83.81 323 PHE A CA 1
ATOM 2248 C C . PHE A 1 323 ? -29.858 4.129 32.068 1.00 83.81 323 PHE A C 1
ATOM 2250 O O . PHE A 1 323 ? -30.115 5.276 32.444 1.00 83.81 323 PHE A O 1
ATOM 2257 N N . ALA A 1 324 ? -30.061 3.056 32.836 1.00 86.75 324 ALA A N 1
ATOM 2258 C CA . ALA A 1 324 ? -30.677 3.110 34.163 1.00 86.75 324 ALA A CA 1
ATOM 2259 C C . ALA A 1 324 ? -29.712 2.779 35.307 1.00 86.75 324 ALA A C 1
ATOM 2261 O O . ALA A 1 324 ? -30.046 3.077 36.461 1.00 86.75 324 ALA A O 1
ATOM 2262 N N . ASP A 1 325 ? -28.553 2.206 34.992 1.00 89.19 325 ASP A N 1
ATOM 2263 C CA . ASP A 1 325 ? -27.517 1.841 35.947 1.00 89.19 325 ASP A CA 1
ATOM 2264 C C . ASP A 1 325 ? -26.383 2.897 36.079 1.00 89.19 325 ASP A C 1
ATOM 2266 O O . ASP A 1 325 ? -26.086 3.574 35.089 1.00 89.19 325 ASP A O 1
ATOM 2270 N N . PRO A 1 326 ? -25.776 3.123 37.271 1.00 89.50 326 PRO A N 1
ATOM 2271 C CA . PRO A 1 326 ? -24.703 4.092 37.490 1.00 89.50 326 PRO A CA 1
ATOM 2272 C C . PRO A 1 326 ? -23.292 3.484 37.554 1.00 89.50 326 PRO A C 1
ATOM 2274 O O . PRO A 1 326 ? -22.333 4.258 37.602 1.00 89.50 326 PRO A O 1
ATOM 2277 N N . GLY A 1 327 ? -23.148 2.154 37.588 1.00 86.75 327 GLY A N 1
ATOM 2278 C CA . GLY A 1 327 ? -21.875 1.470 37.354 1.00 86.75 327 GLY A CA 1
ATOM 2279 C C . GLY A 1 327 ? -21.471 1.572 35.883 1.00 86.75 327 GLY A C 1
ATOM 2280 O O . GLY A 1 327 ? -20.339 1.934 35.566 1.00 86.75 327 GLY A O 1
ATOM 2281 N N . CYS A 1 328 ? -22.445 1.382 34.994 1.00 89.19 328 CYS A N 1
ATOM 2282 C CA . CYS A 1 328 ? -22.264 1.369 33.547 1.00 89.19 328 CYS A CA 1
ATOM 2283 C C . CYS A 1 328 ? -21.814 2.703 32.931 1.00 89.19 328 CYS A C 1
ATOM 2285 O O . CYS A 1 328 ? -22.579 3.667 32.855 1.00 89.19 328 CYS A O 1
ATOM 2287 N N . THR A 1 329 ? -20.607 2.739 32.360 1.00 82.62 329 THR A N 1
ATOM 2288 C CA . THR A 1 329 ? -20.070 3.915 31.650 1.00 82.62 329 THR A CA 1
ATOM 2289 C C . THR A 1 329 ? -20.278 3.882 30.131 1.00 82.62 329 THR A C 1
ATOM 2291 O O . THR A 1 329 ? -20.159 4.920 29.475 1.00 82.62 329 THR A O 1
ATOM 2294 N N . SER A 1 330 ? -20.636 2.726 29.561 1.00 82.12 330 SER A N 1
ATOM 2295 C CA . SER A 1 330 ? -21.052 2.566 28.158 1.00 82.12 330 SER A CA 1
ATOM 2296 C C . SER A 1 330 ? -21.959 1.331 27.980 1.00 82.12 330 SER A C 1
ATOM 2298 O O . SER A 1 330 ? -22.040 0.520 28.901 1.00 82.12 330 SER A O 1
ATOM 2300 N N . PRO A 1 331 ? -22.614 1.128 26.816 1.00 79.81 331 PRO A N 1
ATOM 2301 C CA . PRO A 1 331 ? -23.310 -0.130 26.517 1.00 79.81 331 PRO A CA 1
ATOM 2302 C C . PRO A 1 331 ? -22.375 -1.349 26.486 1.00 79.81 331 PRO A C 1
ATOM 2304 O O . PRO A 1 331 ? -22.801 -2.447 26.810 1.00 79.81 331 PRO A O 1
ATOM 2307 N N . LEU A 1 332 ? -21.105 -1.144 26.122 1.00 78.12 332 LEU A N 1
ATOM 2308 C CA . LEU A 1 332 ? -20.080 -2.188 25.998 1.00 78.12 332 LEU A CA 1
ATOM 2309 C C . LEU A 1 332 ? -19.281 -2.392 27.298 1.00 78.12 332 LEU A C 1
ATOM 2311 O O . LEU A 1 332 ? -18.188 -2.953 27.285 1.00 78.12 332 LEU A O 1
ATOM 2315 N N . ASP A 1 333 ? -19.783 -1.868 28.417 1.00 78.38 333 ASP A N 1
ATOM 2316 C CA . ASP A 1 333 ? -19.114 -1.941 29.713 1.00 78.38 333 ASP A CA 1
ATOM 2317 C C . ASP A 1 333 ? -19.437 -3.293 30.390 1.00 78.38 333 ASP A C 1
ATOM 2319 O O . ASP A 1 333 ? -20.614 -3.619 30.574 1.00 78.38 333 ASP A O 1
ATOM 2323 N N . PRO A 1 334 ? -18.434 -4.131 30.717 1.00 82.00 334 PRO A N 1
ATOM 2324 C CA . PRO A 1 334 ? -18.665 -5.471 31.255 1.00 82.00 334 PRO A CA 1
ATOM 2325 C C . PRO A 1 334 ? -18.910 -5.506 32.777 1.00 82.00 334 PRO A C 1
ATOM 2327 O O . PRO A 1 334 ? -18.956 -6.598 33.342 1.00 82.00 334 PRO A O 1
ATOM 2330 N N . ASP A 1 335 ? -19.029 -4.357 33.455 1.00 84.00 335 ASP A N 1
ATOM 2331 C CA . ASP A 1 335 ? -19.198 -4.266 34.914 1.00 84.00 335 ASP A CA 1
ATOM 2332 C C . ASP A 1 335 ? -20.320 -3.277 35.307 1.00 84.00 335 ASP A C 1
ATOM 2334 O O . ASP A 1 335 ? -20.149 -2.062 35.220 1.00 84.00 335 ASP A O 1
ATOM 2338 N N . GLU A 1 336 ? -21.462 -3.787 35.792 1.00 88.44 336 GLU A N 1
ATOM 2339 C CA . GLU A 1 336 ? -22.551 -2.966 36.367 1.00 88.44 336 GLU A CA 1
ATOM 2340 C C . GLU A 1 336 ? -22.259 -2.490 37.818 1.00 88.44 336 GLU A C 1
ATOM 2342 O O . GLU A 1 336 ? -23.137 -1.944 38.480 1.00 88.44 336 GLU A O 1
ATOM 2347 N N . THR A 1 337 ? -21.063 -2.707 38.391 1.00 90.38 337 THR A N 1
ATOM 2348 C CA . THR A 1 337 ? -20.835 -2.449 39.831 1.00 90.38 337 THR A CA 1
ATOM 2349 C C . THR A 1 337 ? -20.926 -0.958 40.215 1.00 90.38 337 THR A C 1
ATOM 2351 O O . THR A 1 337 ? -20.005 -0.168 39.993 1.00 90.38 337 THR A O 1
ATOM 2354 N N . ASP A 1 338 ? -22.003 -0.607 40.926 1.00 88.19 338 ASP A N 1
ATOM 2355 C CA . ASP A 1 338 ? -22.329 0.734 41.444 1.00 88.19 338 ASP A CA 1
ATOM 2356 C C . ASP A 1 338 ? -21.148 1.361 42.259 1.00 88.19 338 ASP A C 1
ATOM 2358 O O . ASP A 1 338 ? -20.676 0.768 43.245 1.00 88.19 338 ASP A O 1
ATOM 2362 N N . PRO A 1 339 ? -20.631 2.561 41.909 1.00 84.25 339 PRO A N 1
ATOM 2363 C CA . PRO A 1 339 ? -19.414 3.127 42.511 1.00 84.25 339 PRO A CA 1
ATOM 2364 C C . PRO A 1 339 ? -19.580 3.571 43.983 1.00 84.25 339 PRO A C 1
ATOM 2366 O O . PRO A 1 339 ? -20.652 3.990 44.417 1.00 84.25 339 PRO A O 1
ATOM 2369 N N . GLU A 1 340 ? -18.488 3.554 44.778 1.00 82.69 340 GLU A N 1
ATOM 2370 C CA . GLU A 1 340 ? -18.524 3.802 46.247 1.00 82.69 340 GLU A CA 1
ATOM 2371 C C . GLU A 1 340 ? -19.217 5.117 46.679 1.00 82.69 340 GLU A C 1
ATOM 2373 O O . GLU A 1 340 ? -19.763 5.192 47.786 1.00 82.69 340 GLU A O 1
ATOM 2378 N N . GLU A 1 341 ? -19.177 6.154 45.841 1.00 85.06 341 GLU A N 1
ATOM 2379 C CA . GLU A 1 341 ? -19.990 7.367 45.966 1.00 85.06 341 GLU A CA 1
ATOM 2380 C C . GLU A 1 341 ? -20.686 7.564 44.603 1.00 85.06 341 GLU A C 1
ATOM 2382 O O . GLU A 1 341 ? -20.004 7.704 43.588 1.00 85.06 341 GLU A O 1
ATOM 2387 N N . LEU A 1 342 ? -22.024 7.529 44.589 1.00 85.56 342 LEU A N 1
ATOM 2388 C CA . LEU A 1 342 ? -22.844 7.519 43.368 1.00 85.56 342 LEU A CA 1
ATOM 2389 C C . LEU A 1 342 ? -22.705 8.812 42.541 1.00 85.56 342 LEU A C 1
ATOM 2391 O O . LEU A 1 342 ? -22.575 9.880 43.150 1.00 85.56 342 LEU A O 1
ATOM 2395 N N . PRO A 1 343 ? -22.818 8.749 41.197 1.00 87.81 343 PRO A N 1
ATOM 2396 C CA . PRO A 1 343 ? -22.935 9.928 40.338 1.00 87.81 343 PRO A CA 1
ATOM 2397 C C . PRO A 1 343 ? -24.143 10.785 40.726 1.00 87.81 343 PRO A C 1
ATOM 2399 O O . PRO A 1 343 ? -25.147 10.259 41.218 1.00 87.81 343 PRO A O 1
ATOM 2402 N N . ASP A 1 344 ? -24.062 12.100 40.501 1.00 89.75 344 ASP A N 1
ATOM 2403 C CA . ASP A 1 344 ? -25.085 13.045 40.964 1.00 89.75 344 ASP A CA 1
ATOM 2404 C C . ASP A 1 344 ? -26.485 12.662 40.432 1.00 89.75 344 ASP A C 1
ATOM 2406 O O . ASP A 1 344 ? -27.429 12.572 41.216 1.00 89.75 344 ASP A O 1
ATOM 2410 N N . CYS A 1 345 ? -26.577 12.236 39.166 1.00 89.69 345 CYS A N 1
ATOM 2411 C CA . CYS A 1 345 ? -27.805 11.778 38.500 1.00 89.69 345 CYS A CA 1
ATOM 2412 C C . CYS A 1 345 ? -28.429 10.461 39.016 1.00 89.69 345 CYS A C 1
ATOM 2414 O O . CYS A 1 345 ? -29.485 10.048 38.518 1.00 89.69 345 CYS A O 1
ATOM 2416 N N . ALA A 1 346 ? -27.811 9.815 40.010 1.00 90.12 346 ALA A N 1
ATOM 2417 C CA . ALA A 1 346 ? -28.270 8.577 40.642 1.00 90.12 346 ALA A CA 1
ATOM 2418 C C . ALA A 1 346 ? -28.243 8.607 42.187 1.00 90.12 346 ALA A C 1
ATOM 2420 O O . ALA A 1 346 ? -28.537 7.586 42.824 1.00 90.12 346 ALA A O 1
ATOM 2421 N N . ASN A 1 347 ? -27.867 9.730 42.818 1.00 89.75 347 ASN A N 1
ATOM 2422 C CA . ASN A 1 347 ? -27.561 9.774 44.255 1.00 89.75 347 ASN A CA 1
ATOM 2423 C C . ASN A 1 347 ? -28.798 9.977 45.176 1.00 89.75 347 ASN A C 1
ATOM 2425 O O . ASN A 1 347 ? -28.697 9.820 46.405 1.00 89.75 347 ASN A O 1
ATOM 2429 N N . LEU A 1 348 ? -29.985 10.232 44.604 1.00 87.62 348 LEU A N 1
ATOM 2430 C CA . LEU A 1 348 ? -31.243 10.619 45.264 1.00 87.62 348 LEU A CA 1
ATOM 2431 C C . LEU A 1 348 ? -31.263 12.052 45.851 1.00 87.62 348 LEU A C 1
ATOM 2433 O O . LEU A 1 348 ? -31.966 12.292 46.855 1.00 87.62 348 LEU A O 1
ATOM 2437 N N . THR A 1 349 ? -30.526 13.000 45.255 1.00 88.81 349 THR A N 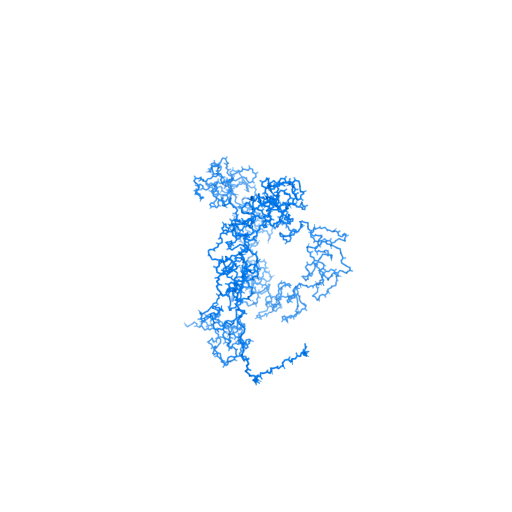1
ATOM 2438 C CA . THR A 1 349 ? -30.429 14.399 45.713 1.00 88.81 349 THR A CA 1
ATOM 2439 C C . THR A 1 349 ? -30.455 15.411 44.565 1.00 88.81 349 THR A C 1
ATOM 2441 O O . THR A 1 349 ? -29.505 15.498 43.817 1.00 88.81 349 THR A O 1
ATOM 2444 N N . ASP A 1 350 ? -31.492 16.257 44.599 1.00 85.56 350 ASP A N 1
ATOM 2445 C CA . ASP A 1 350 ? -31.607 17.650 44.107 1.00 85.56 350 ASP A CA 1
ATOM 2446 C C . ASP A 1 350 ? -30.340 18.475 44.465 1.00 85.56 350 ASP A C 1
ATOM 2448 O O . ASP A 1 350 ? -30.333 19.192 45.480 1.00 85.56 350 ASP A O 1
ATOM 2452 N N . ASP A 1 351 ? -29.252 18.291 43.706 1.00 85.44 351 ASP A N 1
ATOM 2453 C CA . ASP A 1 351 ? -27.916 18.865 43.924 1.00 85.44 351 ASP A CA 1
ATOM 2454 C C . ASP A 1 351 ? -27.663 20.093 43.019 1.00 85.44 351 ASP A C 1
ATOM 2456 O O . ASP A 1 351 ? -26.962 21.019 43.453 1.00 85.44 351 ASP A O 1
ATOM 2460 N N . ASP A 1 352 ? -28.319 20.192 41.851 1.00 79.31 352 ASP A N 1
ATOM 2461 C CA . ASP A 1 352 ? -28.386 21.437 41.060 1.00 79.31 352 ASP A CA 1
ATOM 2462 C C . ASP A 1 352 ? -29.333 22.489 41.699 1.00 79.31 352 ASP A C 1
ATOM 2464 O O . ASP A 1 352 ? -28.965 23.657 41.896 1.00 79.31 352 ASP A O 1
ATOM 2468 N N . GLY A 1 353 ? -30.516 22.055 42.149 1.00 83.56 353 GLY A N 1
ATOM 2469 C CA . GLY A 1 353 ? -31.545 22.856 42.809 1.00 83.56 353 GLY A CA 1
ATOM 2470 C C . GLY A 1 353 ? -32.819 23.163 42.000 1.00 83.56 353 GLY A C 1
ATOM 2471 O O . GLY A 1 353 ? -33.632 23.965 42.493 1.00 83.56 353 GLY A O 1
ATOM 2472 N N . ASP A 1 354 ? -33.023 22.584 40.809 1.00 76.00 354 ASP A N 1
ATOM 2473 C CA . ASP A 1 354 ? -34.246 22.716 39.990 1.00 76.00 354 ASP A CA 1
ATOM 2474 C C . ASP A 1 354 ? -35.495 22.159 40.723 1.00 76.00 354 ASP A C 1
ATOM 2476 O O . ASP A 1 354 ? -36.597 22.741 40.678 1.00 76.00 354 ASP A O 1
ATOM 2480 N N . GLY A 1 355 ? -35.316 21.090 41.507 1.00 82.31 355 GLY A N 1
ATOM 2481 C CA . GLY A 1 355 ? -36.370 20.383 42.238 1.00 82.31 355 GLY A CA 1
ATOM 2482 C C . GLY A 1 355 ? -36.830 19.058 41.615 1.00 82.31 355 GLY A C 1
ATOM 2483 O O . GLY A 1 355 ? -37.832 18.487 42.090 1.00 82.31 355 GLY A O 1
ATOM 2484 N N . MET A 1 356 ? -36.131 18.588 40.586 1.00 83.94 356 MET A N 1
ATOM 2485 C CA . MET A 1 356 ? -35.931 17.188 40.210 1.00 83.94 356 MET A CA 1
ATOM 2486 C C . MET A 1 356 ? -34.752 16.634 41.067 1.00 83.94 356 MET A C 1
ATOM 2488 O O . MET A 1 356 ? -34.682 17.098 42.211 1.00 83.94 356 MET A O 1
ATOM 2492 N N . ALA A 1 357 ? -34.061 15.531 40.727 1.00 85.38 357 ALA A N 1
ATOM 2493 C CA . ALA A 1 357 ? -33.182 14.815 41.702 1.00 85.38 357 ALA A CA 1
ATOM 2494 C C . ALA A 1 357 ? -32.459 13.528 41.223 1.00 85.38 357 ALA A C 1
ATOM 2496 O O . ALA A 1 357 ? -31.720 12.947 42.018 1.00 85.38 357 ALA A O 1
ATOM 2497 N N . ASP A 1 358 ? -32.854 12.955 40.077 1.00 85.69 358 ASP A N 1
ATOM 2498 C CA . ASP A 1 358 ? -32.364 11.660 39.557 1.00 85.69 358 ASP A CA 1
ATOM 2499 C C . ASP A 1 358 ? -32.873 11.427 38.116 1.00 85.69 358 ASP A C 1
ATOM 2501 O O . ASP A 1 358 ? -34.050 11.691 37.797 1.00 85.69 358 ASP A O 1
ATOM 2505 N N . TRP A 1 359 ? -32.083 10.753 37.277 1.00 86.00 359 TRP A N 1
ATOM 2506 C CA . TRP A 1 359 ? -32.593 10.095 36.065 1.00 86.00 359 TRP A CA 1
ATOM 2507 C C . TRP A 1 359 ? -33.705 9.067 36.413 1.00 86.00 359 TRP A C 1
ATOM 2509 O O . TRP A 1 359 ? -33.684 8.461 37.489 1.00 86.00 359 TRP A O 1
ATOM 2519 N N . PRO A 1 360 ? -34.748 8.827 35.583 1.00 84.44 360 PRO A N 1
ATOM 2520 C CA . PRO A 1 360 ? -35.144 9.484 34.331 1.00 84.44 360 PRO A CA 1
ATOM 2521 C C . PRO A 1 360 ? -36.202 10.580 34.572 1.00 84.44 360 PRO A C 1
ATOM 2523 O O . PRO A 1 360 ? -37.135 10.746 33.778 1.00 84.44 360 PRO A O 1
ATOM 2526 N N . ASN A 1 361 ? -36.198 11.204 35.754 1.00 82.50 361 ASN A N 1
ATOM 2527 C CA . ASN A 1 361 ? -37.176 12.240 36.100 1.00 82.50 361 ASN A CA 1
ATOM 2528 C C . ASN A 1 361 ? -36.577 13.631 35.966 1.00 82.50 361 ASN A C 1
ATOM 2530 O O . ASN A 1 361 ? -37.337 14.551 35.671 1.00 82.50 361 ASN A O 1
ATOM 2534 N N . ASP A 1 362 ? -35.269 13.737 36.177 1.00 80.56 362 ASP A N 1
ATOM 2535 C CA . ASP A 1 362 ? -34.476 14.900 35.836 1.00 80.56 362 ASP A CA 1
ATOM 2536 C C . ASP A 1 362 ? -34.447 15.178 34.330 1.00 80.56 362 ASP A C 1
ATOM 2538 O O . ASP A 1 362 ? -34.781 14.317 33.509 1.00 80.56 362 ASP A O 1
ATOM 2542 N N . THR A 1 363 ? -34.078 16.406 33.980 1.00 80.44 363 THR A N 1
ATOM 2543 C CA . THR A 1 363 ? -33.885 16.848 32.595 1.00 80.44 363 THR A CA 1
ATOM 2544 C C . THR A 1 363 ? -32.502 17.422 32.325 1.00 80.44 363 THR A C 1
ATOM 2546 O O . THR A 1 363 ? -32.236 17.756 31.173 1.00 80.44 363 THR A O 1
ATOM 2549 N N . GLY A 1 364 ? -31.638 17.538 33.339 1.00 77.62 364 GLY A N 1
ATOM 2550 C CA . GLY A 1 364 ? -30.227 17.842 33.127 1.00 77.62 364 GLY A CA 1
ATOM 2551 C C . GLY A 1 364 ? -29.350 16.606 32.892 1.00 77.62 364 GLY A C 1
ATOM 2552 O O . GLY A 1 364 ? -28.382 16.705 32.141 1.00 77.62 364 GLY A O 1
ATOM 2553 N N . CYS A 1 365 ? -29.747 15.460 33.455 1.00 84.50 365 CYS A N 1
ATOM 2554 C CA . CYS A 1 365 ? -29.111 14.146 33.301 1.00 84.50 365 CYS A CA 1
ATOM 2555 C C . CYS A 1 365 ? -29.485 13.437 31.990 1.00 84.50 365 CYS A C 1
ATOM 2557 O O . CYS A 1 365 ? -30.672 13.176 31.760 1.00 84.50 365 CYS A O 1
ATOM 2559 N N . ASP A 1 366 ? -28.499 13.003 31.199 1.00 84.50 366 ASP A N 1
ATOM 2560 C CA . ASP A 1 366 ? -28.759 12.175 30.007 1.00 84.50 366 ASP A CA 1
ATOM 2561 C C . ASP A 1 366 ? -28.990 10.682 30.360 1.00 84.50 366 ASP A C 1
ATOM 2563 O O . ASP A 1 366 ? -29.887 10.034 29.803 1.00 84.50 366 ASP A O 1
ATOM 2567 N N . PHE A 1 367 ? -28.241 10.138 31.328 1.00 87.31 367 PHE A N 1
ATOM 2568 C CA . PHE A 1 367 ? -28.308 8.742 31.807 1.00 87.31 367 PHE A CA 1
ATOM 2569 C C . PHE A 1 367 ? -27.968 8.642 33.308 1.00 87.31 367 PHE A C 1
ATOM 2571 O O . PHE A 1 367 ? -27.594 9.634 33.932 1.00 87.31 367 PHE A O 1
ATOM 2578 N N . ALA A 1 368 ? -28.153 7.468 33.923 1.00 86.19 368 ALA A N 1
ATOM 2579 C CA . ALA A 1 368 ? -27.994 7.299 35.373 1.00 86.19 368 ALA A CA 1
ATOM 2580 C C . ALA A 1 368 ? -26.540 7.443 35.874 1.00 86.19 368 ALA A C 1
ATOM 2582 O O . ALA A 1 368 ? -26.332 8.011 36.945 1.00 86.19 368 ALA A O 1
ATOM 2583 N N . ALA A 1 369 ? -25.546 7.001 35.097 1.00 86.81 369 ALA A N 1
ATOM 2584 C CA . ALA A 1 369 ? -24.125 7.166 35.422 1.00 86.81 369 ALA A CA 1
ATOM 2585 C C . ALA A 1 369 ? -23.573 8.594 35.200 1.00 86.81 369 ALA A C 1
ATOM 2587 O O . ALA A 1 369 ? -22.383 8.839 35.412 1.00 86.81 369 ALA A O 1
ATOM 2588 N N . ASP A 1 370 ? -24.406 9.552 34.774 1.00 85.44 370 ASP A N 1
ATOM 2589 C CA . ASP A 1 370 ? -23.956 10.917 34.502 1.00 85.44 370 ASP A CA 1
ATOM 2590 C C . ASP A 1 370 ? -23.495 11.636 35.788 1.00 85.44 370 ASP A C 1
ATOM 2592 O O . ASP A 1 370 ? -24.145 11.644 36.838 1.00 85.44 370 ASP A O 1
ATOM 2596 N N . SER A 1 371 ? -22.322 12.256 35.694 1.00 83.75 371 SER A N 1
ATOM 2597 C CA . SER A 1 371 ? -21.608 12.895 36.801 1.00 83.75 371 SER A CA 1
ATOM 2598 C C . SER A 1 371 ? -22.160 14.268 37.210 1.00 83.75 371 SER A C 1
ATOM 2600 O O . SER A 1 371 ? -21.588 14.899 38.099 1.00 83.75 371 SER A O 1
ATOM 2602 N N . SER A 1 372 ? -23.204 14.767 36.538 1.00 82.06 372 SER A N 1
ATOM 2603 C CA . SER A 1 372 ? -23.688 16.143 36.673 1.00 82.06 372 SER A CA 1
ATOM 2604 C C . SER A 1 372 ? -25.183 16.267 36.366 1.00 82.06 372 SER A C 1
ATOM 2606 O O . SER A 1 372 ? -25.582 16.164 35.212 1.00 82.06 372 SER A O 1
ATOM 2608 N N . GLU A 1 373 ? -25.997 16.659 37.353 1.00 78.69 373 GLU A N 1
ATOM 2609 C CA . GLU A 1 373 ? -27.390 17.082 37.105 1.00 78.69 373 GLU A CA 1
ATOM 2610 C C . GLU A 1 373 ? -27.490 18.371 36.263 1.00 78.69 373 GLU A C 1
ATOM 2612 O O . GLU A 1 373 ? -28.574 18.733 35.823 1.00 78.69 373 GLU A O 1
ATOM 2617 N N . THR A 1 374 ? -26.387 19.084 35.995 1.00 73.44 374 THR A N 1
ATOM 2618 C CA . THR A 1 374 ? -26.402 20.260 35.107 1.00 73.44 374 THR A CA 1
ATOM 2619 C C . THR A 1 374 ? -26.024 19.905 33.670 1.00 73.44 374 THR A C 1
ATOM 2621 O O . THR A 1 374 ? -24.859 19.625 33.382 1.00 73.44 374 THR A O 1
ATOM 2624 N N . SER A 1 375 ? -26.984 20.003 32.748 1.00 57.50 375 SER A N 1
ATOM 2625 C CA . SER A 1 375 ? -26.734 19.855 31.307 1.00 57.50 375 SER A CA 1
ATOM 2626 C C . SER A 1 375 ? -26.048 21.106 30.725 1.00 57.50 375 SER A C 1
ATOM 2628 O O . SER A 1 375 ? -26.661 22.176 30.715 1.00 57.50 375 SER A O 1
ATOM 2630 N N . PRO A 1 376 ? -24.836 21.019 30.139 1.00 52.06 376 PRO A N 1
ATOM 2631 C CA . PRO A 1 376 ? -24.139 22.176 29.556 1.00 52.06 376 PRO A CA 1
ATOM 2632 C C . PRO A 1 376 ? -24.788 22.716 28.264 1.00 52.06 376 PRO A C 1
ATOM 2634 O O . PRO A 1 376 ? -24.292 23.678 27.681 1.00 52.06 376 PRO A O 1
ATOM 2637 N N . ALA A 1 377 ? -25.882 22.103 27.798 1.00 50.22 377 ALA A N 1
ATOM 2638 C CA . ALA A 1 377 ? -26.633 22.513 26.614 1.00 50.22 377 ALA A CA 1
ATOM 2639 C C . ALA A 1 377 ? -27.662 23.636 26.865 1.00 50.22 377 ALA A C 1
ATOM 2641 O O . ALA A 1 377 ? -28.116 24.254 25.899 1.00 50.22 377 ALA A O 1
ATOM 2642 N N . PHE A 1 378 ? -28.049 23.904 28.121 1.00 54.69 378 PHE A N 1
ATOM 2643 C CA . PHE A 1 378 ? -29.147 24.821 28.454 1.00 54.69 378 PHE A CA 1
ATOM 2644 C C . PHE A 1 378 ? -28.749 25.800 29.569 1.00 54.69 378 PHE A C 1
ATOM 2646 O O . PHE A 1 378 ? -28.268 25.400 30.622 1.00 54.69 378 PHE A O 1
ATOM 2653 N N . VAL A 1 379 ? -28.926 27.101 29.309 1.00 58.53 379 VAL A N 1
ATOM 2654 C CA . VAL A 1 379 ? -28.451 28.193 30.191 1.00 58.53 379 VAL A CA 1
ATOM 2655 C C . VAL A 1 379 ? -29.610 28.885 30.930 1.00 58.53 379 VAL A C 1
ATOM 2657 O O . VAL A 1 379 ? -29.461 29.288 32.078 1.00 58.53 379 VAL A O 1
ATOM 2660 N N . CYS A 1 380 ? -30.792 28.951 30.305 1.00 57.47 380 CYS A N 1
ATOM 2661 C CA . CYS A 1 380 ? -31.945 29.780 30.696 1.00 57.47 380 CYS A CA 1
ATOM 2662 C C . CYS A 1 380 ? -32.660 29.453 32.039 1.00 57.47 380 CYS A C 1
ATOM 2664 O O . CYS A 1 380 ? -33.712 30.049 32.322 1.00 57.47 380 CYS A O 1
ATOM 2666 N N . ASP A 1 381 ? -32.166 28.502 32.835 1.00 57.66 381 ASP A N 1
ATOM 2667 C CA . ASP A 1 381 ? -32.713 28.117 34.147 1.00 57.66 381 ASP A CA 1
ATOM 2668 C C . ASP A 1 381 ? -31.672 27.767 35.235 1.00 57.66 381 ASP A C 1
ATOM 2670 O O . ASP A 1 381 ? -32.061 27.417 36.353 1.00 57.66 381 ASP A O 1
ATOM 2674 N N . ASN A 1 382 ? -30.370 27.961 34.984 1.00 57.81 382 ASN A N 1
ATOM 2675 C CA . ASN A 1 382 ? -29.304 27.654 35.953 1.00 57.81 382 ASN A CA 1
ATOM 2676 C C . ASN A 1 382 ? -29.229 28.633 37.161 1.00 57.81 382 ASN A C 1
ATOM 2678 O O . ASN A 1 382 ? -28.465 28.418 38.110 1.00 57.81 382 ASN A O 1
ATOM 2682 N N . GLY A 1 383 ? -30.014 29.720 37.157 1.00 58.47 383 GLY A N 1
ATOM 2683 C CA . GLY A 1 383 ? -30.072 30.711 38.234 1.00 58.47 383 GLY A CA 1
ATOM 2684 C C . GLY A 1 383 ? -28.891 31.691 38.300 1.00 58.47 383 GLY A C 1
ATOM 2685 O O . GLY A 1 383 ? -28.690 32.322 39.353 1.00 58.47 383 GLY A O 1
ATOM 2686 N N . LEU A 1 384 ? -28.106 31.816 37.225 1.00 59.62 384 LEU A N 1
ATOM 2687 C CA . LEU A 1 384 ? -26.960 32.717 37.086 1.00 59.62 384 LEU A CA 1
ATOM 2688 C C . LEU A 1 384 ? -27.221 33.856 36.079 1.00 59.62 384 LEU A C 1
ATOM 2690 O O . LEU A 1 384 ? -28.098 33.806 35.229 1.00 59.62 384 LEU A O 1
ATOM 2694 N N . ASP A 1 385 ? -26.457 34.932 36.258 1.00 60.31 385 ASP A N 1
ATOM 2695 C CA . ASP A 1 385 ? -26.439 36.174 35.467 1.00 60.31 385 ASP A CA 1
ATOM 2696 C C . ASP A 1 385 ? -25.223 36.051 34.535 1.00 60.31 385 ASP A C 1
ATOM 2698 O O . ASP A 1 385 ? -24.160 36.613 34.821 1.00 60.31 385 ASP A O 1
ATOM 2702 N N . ASP A 1 386 ? -25.336 35.155 33.543 1.00 60.66 386 ASP A N 1
ATOM 2703 C CA . ASP A 1 386 ? -24.195 34.630 32.774 1.00 60.66 386 ASP A CA 1
ATOM 2704 C C . ASP A 1 386 ? -23.772 35.543 31.605 1.00 60.66 386 ASP A C 1
ATOM 2706 O O . ASP A 1 386 ? -22.579 35.607 31.300 1.00 60.66 386 ASP A O 1
ATOM 2710 N N . ASP A 1 387 ? -24.690 36.329 31.021 1.00 57.69 387 ASP A N 1
ATOM 2711 C CA . ASP A 1 387 ? -24.356 37.396 30.054 1.00 57.69 387 ASP A CA 1
ATOM 2712 C C . ASP A 1 387 ? -23.934 38.721 30.740 1.00 57.69 387 ASP A C 1
ATOM 2714 O O . ASP A 1 387 ? -23.165 39.521 30.194 1.00 57.69 387 ASP A O 1
ATOM 2718 N N . GLY A 1 388 ? -24.378 38.940 31.983 1.00 58.28 388 GLY A N 1
ATOM 2719 C CA . GLY A 1 388 ? -24.056 40.105 32.801 1.00 58.28 388 GLY A CA 1
ATOM 2720 C C . GLY A 1 388 ? -24.952 41.343 32.619 1.00 58.28 388 GLY A C 1
ATOM 2721 O O . GLY A 1 388 ? -24.548 42.424 33.083 1.00 58.28 388 GLY A O 1
ATOM 2722 N N . ASP A 1 389 ? -26.130 41.246 31.981 1.00 61.31 389 ASP A N 1
ATOM 2723 C CA . ASP A 1 389 ? -27.146 42.321 31.948 1.00 61.31 389 ASP A CA 1
ATOM 2724 C C . ASP A 1 389 ? -27.580 42.729 33.372 1.00 61.31 389 ASP A C 1
ATOM 2726 O O . ASP A 1 389 ? -27.607 43.927 33.722 1.00 61.31 389 ASP A O 1
ATOM 2730 N N . GLY A 1 390 ? -27.835 41.731 34.225 1.00 59.12 390 GLY A N 1
ATOM 2731 C CA . GLY A 1 390 ? -28.209 41.883 35.628 1.00 59.12 390 GLY A CA 1
ATOM 2732 C C . GLY A 1 390 ? -29.685 41.652 35.986 1.00 59.12 390 GLY A C 1
ATOM 2733 O O . GLY A 1 390 ? -30.044 41.916 37.147 1.00 59.12 390 GLY A O 1
ATOM 2734 N N . ASP A 1 391 ? -30.529 41.203 35.053 1.00 60.03 391 ASP A N 1
ATOM 2735 C CA . ASP A 1 391 ? -31.708 40.367 35.354 1.00 60.03 391 ASP A CA 1
ATOM 2736 C C . ASP A 1 391 ? -31.295 38.855 35.314 1.00 60.03 391 ASP A C 1
ATOM 2738 O O . ASP A 1 391 ? -30.102 38.566 35.291 1.00 60.03 391 ASP A O 1
ATOM 2742 N N . VAL A 1 392 ? -32.211 37.889 35.523 1.00 59.75 392 VAL A N 1
ATOM 2743 C CA . VAL A 1 392 ? -31.876 36.443 35.680 1.00 59.75 392 VAL A CA 1
ATOM 2744 C C . VAL A 1 392 ? -33.064 35.554 35.279 1.00 59.75 392 VAL A C 1
ATOM 2746 O O . VAL A 1 392 ? -34.188 35.815 35.735 1.00 59.75 392 VAL A O 1
ATOM 2749 N N . ASP A 1 393 ? -32.801 34.489 34.513 1.00 61.44 393 ASP A N 1
ATOM 2750 C CA . ASP A 1 393 ? -33.743 33.475 34.009 1.00 61.44 393 ASP A CA 1
ATOM 2751 C C . ASP A 1 393 ? -34.952 34.025 33.204 1.00 61.44 393 ASP A C 1
ATOM 2753 O O . ASP A 1 393 ? -35.367 35.186 33.295 1.00 61.44 393 ASP A O 1
ATOM 2757 N N . ILE A 1 394 ? -35.682 33.108 32.555 1.00 52.19 394 ILE A N 1
ATOM 2758 C CA . ILE A 1 394 ? -37.000 33.282 31.880 1.00 52.19 394 ILE A CA 1
ATOM 2759 C C . ILE A 1 394 ? -38.070 34.055 32.698 1.00 52.19 394 ILE A C 1
ATOM 2761 O O . ILE A 1 394 ? -39.139 34.432 32.193 1.00 52.19 394 ILE A O 1
ATOM 2765 N N . ALA A 1 395 ? -37.852 34.258 33.998 1.00 52.25 395 ALA A N 1
ATOM 2766 C CA . ALA A 1 395 ? -38.756 34.985 34.878 1.00 52.25 395 ALA A CA 1
ATOM 2767 C C . ALA A 1 395 ? -38.624 36.515 34.792 1.00 52.25 395 ALA A C 1
ATOM 2769 O O . ALA A 1 395 ? -39.656 37.196 34.926 1.00 52.25 395 ALA A O 1
ATOM 2770 N N . GLU A 1 396 ? -37.407 37.046 34.631 1.00 50.62 396 GLU A N 1
ATOM 2771 C CA . GLU A 1 396 ? -37.144 38.493 34.584 1.00 50.62 396 GLU A CA 1
ATOM 2772 C C . GLU A 1 396 ? -36.343 38.937 33.337 1.00 50.62 396 GLU A C 1
ATOM 2774 O O . GLU A 1 396 ? -36.528 40.096 32.951 1.00 50.62 396 GLU A O 1
ATOM 2779 N N . ASP A 1 397 ? -35.625 38.037 32.645 1.00 52.66 397 ASP A N 1
ATOM 2780 C CA . ASP A 1 397 ? -34.930 38.327 31.376 1.00 52.66 397 ASP A CA 1
ATOM 2781 C C . ASP A 1 397 ? -35.874 38.506 30.151 1.00 52.66 397 ASP A C 1
ATOM 2783 O O . ASP A 1 397 ? -37.100 38.311 30.226 1.00 52.66 397 ASP A O 1
ATOM 2787 N N . ALA A 1 398 ? -35.328 38.968 29.021 1.00 55.28 398 ALA A N 1
ATOM 2788 C CA . ALA A 1 398 ? -36.021 39.275 27.774 1.00 55.28 398 ALA A CA 1
ATOM 2789 C C . ALA A 1 398 ? -35.554 38.479 26.537 1.00 55.28 398 ALA A C 1
ATOM 2791 O O . ALA A 1 398 ? -36.316 38.473 25.561 1.00 55.28 398 ALA A O 1
ATOM 2792 N N . ASP A 1 399 ? -34.374 37.856 26.565 1.00 54.03 399 ASP A N 1
ATOM 2793 C CA . ASP A 1 399 ? -33.748 37.191 25.420 1.00 54.03 399 ASP A CA 1
ATOM 2794 C C . ASP A 1 399 ? -33.790 35.640 25.505 1.00 54.03 399 ASP A C 1
ATOM 2796 O O . ASP A 1 399 ? -33.766 34.993 24.456 1.00 54.03 399 ASP A O 1
ATOM 2800 N N . CYS A 1 400 ? -34.091 35.036 26.669 1.00 59.22 400 CYS A N 1
ATOM 2801 C CA . CYS A 1 400 ? -34.733 33.703 26.731 1.00 59.22 400 CYS A CA 1
ATOM 2802 C C . CYS A 1 400 ? -36.234 33.764 26.335 1.00 59.22 400 CYS A C 1
ATOM 2804 O O . CYS A 1 400 ? -37.041 34.371 27.051 1.00 59.22 400 CYS A O 1
ATOM 2806 N N . GLU A 1 401 ? -36.687 33.062 25.278 1.00 55.03 401 GLU A N 1
ATOM 2807 C CA . GLU A 1 401 ? -38.132 32.861 24.999 1.00 55.03 401 GLU A CA 1
ATOM 2808 C C . GLU A 1 401 ? -38.662 31.512 25.568 1.00 55.03 401 GLU A C 1
ATOM 2810 O O . GLU A 1 401 ? -39.869 31.393 25.837 1.00 55.03 401 GLU A O 1
ATOM 2815 N N . ALA A 1 402 ? -37.791 30.523 25.830 1.00 54.03 402 ALA A N 1
ATOM 2816 C CA . ALA A 1 402 ? -38.099 29.213 26.422 1.00 54.03 402 ALA A CA 1
ATOM 2817 C C . ALA A 1 402 ? -36.908 28.528 27.152 1.00 54.03 402 ALA A C 1
ATOM 2819 O O . ALA A 1 402 ? -35.758 28.892 26.959 1.00 54.03 402 ALA A O 1
ATOM 2820 N N . VAL A 1 403 ? -37.200 27.476 27.945 1.00 50.06 403 VAL A N 1
ATOM 2821 C CA . VAL A 1 403 ? -36.248 26.619 28.723 1.00 50.06 403 VAL A CA 1
ATOM 2822 C C . VAL A 1 403 ? -35.339 25.719 27.859 1.00 50.06 403 VAL A C 1
ATOM 2824 O O . VAL A 1 403 ? -35.004 24.605 28.232 1.00 50.06 403 VAL A O 1
ATOM 2827 N N . TRP A 1 404 ? -35.068 26.130 26.626 1.00 50.75 404 TRP A N 1
ATOM 2828 C CA . TRP A 1 404 ? -34.237 25.410 25.652 1.00 50.75 404 TRP A CA 1
ATOM 2829 C C . TRP A 1 404 ? -33.654 26.364 24.595 1.00 50.75 404 TRP A C 1
ATOM 2831 O O . TRP A 1 404 ? -33.194 25.924 23.542 1.00 50.75 404 TRP A O 1
ATOM 2841 N N . ASP A 1 405 ? -33.704 27.672 24.866 1.00 46.59 405 ASP A N 1
ATOM 2842 C CA . ASP A 1 405 ? -32.909 28.672 24.162 1.00 46.59 405 ASP A CA 1
ATOM 2843 C C . ASP A 1 405 ? -31.539 28.812 24.859 1.00 46.59 405 ASP A C 1
ATOM 2845 O O . ASP A 1 405 ? -31.367 28.414 26.014 1.00 46.59 405 ASP A O 1
ATOM 2849 N N . VAL A 1 406 ? -30.570 29.400 24.154 1.00 50.28 406 VAL A N 1
ATOM 2850 C CA . VAL A 1 406 ? -29.245 29.756 24.685 1.00 50.28 406 VAL A CA 1
ATOM 2851 C C . VAL A 1 406 ? -29.103 31.277 24.617 1.00 50.28 406 VAL A C 1
ATOM 2853 O O . VAL A 1 406 ? -29.192 31.858 23.525 1.00 50.28 406 VAL A O 1
ATOM 2856 N N . GLU A 1 407 ? -28.910 31.916 25.773 1.00 47.47 407 GLU A N 1
ATOM 2857 C CA . GLU A 1 407 ? -28.643 33.358 25.875 1.00 47.47 407 GLU A CA 1
ATOM 2858 C C . GLU A 1 407 ? -27.347 33.731 25.133 1.00 47.47 407 GLU A C 1
ATOM 2860 O O . GLU A 1 407 ? -26.445 32.914 24.960 1.00 47.47 407 GLU A O 1
ATOM 2865 N N . GLY A 1 408 ? -27.263 34.967 24.634 1.00 52.28 408 GLY A N 1
ATOM 2866 C CA . GLY A 1 408 ? -26.029 35.485 24.029 1.00 52.28 408 GLY A CA 1
ATOM 2867 C C . GLY A 1 408 ? -25.632 34.918 22.655 1.00 52.28 408 GLY A C 1
ATOM 2868 O O . GLY A 1 408 ? -24.510 35.151 22.220 1.00 52.28 408 GLY A O 1
ATOM 2869 N N . SER A 1 409 ? -26.514 34.231 21.914 1.00 48.47 409 SER A N 1
ATOM 2870 C CA . SER A 1 409 ? -26.194 33.596 20.609 1.00 48.47 409 SER A CA 1
ATOM 2871 C C . SER A 1 409 ? -25.949 34.553 19.408 1.00 48.47 409 SER A C 1
ATOM 2873 O O . SER A 1 409 ? -26.217 34.221 18.250 1.00 48.47 409 SER A O 1
ATOM 2875 N N . ALA A 1 410 ? -25.392 35.736 19.682 1.00 53.16 410 ALA A N 1
ATOM 2876 C CA . ALA A 1 410 ? -24.611 36.568 18.770 1.00 53.16 410 ALA A CA 1
ATOM 2877 C C . ALA A 1 410 ? -23.693 37.484 19.607 1.00 53.16 410 ALA A C 1
ATOM 2879 O O . ALA A 1 410 ? -24.161 38.504 20.120 1.00 53.16 410 ALA A O 1
ATOM 2880 N N . GLY A 1 411 ? -22.409 37.123 19.728 1.00 59.19 411 GLY A N 1
ATOM 2881 C CA . GLY A 1 411 ? -21.395 37.955 20.391 1.00 59.19 411 GLY A CA 1
ATOM 2882 C C . GLY A 1 411 ? -21.196 39.302 19.691 1.00 59.19 411 GLY A C 1
ATOM 2883 O O . GLY A 1 411 ? -21.794 39.554 18.635 1.00 59.19 411 GLY A O 1
ATOM 2884 N N . ALA A 1 412 ? -20.359 40.179 20.253 1.00 66.31 412 ALA A N 1
ATOM 2885 C CA . ALA A 1 412 ? -20.052 41.498 19.673 1.00 66.31 412 ALA A CA 1
ATOM 2886 C C . ALA A 1 412 ? -19.799 41.413 18.153 1.00 66.31 412 ALA A C 1
ATOM 2888 O O . ALA A 1 412 ? -20.468 42.074 17.359 1.00 66.31 412 ALA A O 1
ATOM 2889 N N . CYS A 1 413 ? -18.964 40.456 17.754 1.00 69.12 413 CYS A N 1
ATOM 2890 C CA . CYS A 1 413 ? -18.528 40.199 16.386 1.00 69.12 413 CYS A CA 1
ATOM 2891 C C . CYS A 1 413 ? -19.561 39.514 15.460 1.00 69.12 413 CYS A C 1
ATOM 2893 O O . CYS A 1 413 ? -19.235 39.120 14.332 1.00 69.12 413 CYS A O 1
ATOM 2895 N N . GLY A 1 414 ? -20.814 39.367 15.901 1.00 65.06 414 GLY A N 1
ATOM 2896 C CA . GLY A 1 414 ? -21.926 38.839 15.101 1.00 65.06 414 GLY A CA 1
ATOM 2897 C C . GLY A 1 414 ? -23.283 39.527 15.313 1.00 65.06 414 GLY A C 1
ATOM 2898 O O . GLY A 1 414 ? -24.275 39.105 14.707 1.00 65.06 414 GLY A O 1
ATOM 2899 N N . ASN A 1 415 ? -23.372 40.555 16.165 1.00 67.12 415 ASN A N 1
ATOM 2900 C CA . ASN A 1 415 ? -24.646 41.146 16.596 1.00 67.12 415 ASN A CA 1
ATOM 2901 C C . ASN A 1 415 ? -25.217 42.221 15.627 1.00 67.12 415 ASN A C 1
ATOM 2903 O O . ASN A 1 415 ? -26.378 42.641 15.747 1.00 67.12 415 ASN A O 1
ATOM 2907 N N . GLY A 1 416 ? -24.437 42.655 14.632 1.00 67.00 416 GLY A N 1
ATOM 2908 C CA . GLY A 1 416 ? -24.785 43.670 13.638 1.00 67.00 416 GLY A CA 1
ATOM 2909 C C . GLY A 1 416 ? -24.544 45.124 14.066 1.00 67.00 416 GLY A C 1
ATOM 2910 O O . GLY A 1 416 ? -25.105 46.037 13.431 1.00 67.00 416 GLY A O 1
ATOM 2911 N N . LEU A 1 417 ? -23.794 45.373 15.145 1.00 73.50 417 LEU A N 1
ATOM 2912 C CA . LEU A 1 417 ? -23.508 46.694 15.714 1.00 73.50 417 LEU A CA 1
ATOM 2913 C C . LEU A 1 417 ? -22.134 47.237 15.282 1.00 73.50 417 LEU A C 1
ATOM 2915 O O . LEU A 1 417 ? -21.958 47.332 14.075 1.00 73.50 417 LEU A O 1
ATOM 2919 N N . ASP A 1 418 ? -21.388 47.879 16.186 1.00 72.75 418 ASP A N 1
ATOM 2920 C CA . ASP A 1 418 ? -20.306 48.885 16.000 1.00 72.75 418 ASP A CA 1
ATOM 2921 C C . ASP A 1 418 ? -20.039 49.397 17.426 1.00 72.75 418 ASP A C 1
ATOM 2923 O O . ASP A 1 418 ? -20.449 50.511 17.789 1.00 72.75 418 ASP A O 1
ATOM 2927 N N . ASP A 1 419 ? -19.583 48.483 18.291 1.00 75.31 419 ASP A N 1
ATOM 2928 C CA . ASP A 1 419 ? -19.686 48.599 19.751 1.00 75.31 419 ASP A CA 1
ATOM 2929 C C . ASP A 1 419 ? -18.415 49.189 20.396 1.00 75.31 419 ASP A C 1
ATOM 2931 O O . ASP A 1 419 ? -18.525 49.922 21.391 1.00 75.31 419 ASP A O 1
ATOM 2935 N N . ASP A 1 420 ? -17.242 49.022 19.769 1.00 76.31 420 ASP A N 1
ATOM 2936 C CA . ASP A 1 420 ? -16.044 49.853 20.002 1.00 76.31 420 ASP A CA 1
ATOM 2937 C C . ASP A 1 420 ? -16.275 51.319 19.546 1.00 76.31 420 ASP A C 1
ATOM 2939 O O . ASP A 1 420 ? -16.115 52.279 20.323 1.00 76.31 420 ASP A O 1
ATOM 2943 N N . GLY A 1 421 ? -16.740 51.500 18.302 1.00 74.19 421 GLY A N 1
ATOM 2944 C CA . GLY A 1 421 ? -17.084 52.795 17.708 1.00 74.19 421 GLY A CA 1
ATOM 2945 C C . GLY A 1 421 ? -16.083 53.420 16.717 1.00 74.19 421 GLY A C 1
ATOM 2946 O O . GLY A 1 421 ? -16.180 54.637 16.475 1.00 74.19 421 GLY A O 1
ATOM 2947 N N . ASP A 1 422 ? -15.135 52.661 16.162 1.00 72.38 422 ASP A N 1
ATOM 2948 C CA . ASP A 1 422 ? -14.268 53.025 15.031 1.00 72.38 422 ASP A CA 1
ATOM 2949 C C . ASP A 1 422 ? -15.093 53.296 13.746 1.00 72.38 422 ASP A C 1
ATOM 2951 O O . ASP A 1 422 ? -15.003 54.389 13.152 1.00 72.38 422 ASP A O 1
ATOM 2955 N N . GLY A 1 423 ? -15.975 52.355 13.384 1.00 71.38 423 GLY A N 1
ATOM 2956 C CA . GLY A 1 423 ? -16.842 52.386 12.203 1.00 71.38 423 GLY A CA 1
ATOM 2957 C C . GLY A 1 423 ? -16.855 51.123 11.321 1.00 71.38 423 GLY A C 1
ATOM 2958 O O . GLY A 1 423 ? -17.609 51.124 10.334 1.00 71.38 423 GLY A O 1
ATOM 2959 N N . ALA A 1 424 ? -16.060 50.101 11.638 1.00 72.12 424 ALA A N 1
ATOM 2960 C CA . ALA A 1 424 ? -16.214 48.705 11.236 1.00 72.12 424 ALA A CA 1
ATOM 2961 C C . ALA A 1 424 ? -17.300 48.001 12.083 1.00 72.12 424 ALA A C 1
ATOM 2963 O O . ALA A 1 424 ? -18.061 48.696 12.768 1.00 72.12 424 ALA A O 1
ATOM 2964 N N . ARG A 1 425 ? -17.518 46.695 11.833 1.00 75.88 425 ARG A N 1
ATOM 2965 C CA . ARG A 1 425 ? -18.626 45.859 12.355 1.00 75.88 425 ARG A CA 1
ATOM 2966 C C . ARG A 1 425 ? -18.370 44.368 12.154 1.00 75.88 425 ARG A C 1
ATOM 2968 O O . ARG A 1 425 ? -18.072 43.975 11.015 1.00 75.88 425 ARG A O 1
ATOM 2975 N N . ASP A 1 426 ? -18.725 43.549 13.140 1.00 76.06 426 ASP A N 1
ATOM 2976 C CA . ASP A 1 426 ? -18.848 42.094 12.987 1.00 76.06 426 ASP A CA 1
ATOM 2977 C C . ASP A 1 426 ? -17.547 41.461 12.413 1.00 76.06 426 ASP A C 1
ATOM 2979 O O . ASP A 1 426 ? -16.451 41.985 12.570 1.00 76.06 426 ASP A O 1
ATOM 2983 N N . GLN A 1 427 ? -17.667 40.403 11.600 1.00 65.81 427 GLN A N 1
ATOM 2984 C CA . GLN A 1 427 ? -16.610 39.807 10.754 1.00 65.81 427 GLN A CA 1
ATOM 2985 C C . GLN A 1 427 ? -15.913 40.768 9.741 1.00 65.81 427 GLN A C 1
ATOM 2987 O O . GLN A 1 427 ? -15.271 40.308 8.797 1.00 65.81 427 GLN A O 1
ATOM 2992 N N . ASN A 1 428 ? -16.098 42.089 9.834 1.00 62.12 428 ASN A N 1
ATOM 2993 C CA . ASN A 1 428 ? -15.379 43.105 9.046 1.00 62.12 428 ASN A CA 1
ATOM 2994 C C . ASN A 1 428 ? -14.584 44.069 9.950 1.00 62.12 428 ASN A C 1
ATOM 2996 O O . ASN A 1 428 ? -14.082 45.079 9.453 1.00 62.12 428 ASN A O 1
ATOM 3000 N N . ASP A 1 429 ? -14.549 43.797 11.253 1.00 70.56 429 ASP A N 1
ATOM 3001 C CA . ASP A 1 429 ? -13.807 44.515 12.283 1.00 70.56 429 ASP A CA 1
ATOM 3002 C C . ASP A 1 429 ? -12.448 43.840 12.552 1.00 70.56 429 ASP A C 1
ATOM 3004 O O . ASP A 1 429 ? -12.302 42.640 12.316 1.00 70.56 429 ASP A O 1
ATOM 3008 N N . GLN A 1 430 ? -11.446 44.599 13.007 1.00 71.94 430 GLN A N 1
ATOM 3009 C CA . GLN A 1 430 ? -10.108 44.066 13.309 1.00 71.94 430 GLN A CA 1
ATOM 3010 C C . GLN A 1 430 ? -9.977 43.547 14.749 1.00 71.94 430 GLN A C 1
ATOM 3012 O O . GLN A 1 430 ? -9.006 42.851 15.041 1.00 71.94 430 GLN A O 1
ATOM 3017 N N . GLY A 1 431 ? -10.947 43.823 15.631 1.00 71.12 431 GLY A N 1
ATOM 3018 C CA . GLY A 1 431 ? -11.034 43.156 16.935 1.00 71.12 431 GLY A CA 1
ATOM 3019 C C . GLY A 1 431 ? -11.486 41.689 16.859 1.00 71.12 431 GLY A C 1
ATOM 3020 O O . GLY A 1 431 ? -11.216 40.927 17.777 1.00 71.12 431 GLY A O 1
ATOM 3021 N N . CYS A 1 432 ? -12.151 41.282 15.773 1.00 72.56 432 CYS A N 1
ATOM 3022 C CA . CYS A 1 432 ? -12.942 40.051 15.726 1.00 72.56 432 CYS A CA 1
ATOM 3023 C C . CYS A 1 432 ? -12.209 38.823 15.167 1.00 72.56 432 CYS A C 1
ATOM 3025 O O . CYS A 1 432 ? -12.000 38.723 13.955 1.00 72.56 432 CYS A O 1
ATOM 3027 N N . GLU A 1 433 ? -11.948 37.817 16.009 1.00 69.06 433 GLU A N 1
ATOM 3028 C CA . GLU A 1 433 ? -11.421 36.518 15.559 1.00 69.06 433 GLU A CA 1
ATOM 3029 C C . GLU A 1 433 ? -12.528 35.587 15.018 1.00 69.06 433 GLU A C 1
ATOM 3031 O O . GLU A 1 433 ? -12.277 34.758 14.139 1.00 69.06 433 GLU A O 1
ATOM 3036 N N . SER A 1 434 ? -13.778 35.714 15.490 1.00 63.72 434 SER A N 1
ATOM 3037 C CA . SER A 1 434 ? -14.915 34.908 15.003 1.00 63.72 434 SER A CA 1
ATOM 3038 C C . SER A 1 434 ? -16.275 35.598 15.185 1.00 63.72 434 SER A C 1
ATOM 3040 O O . SER A 1 434 ? -16.391 36.579 15.903 1.00 63.72 434 SER A O 1
ATOM 3042 N N . SER A 1 435 ? -17.359 35.069 14.601 1.00 57.97 435 SER A N 1
ATOM 3043 C CA . SER A 1 435 ? -18.717 35.609 14.838 1.00 57.97 435 SER A CA 1
ATOM 3044 C C . SER A 1 435 ? -19.376 35.184 16.156 1.00 57.97 435 SER A C 1
ATOM 3046 O O . SER A 1 435 ? -20.541 35.510 16.376 1.00 57.97 435 SER A O 1
ATOM 3048 N N . GLY A 1 436 ? -18.668 34.427 16.996 1.00 58.25 436 GLY A N 1
ATOM 3049 C CA . GLY A 1 436 ? -19.035 34.161 18.391 1.00 58.25 436 GLY A CA 1
ATOM 3050 C C . GLY A 1 436 ? -18.124 34.886 19.385 1.00 58.25 436 GLY A C 1
ATOM 3051 O O . GLY A 1 436 ? -18.089 34.501 20.545 1.00 58.25 436 GLY A O 1
ATOM 3052 N N . ASP A 1 437 ? -17.346 35.863 18.914 1.00 68.00 437 ASP A N 1
ATOM 3053 C CA . ASP A 1 437 ? -16.392 36.637 19.708 1.00 68.00 437 ASP A CA 1
ATOM 3054 C C . ASP A 1 437 ? -17.046 37.902 20.300 1.00 68.00 437 ASP A C 1
ATOM 3056 O O . ASP A 1 437 ? -17.966 38.482 19.711 1.00 68.00 437 ASP A O 1
ATOM 3060 N N . ASP A 1 438 ? -16.564 38.317 21.470 1.00 70.44 438 ASP A N 1
ATOM 3061 C CA . ASP A 1 438 ? -17.179 39.310 22.359 1.00 70.44 438 ASP A CA 1
ATOM 3062 C C . ASP A 1 438 ? -16.350 40.595 22.543 1.00 70.44 438 ASP A C 1
ATOM 3064 O O . ASP A 1 438 ? -16.839 41.546 23.162 1.00 70.44 438 ASP A O 1
ATOM 3068 N N . ASP A 1 439 ? -15.122 40.669 22.014 1.00 70.69 439 ASP A N 1
ATOM 3069 C CA . ASP A 1 439 ? -14.248 41.846 22.154 1.00 70.69 439 ASP A CA 1
ATOM 3070 C C . ASP A 1 439 ? -13.926 42.508 20.796 1.00 70.69 439 ASP A C 1
ATOM 3072 O O . ASP A 1 439 ? -12.858 42.308 20.230 1.00 70.69 439 ASP A O 1
ATOM 3076 N N . GLU A 1 440 ? -14.810 43.392 20.302 1.00 70.94 440 GLU A N 1
ATOM 3077 C CA . GLU A 1 440 ? -14.565 44.288 19.140 1.00 70.94 440 GLU A CA 1
ATOM 3078 C C . GLU A 1 440 ? -13.410 45.320 19.381 1.00 70.94 440 GLU A C 1
ATOM 3080 O O . GLU A 1 440 ? -13.373 46.380 18.761 1.00 70.94 440 GLU A O 1
ATOM 3085 N N . THR A 1 441 ? -12.458 45.092 20.302 1.00 78.00 441 THR A N 1
ATOM 3086 C CA . THR A 1 441 ? -11.382 46.059 20.614 1.00 78.00 441 THR A CA 1
ATOM 3087 C C . THR A 1 441 ? -10.094 45.816 19.814 1.00 78.00 441 THR A C 1
ATOM 3089 O O . THR A 1 441 ? -9.269 44.987 20.199 1.00 78.00 441 THR A O 1
ATOM 3092 N N . ASP A 1 442 ? -9.842 46.668 18.813 1.00 67.12 442 ASP A N 1
ATOM 3093 C CA . ASP A 1 442 ? -8.563 46.824 18.086 1.00 67.12 442 ASP A CA 1
ATOM 3094 C C . ASP A 1 442 ? -7.292 46.522 18.935 1.00 67.12 442 ASP A C 1
ATOM 3096 O O . ASP A 1 442 ? -7.018 47.229 19.927 1.00 67.12 442 ASP A O 1
ATOM 3100 N N . PRO A 1 443 ? -6.425 45.567 18.530 1.00 61.91 443 PRO A N 1
ATOM 3101 C CA . PRO A 1 443 ? -5.128 45.365 19.170 1.00 61.91 443 PRO A CA 1
ATOM 3102 C C . PRO A 1 443 ? -4.228 46.607 19.030 1.00 61.91 443 PRO A C 1
ATOM 3104 O O . PRO A 1 443 ? -4.072 47.210 17.971 1.00 61.91 443 PRO A O 1
ATOM 3107 N N . ALA A 1 444 ? -3.597 47.013 20.138 1.00 59.31 444 ALA A N 1
ATOM 3108 C CA . ALA A 1 444 ? -2.962 48.336 20.258 1.00 59.31 444 ALA A CA 1
ATOM 3109 C C . ALA A 1 444 ? -1.704 48.568 19.387 1.00 59.31 444 ALA A C 1
ATOM 3111 O O . ALA A 1 444 ? -1.272 49.717 19.245 1.00 59.31 444 ALA A O 1
ATOM 3112 N N . ASP A 1 445 ? -1.127 47.491 18.862 1.00 62.94 445 ASP A N 1
ATOM 3113 C CA . ASP A 1 445 ? -0.144 47.429 17.782 1.00 62.94 445 ASP A CA 1
ATOM 3114 C C . ASP A 1 445 ? -0.586 46.183 16.957 1.00 62.94 445 ASP A C 1
ATOM 3116 O O . ASP A 1 445 ? -0.391 45.076 17.463 1.00 62.94 445 ASP A O 1
ATOM 3120 N N . PRO A 1 446 ? -1.285 46.319 15.806 1.00 61.81 446 PRO A N 1
ATOM 3121 C CA . PRO A 1 446 ? -1.877 45.175 15.091 1.00 61.81 446 PRO A CA 1
ATOM 3122 C C . PRO A 1 446 ? -0.829 44.253 14.427 1.00 61.81 446 PRO A C 1
ATOM 3124 O O . PRO A 1 446 ? 0.298 44.706 14.189 1.00 61.81 446 PRO A O 1
ATOM 3127 N N . PRO A 1 447 ? -1.180 42.979 14.134 1.00 71.19 447 PRO A N 1
ATOM 3128 C CA . PRO A 1 447 ? -0.319 42.025 13.424 1.00 71.19 447 PRO A CA 1
ATOM 3129 C C . PRO A 1 447 ? 0.192 42.560 12.082 1.00 71.19 447 PRO A C 1
ATOM 3131 O O . PRO A 1 447 ? -0.412 43.453 11.493 1.00 71.19 447 PRO A O 1
ATOM 3134 N N . ALA A 1 448 ? 1.308 42.015 11.587 1.00 73.19 448 ALA A N 1
ATOM 3135 C CA . ALA A 1 448 ? 1.932 42.499 10.355 1.00 73.19 448 ALA A CA 1
ATOM 3136 C C . ALA A 1 448 ? 0.949 42.438 9.173 1.00 73.19 448 ALA A C 1
ATOM 3138 O O . ALA A 1 448 ? 0.697 43.452 8.533 1.00 73.19 448 ALA A O 1
ATOM 3139 N N . CYS A 1 449 ? 0.272 41.298 9.024 1.00 78.19 449 CYS A N 1
ATOM 3140 C CA . CYS A 1 449 ? -0.701 41.009 7.970 1.00 78.19 449 CYS A CA 1
ATOM 3141 C C . CYS A 1 449 ? -2.063 41.729 8.082 1.00 78.19 449 CYS A C 1
ATOM 3143 O O . CYS A 1 449 ? -3.032 41.326 7.429 1.00 78.19 449 CYS A O 1
ATOM 3145 N N . SER A 1 450 ? -2.164 42.765 8.918 1.00 76.19 450 SER A N 1
ATOM 3146 C CA . SER A 1 450 ? -3.361 43.603 9.076 1.00 76.19 450 SER A CA 1
ATOM 3147 C C . SER A 1 450 ? -3.073 45.051 9.520 1.00 76.19 450 SER A C 1
ATOM 3149 O O . SER A 1 450 ? -4.001 45.764 9.924 1.00 76.19 450 SER A O 1
ATOM 3151 N N . ASN A 1 451 ? -1.816 45.521 9.468 1.00 75.56 451 ASN A N 1
ATOM 3152 C CA . ASN A 1 451 ? -1.433 46.846 9.973 1.00 75.56 451 ASN A CA 1
ATOM 3153 C C . ASN A 1 451 ? -1.480 47.999 8.942 1.00 75.56 451 ASN A C 1
ATOM 3155 O O . ASN A 1 451 ? -1.491 49.173 9.345 1.00 75.56 451 ASN A O 1
ATOM 3159 N N . GLY A 1 452 ? -1.548 47.711 7.639 1.00 74.12 452 GLY A N 1
ATOM 3160 C CA . GLY A 1 452 ? -1.611 48.708 6.565 1.00 74.12 452 GLY A CA 1
ATOM 3161 C C . GLY A 1 452 ? -0.285 49.370 6.161 1.00 74.12 452 GLY A C 1
ATOM 3162 O O . GLY A 1 452 ? -0.312 50.416 5.488 1.00 74.12 452 GLY A O 1
ATOM 3163 N N . GLU A 1 453 ? 0.861 48.826 6.572 1.00 79.00 453 GLU A N 1
ATOM 3164 C CA . GLU A 1 453 ? 2.188 49.103 6.006 1.00 79.00 453 GLU A CA 1
ATOM 3165 C C . GLU A 1 453 ? 2.689 47.900 5.165 1.00 79.00 453 GLU A C 1
ATOM 3167 O O . GLU A 1 453 ? 1.999 46.907 5.022 1.00 79.00 453 GLU A O 1
ATOM 3172 N N . ASP A 1 454 ? 3.829 48.082 4.498 1.00 74.94 454 ASP A N 1
ATOM 3173 C CA . ASP A 1 454 ? 4.485 47.177 3.529 1.00 74.94 454 ASP A CA 1
ATOM 3174 C C . ASP A 1 454 ? 5.779 46.762 4.252 1.00 74.94 454 ASP A C 1
ATOM 3176 O O . ASP A 1 454 ? 6.779 47.496 4.205 1.00 74.94 454 ASP A O 1
ATOM 3180 N N . ASP A 1 455 ? 5.672 45.743 5.121 1.00 76.38 455 ASP A N 1
ATOM 3181 C CA . ASP A 1 455 ? 6.672 45.399 6.150 1.00 76.38 455 ASP A CA 1
ATOM 3182 C C . ASP A 1 455 ? 7.775 44.465 5.605 1.00 76.38 455 ASP A C 1
ATOM 3184 O O . ASP A 1 455 ? 8.912 44.509 6.100 1.00 76.38 455 ASP A O 1
ATOM 3188 N N . ASP A 1 456 ? 7.491 43.683 4.554 1.00 67.69 456 ASP A N 1
ATOM 3189 C CA . ASP A 1 456 ? 8.468 42.851 3.834 1.00 67.69 456 ASP A CA 1
ATOM 3190 C C . ASP A 1 456 ? 9.263 43.657 2.769 1.00 67.69 456 ASP A C 1
ATOM 3192 O O . ASP A 1 456 ? 10.504 43.654 2.761 1.00 67.69 456 ASP A O 1
ATOM 3196 N N . GLY A 1 457 ? 8.565 44.447 1.943 1.00 71.31 457 GLY A N 1
ATOM 3197 C CA . GLY A 1 457 ? 9.096 45.254 0.846 1.00 71.31 457 GLY A CA 1
ATOM 3198 C C . GLY A 1 457 ? 8.730 44.817 -0.587 1.00 71.31 457 GLY A C 1
ATOM 3199 O O . GLY A 1 457 ? 9.288 45.419 -1.520 1.00 71.31 457 GLY A O 1
ATOM 3200 N N . ASP A 1 458 ? 7.856 43.822 -0.792 1.00 67.50 458 ASP A N 1
ATOM 3201 C CA . ASP A 1 458 ? 7.303 43.393 -2.093 1.00 67.50 458 ASP A CA 1
ATOM 3202 C C . ASP A 1 458 ? 6.572 44.555 -2.802 1.00 67.50 458 ASP A C 1
ATOM 3204 O O . ASP A 1 458 ? 6.788 44.833 -3.997 1.00 67.50 458 ASP A O 1
ATOM 3208 N N . GLY A 1 459 ? 5.780 45.313 -2.035 1.00 71.94 459 GLY A N 1
ATOM 3209 C CA . GLY A 1 459 ? 4.931 46.406 -2.510 1.00 71.94 459 GLY A CA 1
ATOM 3210 C C . GLY A 1 459 ? 3.429 46.095 -2.565 1.00 71.94 459 GLY A C 1
ATOM 3211 O O . GLY A 1 459 ? 2.670 46.924 -3.101 1.00 71.94 459 GLY A O 1
ATOM 3212 N N . LEU A 1 460 ? 3.017 44.944 -2.038 1.00 74.38 460 LEU A N 1
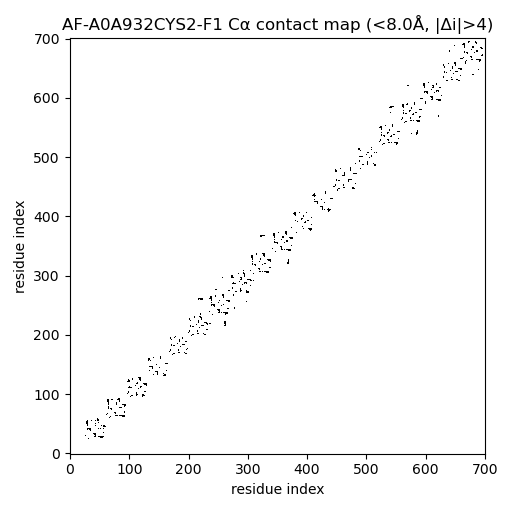ATOM 3213 C CA . LEU A 1 460 ? 1.690 44.660 -1.495 1.00 74.38 460 LEU A CA 1
ATOM 3214 C C . LEU A 1 460 ? 1.642 45.085 -0.003 1.00 74.38 460 LEU A C 1
ATOM 3216 O O . LEU A 1 460 ? 2.358 46.024 0.358 1.00 74.38 460 LEU A O 1
ATOM 3220 N N . ALA A 1 461 ? 0.655 44.595 0.752 1.00 74.81 461 ALA A N 1
ATOM 3221 C CA . ALA A 1 461 ? 0.406 44.849 2.182 1.00 74.81 461 ALA A CA 1
ATOM 3222 C C . ALA A 1 461 ? -0.909 44.161 2.597 1.00 74.81 461 ALA A C 1
ATOM 3224 O O . ALA A 1 461 ? -1.889 44.251 1.844 1.00 74.81 461 ALA A O 1
ATOM 3225 N N . ASP A 1 462 ? -0.950 43.595 3.805 1.00 76.56 462 ASP A N 1
ATOM 3226 C CA . ASP A 1 462 ? -2.097 42.956 4.470 1.00 76.56 462 ASP A CA 1
ATOM 3227 C C . ASP A 1 462 ? -2.719 41.732 3.753 1.00 76.56 462 ASP A C 1
ATOM 3229 O O . ASP A 1 462 ? -2.771 41.614 2.527 1.00 76.56 462 ASP A O 1
ATOM 3233 N N . TYR A 1 463 ? -3.338 40.840 4.529 1.00 75.94 463 TYR A N 1
ATOM 3234 C CA . TYR A 1 463 ? -4.153 39.738 4.006 1.00 75.94 463 TYR A CA 1
ATOM 3235 C C . TYR A 1 463 ? -5.472 40.228 3.363 1.00 75.94 463 TYR A C 1
ATOM 3237 O O . TYR A 1 463 ? -6.380 40.688 4.058 1.00 75.94 463 TYR A O 1
ATOM 3245 N N . GLU A 1 464 ? -5.647 40.054 2.042 1.00 75.19 464 GLU A N 1
ATOM 3246 C CA . GLU A 1 464 ? -6.930 40.292 1.341 1.00 75.19 464 GLU A CA 1
ATOM 3247 C C . GLU A 1 464 ? -7.443 39.020 0.614 1.00 75.19 464 GLU A C 1
ATOM 3249 O O . GLU A 1 464 ? -7.034 38.754 -0.527 1.00 75.19 464 GLU A O 1
ATOM 3254 N N . PRO A 1 465 ? -8.404 38.261 1.196 1.00 54.56 465 PRO A N 1
ATOM 3255 C CA . PRO A 1 465 ? -8.763 36.895 0.768 1.00 54.56 465 PRO A CA 1
ATOM 3256 C C . PRO A 1 465 ? -9.395 36.742 -0.629 1.00 54.56 465 PRO A C 1
ATOM 3258 O O . PRO A 1 465 ? -9.686 35.626 -1.052 1.00 54.56 465 PRO A O 1
ATOM 3261 N N . TRP A 1 466 ? -9.652 37.834 -1.359 1.00 53.22 466 TRP A N 1
ATOM 3262 C CA . TRP A 1 466 ? -10.321 37.787 -2.670 1.00 53.22 466 TRP A CA 1
ATOM 3263 C C . TRP A 1 466 ? -9.759 38.756 -3.722 1.00 53.22 466 TRP A C 1
ATOM 3265 O O . TRP A 1 466 ? -10.364 38.898 -4.792 1.00 53.22 466 TRP A O 1
ATOM 3275 N N . SER A 1 467 ? -8.674 39.496 -3.454 1.00 51.03 467 SER A N 1
ATOM 3276 C CA . SER A 1 467 ? -8.231 40.572 -4.367 1.00 51.03 467 SER A CA 1
ATOM 3277 C C . SER A 1 467 ? -6.735 40.912 -4.381 1.00 51.03 467 SER A C 1
ATOM 3279 O O . SER A 1 467 ? -6.371 41.972 -4.892 1.00 51.03 467 SER A O 1
ATOM 3281 N N . GLY A 1 468 ? -5.869 39.980 -3.971 1.00 61.75 468 GLY A N 1
ATOM 3282 C CA . GLY A 1 468 ? -4.416 40.134 -4.105 1.00 61.75 468 GLY A CA 1
ATOM 3283 C C . GLY A 1 468 ? -3.845 41.117 -3.090 1.00 61.75 468 GLY A C 1
ATOM 3284 O O . GLY A 1 468 ? -3.264 42.130 -3.482 1.00 61.75 468 GLY A O 1
ATOM 3285 N N . GLY A 1 469 ? -4.077 40.810 -1.812 1.00 68.25 469 GLY A N 1
ATOM 3286 C CA . GLY A 1 469 ? -3.223 41.272 -0.720 1.00 68.25 469 GLY A CA 1
ATOM 3287 C C . GLY A 1 469 ? -1.904 40.504 -0.696 1.00 68.25 469 GLY A C 1
ATOM 3288 O O . GLY A 1 469 ? -1.521 39.884 -1.693 1.00 68.25 469 GLY A O 1
ATOM 3289 N N . ASP A 1 470 ? -1.227 40.567 0.437 1.00 66.31 470 ASP A N 1
ATOM 3290 C CA . ASP A 1 470 ? 0.150 40.126 0.575 1.00 66.31 470 ASP A CA 1
ATOM 3291 C C . ASP A 1 470 ? 0.330 38.589 0.529 1.00 66.31 470 ASP A C 1
ATOM 3293 O O . ASP A 1 470 ? -0.377 37.872 1.245 1.00 66.31 470 ASP A O 1
ATOM 3297 N N . PRO A 1 471 ? 1.258 38.056 -0.296 1.00 67.88 471 PRO A N 1
ATOM 3298 C CA . PRO A 1 471 ? 1.618 36.637 -0.319 1.00 67.88 471 PRO A CA 1
ATOM 3299 C C . PRO A 1 471 ? 2.174 36.114 1.009 1.00 67.88 471 PRO A C 1
ATOM 3301 O O . PRO A 1 471 ? 1.961 34.953 1.341 1.00 67.88 471 PRO A O 1
ATOM 3304 N N . GLY A 1 472 ? 2.866 36.940 1.793 1.00 67.75 472 GLY A N 1
ATOM 3305 C CA . GLY A 1 472 ? 3.455 36.517 3.062 1.00 67.75 472 GLY A CA 1
ATOM 3306 C C . GLY A 1 472 ? 2.438 36.200 4.162 1.00 67.75 472 GLY A C 1
ATOM 3307 O O . GLY A 1 472 ? 2.829 35.723 5.228 1.00 67.75 472 GLY A O 1
ATOM 3308 N N . CYS A 1 473 ? 1.150 36.441 3.902 1.00 71.44 473 CYS A N 1
ATOM 3309 C CA . CYS A 1 473 ? 0.055 36.376 4.857 1.00 71.44 473 CYS A CA 1
ATOM 3310 C C . CYS A 1 473 ? -0.947 35.261 4.529 1.00 71.44 473 CYS A C 1
ATOM 3312 O O . CYS A 1 473 ? -1.611 35.284 3.491 1.00 71.44 473 CYS A O 1
ATOM 3314 N N . ILE A 1 474 ? -1.123 34.316 5.456 1.00 69.06 474 ILE A N 1
ATOM 3315 C CA . ILE A 1 474 ? -2.133 33.249 5.363 1.00 69.06 474 ILE A CA 1
ATOM 3316 C C . ILE A 1 474 ? -3.450 33.727 5.997 1.00 69.06 474 ILE A C 1
ATOM 3318 O O . ILE A 1 474 ? -4.537 33.367 5.542 1.00 69.06 474 ILE A O 1
ATOM 3322 N N . ALA A 1 475 ? -3.357 34.558 7.038 1.00 69.00 475 ALA A N 1
ATOM 3323 C CA . ALA A 1 475 ? -4.479 35.185 7.720 1.00 69.00 475 ALA A CA 1
ATOM 3324 C C . ALA A 1 475 ? -4.126 36.596 8.225 1.00 69.00 475 ALA A C 1
ATOM 3326 O O . ALA A 1 475 ? -2.971 36.932 8.472 1.00 69.00 475 ALA A O 1
ATOM 3327 N N . ALA A 1 476 ? -5.147 37.421 8.472 1.00 67.12 476 ALA A N 1
ATOM 3328 C CA . ALA A 1 476 ? -4.974 38.775 9.013 1.00 67.12 476 ALA A CA 1
ATOM 3329 C C . ALA A 1 476 ? -4.310 38.812 10.411 1.00 67.12 476 ALA A C 1
ATOM 3331 O O . ALA A 1 476 ? -3.750 39.835 10.803 1.00 67.12 476 ALA A O 1
ATOM 3332 N N . GLY A 1 477 ? -4.363 37.701 11.155 1.00 67.12 477 GLY A N 1
ATOM 3333 C CA . GLY A 1 477 ? -3.745 37.544 12.476 1.00 67.12 477 GLY A CA 1
ATOM 3334 C C . GLY A 1 477 ? -2.235 37.267 12.470 1.00 67.12 477 GLY A C 1
ATOM 3335 O O . GLY A 1 477 ? -1.632 37.240 13.542 1.00 67.12 477 GLY A O 1
ATOM 3336 N N . ASP A 1 478 ? -1.611 37.055 11.307 1.00 70.00 478 ASP A N 1
ATOM 3337 C CA . ASP A 1 478 ? -0.199 36.667 11.227 1.00 70.00 478 ASP A CA 1
ATOM 3338 C C . ASP A 1 478 ? 0.745 37.821 11.646 1.00 70.00 478 ASP A C 1
ATOM 3340 O O . ASP A 1 478 ? 0.736 38.922 11.085 1.00 70.00 478 ASP A O 1
ATOM 3344 N N . GLU A 1 479 ? 1.615 37.574 12.637 1.00 71.44 479 GLU A N 1
ATOM 3345 C CA . GLU A 1 479 ? 2.565 38.573 13.176 1.00 71.44 479 GLU A CA 1
ATOM 3346 C C . GLU A 1 479 ? 3.762 38.885 12.242 1.00 71.44 479 GLU A C 1
ATOM 3348 O O . GLU A 1 479 ? 4.701 39.576 12.646 1.00 71.44 479 GLU A O 1
ATOM 3353 N N . SER A 1 480 ? 3.769 38.374 11.007 1.00 67.88 480 SER A N 1
ATOM 3354 C CA . SER A 1 480 ? 4.862 38.530 10.039 1.00 67.88 480 SER A CA 1
ATOM 3355 C C . SER A 1 480 ? 4.342 38.376 8.609 1.00 67.88 480 SER A C 1
ATOM 3357 O O . SER A 1 480 ? 3.927 37.278 8.258 1.00 67.88 480 SER A O 1
ATOM 3359 N N . GLU A 1 481 ? 4.473 39.402 7.758 1.00 67.56 481 GLU A N 1
ATOM 3360 C CA . GLU A 1 481 ? 4.237 39.304 6.298 1.00 67.56 481 GLU A CA 1
ATOM 3361 C C . GLU A 1 481 ? 5.333 38.492 5.570 1.00 67.56 481 GLU A C 1
ATOM 3363 O O . GLU A 1 481 ? 5.624 38.733 4.409 1.00 67.56 481 GLU A O 1
ATOM 3368 N N . ARG A 1 482 ? 6.000 37.555 6.256 1.00 63.75 482 ARG A N 1
ATOM 3369 C CA . ARG A 1 482 ? 6.990 36.621 5.692 1.00 63.75 482 ARG A CA 1
ATOM 3370 C C . ARG A 1 482 ? 6.834 35.280 6.391 1.00 63.75 482 ARG A C 1
ATOM 3372 O O . ARG A 1 482 ? 6.835 35.238 7.628 1.00 63.75 482 ARG A O 1
ATOM 3379 N N . GLN A 1 483 ? 6.693 34.211 5.610 1.00 58.66 483 GLN A N 1
ATOM 3380 C CA . GLN A 1 483 ? 6.274 32.901 6.107 1.00 58.66 483 GLN A CA 1
ATOM 3381 C C . GLN A 1 483 ? 7.319 32.227 7.018 1.00 58.66 483 GLN A C 1
ATOM 3383 O O . GLN A 1 483 ? 8.523 32.491 6.975 1.00 58.66 483 GLN A O 1
ATOM 3388 N N . LEU A 1 484 ? 6.843 31.352 7.904 1.00 48.28 484 LEU A N 1
ATOM 3389 C CA . LEU A 1 484 ? 7.638 30.792 8.995 1.00 48.28 484 LEU A CA 1
ATOM 3390 C C . LEU A 1 484 ? 8.524 29.621 8.546 1.00 48.28 484 LEU A C 1
ATOM 3392 O O . LEU A 1 484 ? 8.046 28.498 8.509 1.00 48.28 484 LEU A O 1
ATOM 3396 N N . ALA A 1 485 ? 9.825 29.861 8.355 1.00 46.16 485 ALA A N 1
ATOM 3397 C CA . ALA A 1 485 ? 10.950 28.935 8.617 1.00 46.16 485 ALA A CA 1
ATOM 3398 C C . ALA A 1 485 ? 10.945 27.504 8.008 1.00 46.16 485 ALA A C 1
ATOM 3400 O O . ALA A 1 485 ? 11.811 26.705 8.363 1.00 46.16 485 ALA A O 1
ATOM 3401 N N . TRP A 1 486 ? 9.998 27.187 7.125 1.00 47.81 486 TRP A N 1
ATOM 3402 C CA . TRP A 1 486 ? 9.863 25.934 6.362 1.00 47.81 486 TRP A CA 1
ATOM 3403 C C . TRP A 1 486 ? 9.768 26.204 4.841 1.00 47.81 486 TRP A C 1
ATOM 3405 O O . TRP A 1 486 ? 9.558 25.289 4.053 1.00 47.81 486 TRP A O 1
ATOM 3415 N N . LEU A 1 487 ? 9.928 27.470 4.439 1.00 54.84 487 LEU A N 1
ATOM 3416 C CA . LEU A 1 487 ? 10.029 27.956 3.064 1.00 54.84 487 LEU A CA 1
ATOM 3417 C C . LEU A 1 487 ? 11.345 28.732 2.969 1.00 54.84 487 LEU A C 1
ATOM 3419 O O . LEU A 1 487 ? 11.517 29.689 3.724 1.00 54.84 487 LEU A O 1
ATOM 3423 N N . SER A 1 488 ? 12.274 28.331 2.097 1.00 59.66 488 SER A N 1
ATOM 3424 C CA . SER A 1 488 ? 13.605 28.960 2.055 1.00 59.66 488 SER A CA 1
ATOM 3425 C C . SER A 1 488 ? 13.777 30.046 0.992 1.00 59.66 488 SER A C 1
ATOM 3427 O O . SER A 1 488 ? 14.686 30.857 1.119 1.00 59.66 488 SER A O 1
ATOM 3429 N N . CYS A 1 489 ? 12.873 30.154 0.012 1.00 65.06 489 CYS A N 1
ATOM 3430 C CA . CYS A 1 489 ? 12.998 31.099 -1.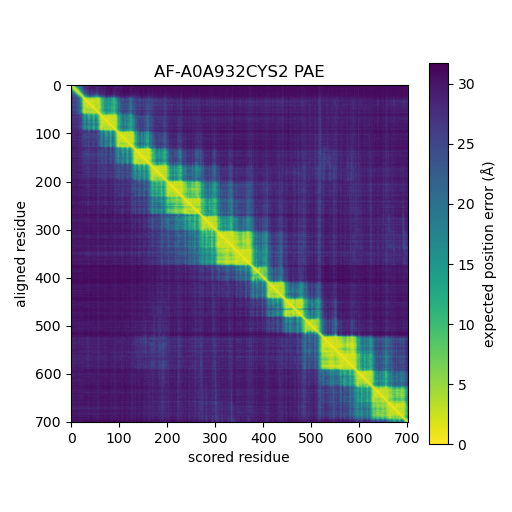110 1.00 65.06 489 CYS A CA 1
ATOM 3431 C C . CYS A 1 489 ? 12.750 32.596 -0.793 1.00 65.06 489 CYS A C 1
ATOM 3433 O O . CYS A 1 489 ? 12.822 33.421 -1.709 1.00 65.06 489 CYS A O 1
ATOM 3435 N N . ASP A 1 490 ? 12.484 32.940 0.474 1.00 64.44 490 ASP A N 1
ATOM 3436 C CA . ASP A 1 490 ? 12.419 34.315 1.013 1.00 64.44 490 ASP A CA 1
ATOM 3437 C C . ASP A 1 490 ? 13.035 34.435 2.438 1.00 64.44 490 ASP A C 1
ATOM 3439 O O . ASP A 1 490 ? 13.002 35.491 3.081 1.00 64.44 490 ASP A O 1
ATOM 3443 N N . ASP A 1 491 ? 13.641 33.380 3.001 1.00 62.12 491 ASP A N 1
ATOM 3444 C CA . ASP A 1 491 ? 14.096 33.413 4.404 1.00 62.12 491 ASP A CA 1
ATOM 3445 C C . ASP A 1 491 ? 15.367 34.271 4.633 1.00 62.12 491 ASP A C 1
ATOM 3447 O O . ASP A 1 491 ? 15.702 34.627 5.772 1.00 62.12 491 ASP A O 1
ATOM 3451 N N . THR A 1 492 ? 16.007 34.732 3.552 1.00 63.97 492 THR A N 1
ATOM 3452 C CA . THR A 1 492 ? 17.260 35.502 3.474 1.00 63.97 492 THR A CA 1
ATOM 3453 C C . THR A 1 492 ? 18.530 34.755 3.900 1.00 63.97 492 THR A C 1
ATOM 3455 O O . THR A 1 492 ? 19.516 35.381 4.330 1.00 63.97 492 THR A O 1
ATOM 3458 N N . LEU A 1 493 ? 18.550 33.425 3.756 1.00 63.53 493 LEU A N 1
ATOM 3459 C CA . LEU A 1 493 ? 19.719 32.570 3.958 1.00 63.53 493 LEU A CA 1
ATOM 3460 C C . LEU A 1 493 ? 20.145 31.819 2.678 1.00 63.53 493 LEU A C 1
ATOM 3462 O O . LEU A 1 493 ? 19.364 31.223 1.955 1.00 63.53 493 LEU A O 1
ATOM 3466 N N . ASP A 1 494 ? 21.459 31.828 2.449 1.00 62.66 494 ASP A N 1
ATOM 3467 C CA . ASP A 1 494 ? 22.213 31.012 1.480 1.00 62.66 494 ASP A CA 1
ATOM 3468 C C . ASP A 1 494 ? 22.195 29.549 1.980 1.00 62.66 494 ASP A C 1
ATOM 3470 O O . ASP A 1 494 ? 23.136 29.107 2.652 1.00 62.66 494 ASP A O 1
ATOM 3474 N N . ASN A 1 495 ? 21.048 28.876 1.802 1.00 61.84 495 ASN A N 1
ATOM 3475 C CA . ASN A 1 495 ? 20.721 27.583 2.421 1.00 61.84 495 ASN A CA 1
ATOM 3476 C C . ASN A 1 495 ? 21.307 26.383 1.654 1.00 61.84 495 ASN A C 1
ATOM 3478 O O . ASN A 1 495 ? 21.814 25.451 2.285 1.00 61.84 495 ASN A O 1
ATOM 3482 N N . ASP A 1 496 ? 21.336 26.439 0.318 1.00 59.12 496 ASP A N 1
ATOM 3483 C CA . ASP A 1 496 ? 21.969 25.431 -0.546 1.00 59.12 496 ASP A CA 1
ATOM 3484 C C . ASP A 1 496 ? 23.512 25.577 -0.589 1.00 59.12 496 ASP A C 1
ATOM 3486 O O . ASP A 1 496 ? 24.257 24.592 -0.651 1.00 59.12 496 ASP A O 1
ATOM 3490 N N . GLY A 1 497 ? 24.008 26.814 -0.477 1.00 63.53 497 GLY A N 1
ATOM 3491 C CA . GLY A 1 497 ? 25.422 27.174 -0.495 1.00 63.53 497 GLY A CA 1
ATOM 3492 C C . GLY A 1 497 ? 25.978 27.637 -1.850 1.00 63.53 497 GLY A C 1
ATOM 3493 O O . GLY A 1 497 ? 27.212 27.702 -1.979 1.00 63.53 497 GLY A O 1
ATOM 3494 N N . ASP A 1 498 ? 25.141 27.947 -2.851 1.00 66.62 498 ASP A N 1
ATOM 3495 C CA . ASP A 1 498 ? 25.560 28.564 -4.124 1.00 66.62 498 ASP A CA 1
ATOM 3496 C C . ASP A 1 498 ? 26.208 29.951 -3.904 1.00 66.62 498 ASP A C 1
ATOM 3498 O O . ASP A 1 498 ? 27.245 30.288 -4.507 1.00 66.62 498 ASP A O 1
ATOM 3502 N N . GLY A 1 499 ? 25.652 30.739 -2.977 1.00 66.62 499 GLY A N 1
ATOM 3503 C CA . GLY A 1 499 ? 26.015 32.133 -2.722 1.00 66.62 499 GLY A CA 1
ATOM 3504 C C . GLY A 1 499 ? 25.054 33.177 -3.309 1.00 66.62 499 GLY A C 1
ATOM 3505 O O . GLY A 1 499 ? 25.370 34.379 -3.248 1.00 66.62 499 GLY A O 1
ATOM 3506 N N . LEU A 1 500 ? 23.929 32.737 -3.872 1.00 66.56 500 LEU A N 1
ATOM 3507 C CA . LEU A 1 500 ? 22.664 33.469 -3.974 1.00 66.56 500 LEU A CA 1
ATOM 3508 C C . LEU A 1 500 ? 21.829 33.218 -2.691 1.00 66.56 500 LEU A C 1
ATOM 3510 O O . LEU A 1 500 ? 22.445 32.993 -1.646 1.00 66.56 500 LEU A O 1
ATOM 3514 N N . VAL A 1 501 ? 20.516 33.498 -2.682 1.00 67.81 501 VAL A N 1
ATOM 3515 C CA . VAL A 1 501 ? 19.741 33.606 -1.418 1.00 67.81 501 VAL A CA 1
ATOM 3516 C C . VAL A 1 501 ? 18.222 33.436 -1.601 1.00 67.81 501 VAL A C 1
ATOM 3518 O O . VAL A 1 501 ? 17.631 32.583 -0.960 1.00 67.81 501 VAL A O 1
ATOM 3521 N N . ASP A 1 502 ? 17.586 34.288 -2.416 1.00 64.38 502 ASP A N 1
ATOM 3522 C CA . ASP A 1 502 ? 16.124 34.456 -2.472 1.00 64.38 502 ASP A CA 1
ATOM 3523 C C . ASP A 1 502 ? 15.661 34.759 -3.914 1.00 64.38 502 ASP A C 1
ATOM 3525 O O . ASP A 1 502 ? 16.395 35.364 -4.719 1.00 64.38 502 ASP A O 1
ATOM 3529 N N . PHE A 1 503 ? 14.397 34.460 -4.227 1.00 60.38 503 PHE A N 1
ATOM 3530 C CA . PHE A 1 503 ? 13.755 34.947 -5.454 1.00 60.38 503 PHE A CA 1
ATOM 3531 C C . PHE A 1 503 ? 13.781 36.495 -5.517 1.00 60.38 503 PHE A C 1
ATOM 3533 O O . PHE A 1 503 ? 13.589 37.155 -4.496 1.00 60.38 503 PHE A O 1
ATOM 3540 N N . PRO A 1 504 ? 13.966 37.154 -6.685 1.00 58.25 504 PRO A N 1
ATOM 3541 C CA . PRO A 1 504 ? 14.215 36.638 -8.035 1.00 58.25 504 PRO A CA 1
ATOM 3542 C C . PRO A 1 504 ? 15.680 36.806 -8.495 1.00 58.25 504 PRO A C 1
ATOM 3544 O O . PRO A 1 504 ? 15.949 36.801 -9.701 1.00 58.25 504 PRO A O 1
ATOM 3547 N N . ASP A 1 505 ? 16.608 37.111 -7.578 1.00 62.97 505 ASP A N 1
ATOM 3548 C CA . ASP A 1 505 ? 18.044 37.165 -7.899 1.00 62.97 505 ASP A CA 1
ATOM 3549 C C . ASP A 1 505 ? 18.659 35.748 -7.873 1.00 62.97 505 ASP A C 1
ATOM 3551 O O . ASP A 1 505 ? 19.651 35.513 -8.571 1.00 62.97 505 ASP A O 1
ATOM 3555 N N . ASP A 1 506 ? 18.034 34.819 -7.142 1.00 60.59 506 ASP A N 1
ATOM 3556 C CA . ASP A 1 506 ? 18.237 33.373 -7.224 1.00 60.59 506 ASP A CA 1
ATOM 3557 C C . ASP A 1 506 ? 17.468 32.751 -8.416 1.00 60.59 506 ASP A C 1
ATOM 3559 O O . ASP A 1 506 ? 16.280 33.049 -8.585 1.00 60.59 506 ASP A O 1
ATOM 3563 N N . PRO A 1 507 ? 18.112 31.954 -9.297 1.00 64.50 507 PRO A N 1
ATOM 3564 C CA . PRO A 1 507 ? 17.454 31.300 -10.427 1.00 64.50 507 PRO A CA 1
ATOM 3565 C C . PRO A 1 507 ? 16.759 29.982 -10.066 1.00 64.50 507 PRO A C 1
ATOM 3567 O O . PRO A 1 507 ? 15.995 29.490 -10.897 1.00 64.50 507 PRO A O 1
ATOM 3570 N N . ASP A 1 508 ? 17.052 29.411 -8.897 1.00 58.91 508 ASP A N 1
ATOM 3571 C CA . ASP A 1 508 ? 16.589 28.090 -8.481 1.00 58.91 508 ASP A CA 1
ATOM 3572 C C . ASP A 1 508 ? 15.333 28.169 -7.586 1.00 58.91 508 ASP A C 1
ATOM 3574 O O . ASP A 1 508 ? 14.591 27.193 -7.454 1.00 58.91 508 ASP A O 1
ATOM 3578 N N . CYS A 1 509 ? 14.967 29.371 -7.136 1.00 63.97 509 CYS A N 1
ATOM 3579 C CA . CYS A 1 509 ? 13.602 29.695 -6.722 1.00 63.97 509 CYS A CA 1
ATOM 3580 C C . CYS A 1 509 ? 12.717 30.043 -7.935 1.00 63.97 509 CYS A C 1
ATOM 3582 O O . CYS A 1 509 ? 12.961 31.022 -8.644 1.00 63.97 509 CYS A O 1
ATOM 3584 N N . GLY A 1 510 ? 11.657 29.260 -8.172 1.00 58.38 510 GLY A N 1
ATOM 3585 C CA . GLY A 1 510 ? 10.703 29.500 -9.267 1.00 58.38 510 GLY A CA 1
ATOM 3586 C C . GLY A 1 510 ? 9.790 30.713 -9.035 1.00 58.38 510 GLY A C 1
ATOM 3587 O O . GLY A 1 510 ? 9.538 31.495 -9.958 1.00 58.38 510 GLY A O 1
ATOM 3588 N N . ASP A 1 511 ? 9.344 30.882 -7.791 1.00 58.22 511 ASP A N 1
ATOM 3589 C CA . ASP A 1 511 ? 8.640 32.043 -7.247 1.00 58.22 511 ASP A CA 1
ATOM 3590 C C . ASP A 1 511 ? 8.844 32.114 -5.715 1.00 58.22 511 ASP A C 1
ATOM 3592 O O . ASP A 1 511 ? 9.697 31.410 -5.168 1.00 58.22 511 ASP A O 1
ATOM 3596 N N . VAL A 1 512 ? 8.113 32.999 -5.029 1.00 52.69 512 VAL A N 1
ATOM 3597 C CA . VAL A 1 512 ? 8.249 33.260 -3.581 1.00 52.69 512 VAL A CA 1
ATOM 3598 C C . VAL A 1 512 ? 7.652 32.173 -2.675 1.00 52.69 512 VAL A C 1
ATOM 3600 O O . VAL A 1 512 ? 7.918 32.186 -1.479 1.00 52.69 512 VAL A O 1
ATOM 3603 N N . TRP A 1 513 ? 6.874 31.228 -3.213 1.00 53.56 513 TRP A N 1
ATOM 3604 C CA . TRP A 1 513 ? 6.218 30.164 -2.441 1.00 53.56 513 TRP A CA 1
ATOM 3605 C C . TRP A 1 513 ? 7.015 28.845 -2.411 1.00 53.56 513 TRP A C 1
ATOM 3607 O O . TRP A 1 513 ? 6.540 27.846 -1.874 1.00 53.56 513 TRP A O 1
ATOM 3617 N N . GLY A 1 514 ? 8.217 28.815 -2.997 1.00 54.19 514 GLY A N 1
ATOM 3618 C CA . GLY A 1 514 ? 9.047 27.610 -3.090 1.00 54.19 514 GLY A CA 1
ATOM 3619 C C . GLY A 1 514 ? 9.533 27.100 -1.728 1.00 54.19 514 GLY A C 1
ATOM 3620 O O . GLY A 1 514 ? 10.366 27.738 -1.079 1.00 54.19 514 GLY A O 1
ATOM 3621 N N . SER A 1 515 ? 9.063 25.916 -1.323 1.00 53.84 515 SER A N 1
ATOM 3622 C CA . SER A 1 515 ? 9.404 25.235 -0.063 1.00 53.84 515 SER A CA 1
ATOM 3623 C C . SER A 1 515 ? 10.785 24.559 -0.084 1.00 53.84 515 SER A C 1
ATOM 3625 O O . SER A 1 515 ? 10.901 23.380 0.236 1.00 53.84 515 SER A O 1
ATOM 3627 N N . GLU A 1 516 ? 11.813 25.324 -0.466 1.00 49.00 516 GLU A N 1
ATOM 3628 C CA . GLU A 1 516 ? 13.179 24.877 -0.778 1.00 49.00 516 GLU A CA 1
ATOM 3629 C C . GLU A 1 516 ? 13.294 24.032 -2.060 1.00 49.00 516 GLU A C 1
ATOM 3631 O O . GLU A 1 516 ? 12.555 23.074 -2.280 1.00 49.00 516 GLU A O 1
ATOM 3636 N N . GLN A 1 517 ? 14.247 24.382 -2.934 1.00 47.75 517 GLN A N 1
ATOM 3637 C CA . GLN A 1 517 ? 14.585 23.527 -4.070 1.00 47.75 517 GLN A CA 1
ATOM 3638 C C . GLN A 1 517 ? 15.522 22.418 -3.581 1.00 47.75 517 GLN A C 1
ATOM 3640 O O . GLN A 1 517 ? 16.654 22.689 -3.179 1.00 47.75 517 GLN A O 1
ATOM 3645 N N . VAL A 1 518 ? 15.087 21.159 -3.654 1.00 36.19 518 VAL A N 1
ATOM 3646 C CA . VAL A 1 518 ? 15.998 20.017 -3.520 1.00 36.19 518 VAL A CA 1
ATOM 3647 C C . VAL A 1 518 ? 15.757 19.021 -4.649 1.00 36.19 518 VAL A C 1
ATOM 3649 O O . VAL A 1 518 ? 14.819 18.232 -4.606 1.00 36.19 518 VAL A O 1
ATOM 3652 N N . TRP A 1 519 ? 16.692 19.044 -5.604 1.00 34.66 519 TRP A N 1
ATOM 3653 C CA . TRP A 1 519 ? 16.887 18.103 -6.715 1.00 34.66 519 TRP A CA 1
ATOM 3654 C C . TRP A 1 519 ? 16.054 18.325 -7.985 1.00 34.66 519 TRP A C 1
ATOM 3656 O O . TRP A 1 519 ? 15.094 17.628 -8.278 1.00 34.66 519 TRP A O 1
ATOM 3666 N N . GLY A 1 520 ? 16.579 19.216 -8.833 1.00 35.62 520 GLY A N 1
ATOM 3667 C CA . GLY A 1 520 ? 16.474 19.126 -10.294 1.00 35.62 520 GLY A CA 1
ATOM 3668 C C . GLY A 1 520 ? 17.498 18.163 -10.927 1.00 35.62 520 GLY A C 1
ATOM 3669 O O . GLY A 1 520 ? 18.073 18.479 -11.969 1.00 35.62 520 GLY A O 1
ATOM 3670 N N . THR A 1 521 ? 17.758 17.017 -10.293 1.00 44.56 521 THR A N 1
ATOM 3671 C CA . THR A 1 521 ? 18.209 15.785 -10.971 1.00 44.56 521 THR A CA 1
ATOM 3672 C C . THR A 1 521 ? 17.180 14.702 -10.656 1.00 44.56 521 THR A C 1
ATOM 3674 O O . THR A 1 521 ? 16.500 14.840 -9.635 1.00 44.56 521 THR A O 1
ATOM 3677 N N . PRO A 1 522 ? 17.053 13.646 -11.475 1.00 51.84 522 PRO A N 1
ATOM 3678 C CA . PRO A 1 522 ? 16.152 12.549 -11.157 1.00 51.84 522 PRO A CA 1
ATOM 3679 C C . PRO A 1 522 ? 16.465 11.915 -9.793 1.00 51.84 522 PRO A C 1
ATOM 3681 O O . PRO A 1 522 ? 17.576 12.039 -9.262 1.00 51.84 522 PRO A O 1
ATOM 3684 N N . GLN A 1 523 ? 15.465 11.243 -9.231 1.00 67.12 523 GLN A N 1
ATOM 3685 C CA . GLN A 1 523 ? 15.688 10.191 -8.247 1.00 67.12 523 GLN A CA 1
ATOM 3686 C C . GLN A 1 523 ? 16.193 8.980 -9.025 1.00 67.12 523 GLN A C 1
ATOM 3688 O O . GLN A 1 523 ? 15.384 8.353 -9.693 1.00 67.12 523 GLN A O 1
ATOM 3693 N N . ALA A 1 524 ? 17.487 8.666 -8.928 1.00 76.00 524 ALA A N 1
ATOM 3694 C CA . ALA A 1 524 ? 18.137 7.510 -9.572 1.00 76.00 524 ALA A CA 1
ATOM 3695 C C . ALA A 1 524 ? 17.668 6.138 -9.025 1.00 76.00 524 ALA A C 1
ATOM 3697 O O . ALA A 1 524 ? 18.404 5.168 -9.065 1.00 76.00 524 ALA A O 1
ATOM 3698 N N . CYS A 1 525 ? 16.501 6.113 -8.379 1.00 85.44 525 CYS A N 1
ATOM 3699 C CA . CYS A 1 525 ? 15.837 4.948 -7.806 1.00 85.44 525 CYS A CA 1
ATOM 3700 C C . CYS A 1 525 ? 14.311 5.006 -8.023 1.00 85.44 525 CYS A C 1
ATOM 3702 O O . CYS A 1 525 ? 13.565 4.272 -7.368 1.00 85.44 525 CYS A O 1
ATOM 3704 N N . SER A 1 526 ? 13.844 5.940 -8.863 1.00 83.56 526 SER A N 1
ATOM 3705 C CA . SER A 1 526 ? 12.471 6.024 -9.369 1.00 83.56 526 SER A CA 1
ATOM 3706 C C . SER A 1 526 ? 12.386 6.852 -10.677 1.00 83.56 526 SER A C 1
ATOM 3708 O O . SER A 1 526 ? 11.490 7.697 -10.808 1.00 83.56 526 SER A O 1
ATOM 3710 N N . ASN A 1 527 ? 13.348 6.725 -11.600 1.00 78.25 527 ASN A N 1
ATOM 3711 C CA . ASN A 1 527 ? 13.386 7.471 -12.875 1.00 78.25 527 ASN A CA 1
ATOM 3712 C C . ASN A 1 527 ? 13.359 6.607 -14.141 1.00 78.25 527 ASN A C 1
ATOM 3714 O O . ASN A 1 527 ? 13.281 7.170 -15.235 1.00 78.25 527 ASN A O 1
ATOM 3718 N N . LEU A 1 528 ? 13.351 5.281 -14.006 1.00 81.88 528 LEU A N 1
ATOM 3719 C CA . LEU A 1 528 ? 13.371 4.300 -15.093 1.00 81.88 528 LEU A CA 1
ATOM 3720 C C . LEU A 1 528 ? 14.630 4.399 -15.987 1.00 81.88 528 LEU A C 1
ATOM 3722 O O . LEU A 1 528 ? 14.588 4.032 -17.166 1.00 81.88 528 LEU A O 1
ATOM 3726 N N . GLU A 1 529 ? 15.753 4.881 -15.439 1.00 82.44 529 GLU A N 1
ATOM 3727 C CA . GLU A 1 529 ? 17.062 4.958 -16.106 1.00 82.44 529 GLU A CA 1
ATOM 3728 C C . GLU A 1 529 ? 18.133 4.217 -15.279 1.00 82.44 529 GLU A C 1
ATOM 3730 O O . GLU A 1 529 ? 18.240 4.453 -14.088 1.00 82.44 529 GLU A O 1
ATOM 3735 N N . ASP A 1 530 ? 18.956 3.387 -15.933 1.00 85.12 530 ASP A N 1
ATOM 3736 C CA . ASP A 1 530 ? 20.199 2.786 -15.395 1.00 85.12 530 ASP A CA 1
ATOM 3737 C C . ASP A 1 530 ? 21.274 3.895 -15.267 1.00 85.12 530 ASP A C 1
ATOM 3739 O O . ASP A 1 530 ? 22.006 4.191 -16.224 1.00 85.12 530 ASP A O 1
ATOM 3743 N N . ASP A 1 531 ? 21.296 4.585 -14.122 1.00 84.31 531 ASP A N 1
ATOM 3744 C CA . ASP A 1 531 ? 22.143 5.745 -13.800 1.00 84.31 531 ASP A CA 1
ATOM 3745 C C . ASP A 1 531 ? 23.552 5.300 -13.321 1.00 84.31 531 ASP A C 1
ATOM 3747 O O . ASP A 1 531 ? 24.544 6.008 -13.564 1.00 84.31 531 ASP A O 1
ATOM 3751 N N . ASP A 1 532 ? 23.682 4.108 -12.710 1.00 86.19 532 ASP A N 1
ATOM 3752 C CA . ASP A 1 532 ? 24.976 3.453 -12.409 1.00 86.19 532 ASP A CA 1
ATOM 3753 C C . ASP A 1 532 ? 25.668 2.889 -13.674 1.00 86.19 532 ASP A C 1
ATOM 3755 O O . ASP A 1 532 ? 26.850 3.181 -13.939 1.00 86.19 532 ASP A O 1
ATOM 3759 N N . GLY A 1 533 ? 24.931 2.138 -14.501 1.00 87.12 533 GLY A N 1
ATOM 3760 C CA . GLY A 1 533 ? 25.425 1.450 -15.699 1.00 87.12 533 GLY A CA 1
ATOM 3761 C C . GLY A 1 533 ? 25.680 -0.058 -15.531 1.00 87.12 533 GLY A C 1
ATOM 3762 O O . GLY A 1 533 ? 26.537 -0.612 -16.243 1.00 87.12 533 GLY A O 1
ATOM 3763 N N . ASP A 1 534 ? 24.995 -0.698 -14.585 1.00 85.50 534 ASP A N 1
ATOM 3764 C CA . ASP A 1 534 ? 25.057 -2.124 -14.239 1.00 85.50 534 ASP A CA 1
ATOM 3765 C C . ASP A 1 534 ? 24.104 -2.968 -15.121 1.00 85.50 534 ASP A C 1
ATOM 3767 O O . ASP A 1 534 ? 24.502 -4.031 -15.632 1.00 85.50 534 ASP A O 1
ATOM 3771 N N . GLY A 1 535 ? 22.906 -2.438 -15.401 1.00 85.50 535 GLY A N 1
ATOM 3772 C CA . GLY A 1 535 ? 21.845 -3.083 -16.180 1.00 85.50 535 GLY A CA 1
ATOM 3773 C C . GLY A 1 535 ? 20.618 -3.548 -15.381 1.00 85.50 535 GLY A C 1
ATOM 3774 O O . GLY A 1 535 ? 19.723 -4.156 -15.981 1.00 85.50 535 GLY A O 1
ATOM 3775 N N . LEU A 1 536 ? 20.575 -3.287 -14.075 1.00 88.25 536 LEU A N 1
ATOM 3776 C CA . LEU A 1 536 ? 19.357 -3.136 -13.273 1.00 88.25 536 LEU A CA 1
ATOM 3777 C C . LEU A 1 536 ? 18.839 -1.682 -13.379 1.00 88.25 536 LEU A C 1
ATOM 3779 O O . LEU A 1 536 ? 19.440 -0.872 -14.084 1.00 88.25 536 LEU A O 1
ATOM 3783 N N . VAL A 1 537 ? 17.659 -1.400 -12.816 1.00 88.31 537 VAL A N 1
ATOM 3784 C CA . VAL A 1 537 ? 16.990 -0.084 -12.865 1.00 88.31 537 VAL A CA 1
ATOM 3785 C C . VAL A 1 537 ? 16.062 0.048 -11.659 1.00 88.31 537 VAL A C 1
ATOM 3787 O O . VAL A 1 537 ? 15.163 -0.782 -11.520 1.00 88.31 537 VAL A O 1
ATOM 3790 N N . ASP A 1 538 ? 16.205 1.132 -10.893 1.00 85.75 538 ASP A N 1
ATOM 3791 C CA . ASP A 1 538 ? 15.287 1.581 -9.832 1.00 85.75 538 ASP A CA 1
ATOM 3792 C C . ASP A 1 538 ? 15.063 0.624 -8.633 1.00 85.75 538 ASP A C 1
ATOM 3794 O O . ASP A 1 538 ? 15.351 -0.572 -8.639 1.00 85.75 538 ASP A O 1
ATOM 3798 N N . PHE A 1 539 ? 14.468 1.156 -7.558 1.00 87.00 539 PHE A N 1
ATOM 3799 C CA . PHE A 1 539 ? 13.892 0.333 -6.489 1.00 87.00 539 PHE A CA 1
ATOM 3800 C C . PHE A 1 539 ? 12.594 -0.355 -6.969 1.00 87.00 539 PHE A C 1
ATOM 3802 O O . PHE A 1 539 ? 11.746 0.342 -7.534 1.00 87.00 539 PHE A O 1
ATOM 3809 N N . PRO A 1 540 ? 12.325 -1.641 -6.642 1.00 88.88 540 PRO A N 1
ATOM 3810 C CA . PRO A 1 540 ? 13.078 -2.548 -5.759 1.00 88.88 540 PRO A CA 1
ATOM 3811 C C . PRO A 1 540 ? 14.113 -3.453 -6.453 1.00 88.88 540 PRO A C 1
ATOM 3813 O O . PRO A 1 540 ? 14.742 -4.265 -5.773 1.00 88.88 540 PRO A O 1
ATOM 3816 N N . GLU A 1 541 ? 14.259 -3.375 -7.776 1.00 89.75 541 GLU A N 1
ATOM 3817 C CA . GLU A 1 541 ? 15.114 -4.272 -8.565 1.00 89.75 541 GLU A CA 1
ATOM 3818 C C . GLU A 1 541 ? 16.624 -4.025 -8.399 1.00 89.75 541 GLU A C 1
ATOM 3820 O O . GLU A 1 541 ? 17.398 -4.973 -8.545 1.00 89.75 541 GLU A O 1
ATOM 3825 N N . ASP A 1 542 ? 17.047 -2.795 -8.096 1.00 90.94 542 ASP A N 1
ATOM 3826 C CA . ASP A 1 542 ? 18.455 -2.411 -7.964 1.00 90.94 542 ASP A CA 1
ATOM 3827 C C . ASP A 1 542 ? 19.029 -2.589 -6.526 1.00 90.94 542 ASP A C 1
ATOM 3829 O O . ASP A 1 542 ? 18.346 -2.273 -5.543 1.00 90.94 542 ASP A O 1
ATOM 3833 N N . PRO A 1 543 ? 20.285 -3.069 -6.341 1.00 90.44 543 PRO A N 1
ATOM 3834 C CA . PRO A 1 543 ? 20.877 -3.316 -5.023 1.00 90.44 543 PRO A CA 1
ATOM 3835 C C . PRO A 1 543 ? 21.558 -2.091 -4.382 1.00 90.44 543 PRO A C 1
ATOM 3837 O O . PRO A 1 543 ? 21.847 -2.121 -3.180 1.00 90.44 543 PRO A O 1
ATOM 3840 N N . GLY A 1 544 ? 21.845 -1.033 -5.147 1.00 87.00 544 GLY A N 1
ATOM 3841 C CA . GLY A 1 544 ? 22.265 0.276 -4.640 1.00 87.00 544 GLY A CA 1
ATOM 3842 C C . GLY A 1 544 ? 21.088 1.073 -4.069 1.00 87.00 544 GLY A C 1
ATOM 3843 O O . GLY A 1 544 ? 21.216 1.726 -3.027 1.00 87.00 544 GLY A O 1
ATOM 3844 N N . CYS A 1 545 ? 19.916 0.954 -4.690 1.00 89.88 545 CYS A N 1
ATOM 3845 C CA . CYS A 1 545 ? 18.690 1.643 -4.309 1.00 89.88 545 CYS A CA 1
ATOM 3846 C C . CYS A 1 545 ? 18.064 1.142 -3.002 1.00 89.88 545 CYS A C 1
ATOM 3848 O O . CYS A 1 545 ? 17.232 0.247 -2.990 1.00 89.88 545 CYS A O 1
ATOM 3850 N N . LEU A 1 546 ? 18.359 1.812 -1.882 1.00 84.56 546 LEU A N 1
ATOM 3851 C CA . LEU A 1 546 ? 17.758 1.508 -0.571 1.00 84.56 546 LEU A CA 1
ATOM 3852 C C . LEU A 1 546 ? 16.268 1.897 -0.438 1.00 84.56 546 LEU A C 1
ATOM 3854 O O . LEU A 1 546 ? 15.636 1.549 0.560 1.00 84.56 546 LEU A O 1
ATOM 3858 N N . SER A 1 547 ? 15.720 2.692 -1.367 1.00 80.44 547 SER A N 1
ATOM 3859 C CA . SER A 1 547 ? 14.292 3.053 -1.446 1.00 80.44 547 SER A CA 1
ATOM 3860 C C . SER A 1 547 ? 13.973 3.823 -2.733 1.00 80.44 547 SER A C 1
ATOM 3862 O O . SER A 1 547 ? 14.852 4.479 -3.290 1.00 80.44 547 SER A O 1
ATOM 3864 N N . TRP A 1 548 ? 12.690 3.906 -3.096 1.00 76.50 548 TRP A N 1
ATOM 3865 C CA . TRP A 1 548 ? 12.146 4.776 -4.159 1.00 76.50 548 TRP A CA 1
ATOM 3866 C C . TRP A 1 548 ? 12.355 6.302 -3.953 1.00 76.50 548 TRP A C 1
ATOM 3868 O O . TRP A 1 548 ? 11.881 7.115 -4.746 1.00 76.50 548 TRP A O 1
ATOM 3878 N N . LEU A 1 549 ? 13.029 6.730 -2.874 1.00 75.81 549 LEU A N 1
ATOM 3879 C CA . LEU A 1 549 ? 13.424 8.128 -2.626 1.00 75.81 549 LEU A CA 1
ATOM 3880 C C . LEU A 1 549 ? 14.948 8.338 -2.584 1.00 75.81 549 LEU A C 1
ATOM 3882 O O . LEU A 1 549 ? 15.395 9.462 -2.308 1.00 75.81 549 LEU A O 1
ATOM 3886 N N . ASP A 1 550 ? 15.745 7.290 -2.814 1.00 74.62 550 ASP A N 1
ATOM 3887 C CA . ASP A 1 550 ? 17.199 7.427 -2.876 1.00 74.62 550 ASP A CA 1
ATOM 3888 C C . ASP A 1 550 ? 17.660 8.076 -4.198 1.00 74.62 550 ASP A C 1
ATOM 3890 O O . ASP A 1 550 ? 16.872 8.345 -5.110 1.00 74.62 550 ASP A O 1
ATOM 3894 N N . ARG A 1 551 ? 18.934 8.473 -4.246 1.00 79.25 551 ARG A N 1
ATOM 3895 C CA . ARG A 1 551 ? 19.544 9.243 -5.347 1.00 79.25 551 ARG A CA 1
ATOM 3896 C C . ARG A 1 551 ? 20.968 8.782 -5.673 1.00 79.25 551 ARG A C 1
ATOM 3898 O O . ARG A 1 551 ? 21.757 9.564 -6.206 1.00 79.25 551 ARG A O 1
ATOM 3905 N N . ASP A 1 552 ? 21.318 7.568 -5.267 1.00 82.69 552 ASP A N 1
ATOM 3906 C CA . ASP A 1 552 ? 22.641 6.974 -5.441 1.00 82.69 552 ASP A CA 1
ATOM 3907 C C . ASP A 1 552 ? 22.466 5.468 -5.700 1.00 82.69 552 ASP A C 1
ATOM 3909 O O . ASP A 1 552 ? 22.602 4.662 -4.787 1.00 82.69 552 ASP A O 1
ATOM 3913 N N . GLU A 1 553 ? 22.164 5.111 -6.953 1.00 87.94 553 GLU A N 1
ATOM 3914 C CA . GLU A 1 553 ? 22.072 3.730 -7.480 1.00 87.94 553 GLU A CA 1
ATOM 3915 C C . GLU A 1 553 ? 23.429 2.981 -7.433 1.00 87.94 553 GLU A C 1
ATOM 3917 O O . GLU A 1 553 ? 23.557 1.861 -7.904 1.00 87.94 553 GLU A O 1
ATOM 3922 N N . THR A 1 554 ? 24.495 3.582 -6.877 1.00 91.00 554 THR A N 1
ATOM 3923 C CA . THR A 1 554 ? 25.839 2.983 -6.904 1.00 91.00 554 THR A CA 1
ATOM 3924 C C . THR A 1 554 ? 25.904 1.677 -6.092 1.00 91.00 554 THR A C 1
ATOM 3926 O O . THR A 1 554 ? 26.025 1.714 -4.860 1.00 91.00 554 THR A O 1
ATOM 3929 N N . ASP A 1 555 ? 25.963 0.539 -6.792 1.00 89.19 555 ASP A N 1
ATOM 3930 C CA . ASP A 1 555 ? 26.076 -0.823 -6.242 1.00 89.19 555 ASP A CA 1
ATOM 3931 C C . ASP A 1 555 ? 27.150 -0.935 -5.121 1.00 89.19 555 ASP A C 1
ATOM 3933 O O . ASP A 1 555 ? 28.315 -0.525 -5.295 1.00 89.19 555 ASP A O 1
ATOM 3937 N N . PRO A 1 556 ? 26.807 -1.456 -3.923 1.00 85.62 556 PRO A N 1
ATOM 3938 C CA . PRO A 1 556 ? 27.728 -1.505 -2.788 1.00 85.62 556 PRO A CA 1
ATOM 3939 C C . PRO A 1 556 ? 28.964 -2.406 -3.015 1.00 85.62 556 PRO A C 1
ATOM 3941 O O . PRO A 1 556 ? 28.898 -3.489 -3.582 1.00 85.62 556 PRO A O 1
ATOM 3944 N N . GLU A 1 557 ? 30.133 -2.033 -2.445 1.00 86.06 557 GLU A N 1
ATOM 3945 C CA . GLU A 1 557 ? 31.412 -2.798 -2.566 1.00 86.06 557 GLU A CA 1
ATOM 3946 C C . GLU A 1 557 ? 31.328 -4.291 -2.136 1.00 86.06 557 GLU A C 1
ATOM 3948 O O . GLU A 1 557 ? 32.275 -5.060 -2.361 1.00 86.06 557 GLU A O 1
ATOM 3953 N N . VAL A 1 558 ? 30.242 -4.682 -1.469 1.00 85.56 558 VAL A N 1
ATOM 3954 C CA . VAL A 1 558 ? 29.797 -6.055 -1.220 1.00 85.56 558 VAL A CA 1
ATOM 3955 C C . VAL A 1 558 ? 28.289 -6.061 -1.506 1.00 85.56 558 VAL A C 1
ATOM 3957 O O . VAL A 1 558 ? 27.612 -5.279 -0.835 1.00 85.56 558 VAL A O 1
ATOM 3960 N N . PRO A 1 559 ? 27.781 -6.906 -2.426 1.00 86.94 559 PRO A N 1
ATOM 3961 C CA . PRO A 1 559 ? 26.348 -6.995 -2.694 1.00 86.94 559 PRO A CA 1
ATOM 3962 C C . PRO A 1 559 ? 25.524 -7.281 -1.423 1.00 86.94 559 PRO A C 1
ATOM 3964 O O . PRO A 1 559 ? 26.063 -7.895 -0.488 1.00 86.94 559 PRO A O 1
ATOM 3967 N N . PRO A 1 560 ? 24.251 -6.849 -1.373 1.00 89.62 560 PRO A N 1
ATOM 3968 C CA . PRO A 1 560 ? 23.299 -7.199 -0.315 1.00 89.62 560 PRO A CA 1
ATOM 3969 C C . PRO A 1 560 ? 23.057 -8.712 -0.219 1.00 89.62 560 PRO A C 1
ATOM 3971 O O . PRO A 1 560 ? 23.594 -9.482 -1.012 1.00 89.62 560 PRO A O 1
ATOM 3974 N N . ALA A 1 561 ? 22.248 -9.156 0.747 1.00 90.06 561 ALA A N 1
ATOM 3975 C CA . ALA A 1 561 ? 21.891 -10.574 0.812 1.00 90.06 561 ALA A CA 1
ATOM 3976 C C . ALA A 1 561 ? 21.030 -10.927 -0.414 1.00 90.06 561 ALA A C 1
ATOM 3978 O O . ALA A 1 561 ? 21.463 -11.707 -1.256 1.00 90.06 561 ALA A O 1
ATOM 3979 N N . CYS A 1 562 ? 19.945 -10.170 -0.593 1.00 92.31 562 CYS A N 1
ATOM 3980 C CA . CYS A 1 562 ? 18.908 -10.311 -1.617 1.00 92.31 562 CYS A CA 1
ATOM 3981 C C . CYS A 1 562 ? 19.328 -10.069 -3.084 1.00 92.31 562 CYS A C 1
ATOM 3983 O O . CYS A 1 562 ? 18.456 -9.907 -3.941 1.00 92.31 562 CYS A O 1
ATOM 3985 N N . ALA A 1 563 ? 20.630 -10.003 -3.379 1.00 92.25 563 ALA A N 1
ATOM 3986 C CA . ALA A 1 563 ? 21.169 -9.797 -4.726 1.00 92.25 563 ALA A CA 1
ATOM 3987 C C . ALA A 1 563 ? 22.591 -10.377 -4.934 1.00 92.25 563 ALA A C 1
ATOM 3989 O O . ALA A 1 563 ? 23.324 -9.925 -5.822 1.00 92.25 563 ALA A O 1
ATOM 3990 N N . ASN A 1 564 ? 23.043 -11.342 -4.118 1.00 91.38 564 ASN A N 1
ATOM 3991 C CA . ASN A 1 564 ? 24.401 -11.901 -4.231 1.00 91.38 564 ASN A CA 1
ATOM 3992 C C . ASN A 1 564 ? 24.521 -13.240 -4.986 1.00 91.38 564 ASN A C 1
ATOM 3994 O O . ASN A 1 564 ? 25.636 -13.603 -5.395 1.00 91.38 564 ASN A O 1
ATOM 3998 N N . GLY A 1 565 ? 23.418 -13.943 -5.252 1.00 88.44 565 GLY A N 1
ATOM 3999 C CA . GLY A 1 565 ? 23.414 -15.220 -5.972 1.00 88.44 565 GLY A CA 1
ATOM 4000 C C . GLY A 1 565 ? 23.746 -16.452 -5.122 1.00 88.44 565 GLY A C 1
ATOM 4001 O O . GLY A 1 565 ? 24.093 -17.501 -5.690 1.00 88.44 565 GLY A O 1
ATOM 4002 N N . GLU A 1 566 ? 23.696 -16.334 -3.794 1.00 89.25 566 GLU A N 1
ATOM 4003 C CA . GLU A 1 566 ? 23.723 -17.448 -2.840 1.00 89.25 566 GLU A CA 1
ATOM 4004 C C . GLU A 1 566 ? 22.375 -17.515 -2.075 1.00 89.25 566 GLU A C 1
ATOM 4006 O O . GLU A 1 566 ? 21.479 -16.729 -2.331 1.00 89.25 566 GLU A O 1
ATOM 4011 N N . ASP A 1 567 ? 22.202 -18.553 -1.260 1.00 85.75 567 ASP A N 1
ATOM 4012 C CA . ASP A 1 567 ? 20.980 -18.958 -0.533 1.00 85.75 567 ASP A CA 1
ATOM 4013 C C . ASP A 1 567 ? 21.378 -18.778 0.942 1.00 85.75 567 ASP A C 1
ATOM 4015 O O . ASP A 1 567 ? 22.031 -19.668 1.507 1.00 85.75 567 ASP A O 1
ATOM 4019 N N . ASP A 1 568 ? 21.233 -17.545 1.463 1.00 84.62 568 ASP A N 1
ATOM 4020 C CA . ASP A 1 568 ? 21.906 -17.087 2.697 1.00 84.62 568 ASP A CA 1
ATOM 4021 C C . ASP A 1 568 ? 21.135 -17.464 3.981 1.00 84.62 568 ASP A C 1
ATOM 4023 O O . ASP A 1 568 ? 21.772 -17.637 5.028 1.00 84.62 568 ASP A O 1
ATOM 4027 N N . ASP A 1 569 ? 19.808 -17.653 3.920 1.00 78.00 569 ASP A N 1
ATOM 4028 C CA . ASP A 1 569 ? 18.981 -18.156 5.036 1.00 78.00 569 ASP A CA 1
ATOM 4029 C C . ASP A 1 569 ? 18.909 -19.707 5.068 1.00 78.00 569 ASP A C 1
ATOM 4031 O O . ASP A 1 569 ? 19.062 -20.337 6.123 1.00 78.00 569 ASP A O 1
ATOM 4035 N N . GLY A 1 570 ? 18.807 -20.345 3.897 1.00 81.44 570 GLY A N 1
ATOM 4036 C CA . GLY A 1 570 ? 18.729 -21.791 3.707 1.00 81.44 570 GLY A CA 1
ATOM 4037 C C . GLY A 1 570 ? 17.344 -22.357 3.354 1.00 81.44 570 GLY A C 1
ATOM 4038 O O . GLY A 1 570 ? 17.210 -23.591 3.373 1.00 81.44 570 GLY A O 1
ATOM 4039 N N . ASP A 1 571 ? 16.336 -21.530 3.048 1.00 77.38 571 ASP A N 1
ATOM 4040 C CA . ASP A 1 571 ? 15.010 -21.955 2.555 1.00 77.38 571 ASP A CA 1
ATOM 4041 C C . ASP A 1 571 ? 15.122 -22.779 1.246 1.00 77.38 571 ASP A C 1
ATOM 4043 O O . ASP A 1 571 ? 14.458 -23.817 1.070 1.00 77.38 571 ASP A O 1
ATOM 4047 N N . GLY A 1 572 ? 16.047 -22.386 0.362 1.00 82.38 572 GLY A N 1
ATOM 4048 C CA . GLY A 1 572 ? 16.278 -22.994 -0.950 1.00 82.38 572 GLY A CA 1
ATOM 4049 C C . GLY A 1 572 ? 15.707 -22.219 -2.145 1.00 82.38 572 GLY A C 1
ATOM 4050 O O . GLY A 1 572 ? 15.733 -22.747 -3.273 1.00 82.38 572 GLY A O 1
ATOM 4051 N N . LEU A 1 573 ? 15.202 -21.011 -1.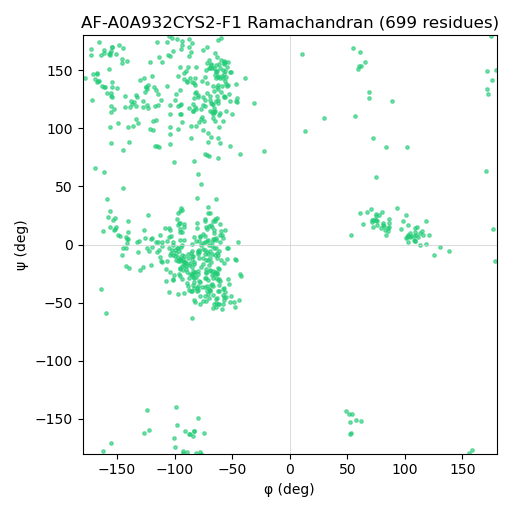909 1.00 84.12 573 LEU A N 1
ATOM 4052 C CA . LEU A 1 573 ? 15.141 -19.890 -2.843 1.00 84.12 573 LEU A CA 1
ATOM 4053 C C . LEU A 1 573 ? 16.501 -19.144 -2.816 1.00 84.12 573 LEU A C 1
ATOM 4055 O O . LEU A 1 573 ? 17.520 -19.804 -2.592 1.00 84.12 573 LEU A O 1
ATOM 4059 N N . ALA A 1 574 ? 16.547 -17.890 -3.275 1.00 86.25 574 ALA A N 1
ATOM 4060 C CA . ALA A 1 574 ? 17.730 -17.012 -3.346 1.00 86.25 574 ALA A CA 1
ATOM 4061 C C . ALA A 1 574 ? 17.372 -15.743 -4.136 1.00 86.25 574 ALA A C 1
ATOM 4063 O O . ALA A 1 574 ? 16.846 -15.867 -5.251 1.00 86.25 574 ALA A O 1
ATOM 4064 N N . ASP A 1 575 ? 17.758 -14.577 -3.618 1.00 87.94 575 ASP A N 1
ATOM 4065 C CA . ASP A 1 575 ? 17.622 -13.246 -4.216 1.00 87.94 575 ASP A CA 1
ATOM 4066 C C . ASP A 1 575 ? 16.175 -12.754 -4.487 1.00 87.94 575 ASP A C 1
ATOM 4068 O O . ASP A 1 575 ? 15.229 -13.497 -4.787 1.00 87.94 575 ASP A O 1
ATOM 4072 N N . TRP A 1 576 ? 16.007 -11.429 -4.503 1.00 88.44 576 TRP A N 1
ATOM 4073 C CA . TRP A 1 576 ? 14.823 -10.782 -5.078 1.00 88.44 576 TRP A CA 1
ATOM 4074 C C . TRP A 1 576 ? 14.719 -11.072 -6.596 1.00 88.44 576 TRP A C 1
ATOM 4076 O O . TRP A 1 576 ? 15.743 -11.118 -7.284 1.00 88.44 576 TRP A O 1
ATOM 4086 N N . PRO A 1 577 ? 13.518 -11.256 -7.189 1.00 87.94 577 PRO A N 1
ATOM 4087 C CA . PRO A 1 577 ? 12.183 -11.395 -6.597 1.00 87.94 577 PRO A CA 1
ATOM 4088 C C . PRO A 1 577 ? 11.757 -12.872 -6.457 1.00 87.94 577 PRO A C 1
ATOM 4090 O O . PRO A 1 577 ? 10.577 -13.207 -6.593 1.00 87.94 577 PRO A O 1
ATOM 4093 N N . ALA A 1 578 ? 12.713 -13.795 -6.321 1.00 86.12 578 ALA A N 1
ATOM 4094 C CA . ALA A 1 578 ? 12.415 -15.216 -6.149 1.00 86.12 578 ALA A CA 1
ATOM 4095 C C . ALA A 1 578 ? 12.154 -15.573 -4.679 1.00 86.12 578 ALA A C 1
ATOM 4097 O O . ALA A 1 578 ? 11.426 -16.536 -4.427 1.00 86.12 578 ALA A O 1
ATOM 4098 N N . ASP A 1 579 ? 12.732 -14.799 -3.762 1.00 83.44 579 ASP A N 1
ATOM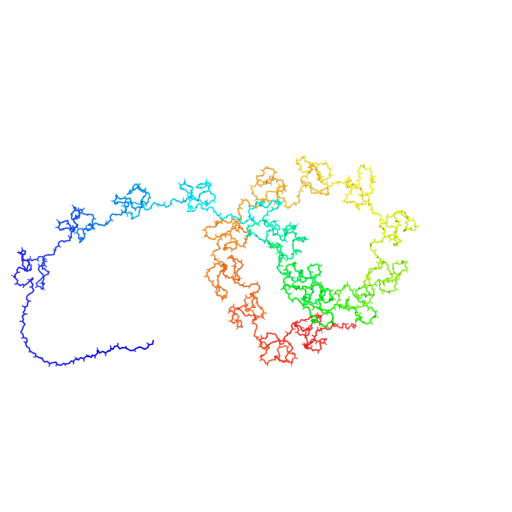 4099 C CA . ASP A 1 579 ? 12.719 -15.012 -2.321 1.00 83.44 579 ASP A CA 1
ATOM 4100 C C . ASP A 1 579 ? 11.672 -14.143 -1.573 1.00 83.44 579 ASP A C 1
ATOM 4102 O O . ASP A 1 579 ? 11.700 -12.917 -1.707 1.00 83.44 579 ASP A O 1
ATOM 4106 N N . PRO A 1 580 ? 10.739 -14.727 -0.786 1.00 82.44 580 PRO A N 1
ATOM 4107 C CA . PRO A 1 580 ? 9.766 -13.991 0.030 1.00 82.44 580 PRO A CA 1
ATOM 4108 C C . PRO A 1 580 ? 10.362 -13.244 1.231 1.00 82.44 580 PRO A C 1
ATOM 4110 O O . PRO A 1 580 ? 9.728 -12.316 1.736 1.00 82.44 580 PRO A O 1
ATOM 4113 N N . GLY A 1 581 ? 11.543 -13.644 1.708 1.00 79.44 581 GLY A N 1
ATOM 4114 C CA . GLY A 1 581 ? 12.264 -12.976 2.789 1.00 79.44 581 GLY A CA 1
ATOM 4115 C C . GLY A 1 581 ? 13.003 -11.712 2.341 1.00 79.44 581 GLY A C 1
ATOM 4116 O O . GLY A 1 581 ? 13.527 -10.980 3.180 1.00 79.44 581 GLY A O 1
ATOM 4117 N N . CYS A 1 582 ? 12.996 -11.421 1.038 1.00 88.75 582 CYS A N 1
ATOM 4118 C CA . CYS A 1 582 ? 13.526 -10.205 0.434 1.00 88.75 582 CYS A CA 1
ATOM 4119 C C . CYS A 1 582 ? 12.400 -9.236 0.030 1.00 88.75 582 CYS A C 1
ATOM 4121 O O . CYS A 1 582 ? 11.670 -9.512 -0.917 1.00 88.75 582 CYS A O 1
ATOM 4123 N N . PRO A 1 583 ? 12.268 -8.067 0.684 1.00 84.50 583 PRO A N 1
ATOM 4124 C CA . PRO A 1 583 ? 11.389 -6.988 0.219 1.00 84.50 583 PRO A CA 1
ATOM 4125 C C . PRO A 1 583 ? 11.905 -6.240 -1.025 1.00 84.50 583 PRO A C 1
ATOM 4127 O O . PRO A 1 583 ? 11.107 -5.620 -1.725 1.00 84.50 583 PRO A O 1
ATOM 4130 N N . ALA A 1 584 ? 13.223 -6.250 -1.264 1.00 89.06 584 ALA A N 1
ATOM 4131 C CA . ALA A 1 584 ? 13.898 -5.619 -2.402 1.00 89.06 584 ALA A CA 1
ATOM 4132 C C . ALA A 1 584 ? 15.307 -6.209 -2.614 1.00 89.06 584 ALA A C 1
ATOM 4134 O O . ALA A 1 584 ? 15.871 -6.819 -1.703 1.00 89.06 584 ALA A O 1
ATOM 4135 N N . ALA A 1 585 ? 15.924 -5.968 -3.774 1.00 89.69 585 ALA A N 1
ATOM 4136 C CA . ALA A 1 585 ? 17.296 -6.397 -4.073 1.00 89.69 585 ALA A CA 1
ATOM 4137 C C . ALA A 1 585 ? 18.349 -5.757 -3.147 1.00 89.69 585 ALA A C 1
ATOM 4139 O O . ALA A 1 585 ? 19.362 -6.378 -2.821 1.00 89.69 585 ALA A O 1
ATOM 4140 N N . SER A 1 586 ? 18.094 -4.537 -2.660 1.00 89.50 586 SER A N 1
ATOM 4141 C CA . SER A 1 586 ? 18.983 -3.815 -1.741 1.00 89.50 586 SER A CA 1
ATOM 4142 C C . SER A 1 586 ? 19.033 -4.388 -0.313 1.00 89.50 586 SER A C 1
ATOM 4144 O O . SER A 1 586 ? 19.825 -3.924 0.515 1.00 89.50 586 SER A O 1
ATOM 4146 N N . ASP A 1 587 ? 18.170 -5.354 0.026 1.00 87.75 587 ASP A N 1
ATOM 4147 C CA . ASP A 1 587 ? 17.986 -5.781 1.412 1.00 87.75 587 ASP A CA 1
ATOM 4148 C C . ASP A 1 587 ? 19.114 -6.676 1.956 1.00 87.75 587 ASP A C 1
ATOM 4150 O O . ASP A 1 587 ? 19.691 -7.547 1.298 1.00 87.75 587 ASP A O 1
ATOM 4154 N N . THR A 1 588 ? 19.465 -6.440 3.221 1.00 86.88 588 THR A N 1
ATOM 4155 C CA . THR A 1 588 ? 20.704 -6.979 3.826 1.00 86.88 588 THR A CA 1
ATOM 4156 C C . THR A 1 588 ? 20.523 -8.313 4.560 1.00 86.88 588 THR A C 1
ATOM 4158 O O . THR A 1 588 ? 21.425 -8.750 5.276 1.00 86.88 588 THR A O 1
ATOM 4161 N N . ASN A 1 589 ? 19.359 -8.946 4.391 1.00 81.44 589 ASN A N 1
ATOM 4162 C CA . ASN A 1 589 ? 18.972 -10.239 4.963 1.00 81.44 589 ASN A CA 1
ATOM 4163 C C . ASN A 1 589 ? 17.778 -10.811 4.181 1.00 81.44 589 ASN A C 1
ATOM 4165 O O . ASN A 1 589 ? 16.839 -10.062 3.941 1.00 81.44 589 ASN A O 1
ATOM 4169 N N . GLU A 1 590 ? 17.801 -12.101 3.843 1.00 82.19 590 GLU A N 1
ATOM 4170 C CA . GLU A 1 590 ? 16.741 -12.794 3.078 1.00 82.19 590 GLU A CA 1
ATOM 4171 C C . GLU A 1 590 ? 15.703 -13.475 3.994 1.00 82.19 590 GLU A C 1
ATOM 4173 O O . GLU A 1 590 ? 15.169 -14.525 3.673 1.00 82.19 590 GLU A O 1
ATOM 4178 N N . ARG A 1 591 ? 15.461 -12.944 5.198 1.00 75.62 591 ARG A N 1
ATOM 4179 C CA . ARG A 1 591 ? 14.658 -13.635 6.223 1.00 75.62 591 ARG A CA 1
ATOM 4180 C C . ARG A 1 591 ? 13.223 -13.131 6.251 1.00 75.62 591 ARG A C 1
ATOM 4182 O O . ARG A 1 591 ? 13.009 -11.926 6.400 1.00 75.62 591 ARG A O 1
ATOM 4189 N N . GLU A 1 592 ? 12.247 -14.042 6.210 1.00 67.69 592 GLU A N 1
ATOM 4190 C CA . GLU A 1 592 ? 10.829 -13.698 6.394 1.00 67.69 592 GLU A CA 1
ATOM 4191 C C . GLU A 1 592 ? 10.610 -12.920 7.710 1.00 67.69 592 GLU A C 1
ATOM 4193 O O . GLU A 1 592 ? 11.165 -13.243 8.765 1.00 67.69 592 GLU A O 1
ATOM 4198 N N . ARG A 1 593 ? 9.782 -11.865 7.671 1.00 63.06 593 ARG A N 1
ATOM 4199 C CA . ARG A 1 593 ? 9.497 -11.006 8.834 1.00 63.06 593 ARG A CA 1
ATOM 4200 C C . ARG A 1 593 ? 7.991 -10.746 8.985 1.00 63.06 593 ARG A C 1
ATOM 4202 O O . ARG A 1 593 ? 7.420 -10.096 8.111 1.00 63.06 593 ARG A O 1
ATOM 4209 N N . PRO A 1 594 ? 7.350 -11.148 10.103 1.00 56.59 594 PRO A N 1
ATOM 4210 C CA . PRO A 1 594 ? 7.895 -11.925 11.224 1.00 56.59 594 PRO A CA 1
ATOM 4211 C C . PRO A 1 594 ? 8.016 -13.426 10.891 1.00 56.59 594 PRO A C 1
ATOM 4213 O O . PRO A 1 594 ? 7.008 -14.095 10.677 1.00 56.59 594 PRO A O 1
ATOM 4216 N N . GLY A 1 595 ? 9.244 -13.948 10.871 1.00 61.94 595 GLY A N 1
ATOM 4217 C CA . GLY A 1 595 ? 9.531 -15.366 10.639 1.00 61.94 595 GLY A CA 1
ATOM 4218 C C . GLY A 1 595 ? 9.372 -16.256 11.885 1.00 61.94 595 GLY A C 1
ATOM 4219 O O . GLY A 1 595 ? 9.020 -15.768 12.965 1.00 61.94 595 GLY A O 1
ATOM 4220 N N . PRO A 1 596 ? 9.636 -17.572 11.758 1.00 70.12 596 PRO A N 1
ATOM 4221 C CA . PRO A 1 596 ? 9.661 -18.517 12.878 1.00 70.12 596 PRO A CA 1
ATOM 4222 C C . PRO A 1 596 ? 10.730 -18.154 13.919 1.00 70.12 596 PRO A C 1
ATOM 4224 O O . PRO A 1 596 ? 11.733 -17.542 13.570 1.00 70.12 596 PRO A O 1
ATOM 4227 N N . ALA A 1 597 ? 10.557 -18.587 15.174 1.00 74.06 597 ALA A N 1
ATOM 4228 C CA . ALA A 1 597 ? 11.502 -18.298 16.264 1.00 74.06 597 ALA A CA 1
ATOM 4229 C C . ALA A 1 597 ? 12.968 -18.590 15.885 1.00 74.06 597 ALA A C 1
ATOM 4231 O O . ALA A 1 597 ? 13.796 -17.695 15.957 1.00 74.06 597 ALA A O 1
ATOM 4232 N N . CYS A 1 598 ? 13.252 -19.778 15.333 1.00 78.38 598 CYS A N 1
ATOM 4233 C CA . CYS A 1 598 ? 14.600 -20.198 14.923 1.00 78.38 598 CYS A CA 1
ATOM 4234 C C . CYS A 1 598 ? 15.234 -19.428 13.742 1.00 78.38 598 CYS A C 1
ATOM 4236 O O . CYS A 1 598 ? 16.298 -19.847 13.268 1.00 78.38 598 CYS A O 1
ATOM 4238 N N . ASP A 1 599 ? 14.586 -18.376 13.230 1.00 73.75 599 ASP A N 1
ATOM 4239 C CA . ASP A 1 599 ? 15.110 -17.523 12.155 1.00 73.75 599 ASP A CA 1
ATOM 4240 C C . ASP A 1 599 ? 14.730 -16.021 12.273 1.00 73.75 599 ASP A C 1
ATOM 4242 O O . ASP A 1 599 ? 15.176 -15.186 11.480 1.00 73.75 599 ASP A O 1
ATOM 4246 N N . ASN A 1 600 ? 13.936 -15.608 13.269 1.00 73.25 600 ASN A N 1
ATOM 4247 C CA . ASN A 1 600 ? 13.422 -14.231 13.348 1.00 73.25 600 ASN A CA 1
ATOM 4248 C C . ASN A 1 600 ? 14.493 -13.175 13.737 1.00 73.25 600 ASN A C 1
ATOM 4250 O O . ASN A 1 600 ? 14.279 -11.965 13.543 1.00 73.25 600 ASN A O 1
ATOM 4254 N N . GLY A 1 601 ? 15.667 -13.614 14.215 1.00 72.56 601 GLY A N 1
ATOM 4255 C CA . GLY A 1 601 ? 16.777 -12.769 14.662 1.00 72.56 601 GLY A CA 1
ATOM 4256 C C . GLY A 1 601 ? 16.711 -12.315 16.127 1.00 72.56 601 GLY A C 1
ATOM 4257 O O . GLY A 1 601 ? 17.309 -11.280 16.457 1.00 72.56 601 GLY A O 1
ATOM 4258 N N . LEU A 1 602 ? 15.979 -13.029 16.986 1.00 78.12 602 LEU A N 1
ATOM 4259 C CA . LEU A 1 602 ? 15.818 -12.774 18.418 1.00 78.12 602 LEU A CA 1
ATOM 4260 C C . LEU A 1 602 ? 16.242 -14.004 19.239 1.00 78.12 602 LEU A C 1
ATOM 4262 O O . LEU A 1 602 ? 15.886 -15.123 18.921 1.00 78.12 602 LEU A O 1
ATOM 4266 N N . ASP A 1 603 ? 16.965 -13.750 20.332 1.00 74.81 603 ASP A N 1
ATOM 4267 C CA . ASP A 1 603 ? 17.318 -14.706 21.399 1.00 74.81 603 ASP A CA 1
ATOM 4268 C C . ASP A 1 603 ? 16.040 -15.008 22.212 1.00 74.81 603 ASP A C 1
ATOM 4270 O O . ASP A 1 603 ? 15.820 -14.397 23.264 1.00 74.81 603 ASP A O 1
ATOM 4274 N N . ASP A 1 604 ? 15.148 -15.842 21.656 1.00 74.75 604 ASP A N 1
ATOM 4275 C CA . ASP A 1 604 ? 13.765 -16.023 22.132 1.00 74.75 604 ASP A CA 1
ATOM 4276 C C . ASP A 1 604 ? 13.684 -16.947 23.368 1.00 74.75 604 ASP A C 1
ATOM 4278 O O . ASP A 1 604 ? 12.770 -16.792 24.184 1.00 74.75 604 ASP A O 1
ATOM 4282 N N . ASP A 1 605 ? 14.649 -17.860 23.575 1.00 70.50 605 ASP A N 1
ATOM 4283 C CA . ASP A 1 605 ? 14.754 -18.680 24.804 1.00 70.50 605 ASP A CA 1
ATOM 4284 C C . ASP A 1 605 ? 15.686 -18.092 25.893 1.00 70.50 605 ASP A C 1
ATOM 4286 O O . ASP A 1 605 ? 15.569 -18.435 27.078 1.00 70.50 605 ASP A O 1
ATOM 4290 N N . GLY A 1 606 ? 16.576 -17.161 25.532 1.00 77.25 606 GLY A N 1
ATOM 4291 C CA . GLY A 1 606 ? 17.495 -16.492 26.454 1.00 77.25 606 GLY A CA 1
ATOM 4292 C C . GLY A 1 606 ? 18.787 -17.257 26.796 1.00 77.25 606 GLY A C 1
ATOM 4293 O O . GLY A 1 606 ? 19.471 -16.868 27.759 1.00 77.25 606 GLY A O 1
ATOM 4294 N N . ASP A 1 607 ? 19.141 -18.334 26.078 1.00 75.00 607 ASP A N 1
ATOM 4295 C CA . ASP A 1 607 ? 20.439 -19.027 26.180 1.00 75.00 607 ASP A CA 1
ATOM 4296 C C . ASP A 1 607 ? 21.603 -18.092 25.783 1.00 75.00 607 ASP A C 1
ATOM 4298 O O . ASP A 1 607 ? 22.631 -18.021 26.486 1.00 75.00 607 ASP A O 1
ATOM 4302 N N . GLY A 1 608 ? 21.399 -17.281 24.736 1.00 77.31 608 GLY A N 1
ATOM 4303 C CA . GLY A 1 608 ? 22.330 -16.265 24.243 1.00 77.31 608 GLY A CA 1
ATOM 4304 C C . GLY A 1 608 ? 23.157 -16.648 23.007 1.00 77.31 608 GLY A C 1
ATOM 4305 O O . GLY A 1 608 ? 24.051 -15.876 22.629 1.00 77.31 608 GLY A O 1
ATOM 4306 N N . ASP A 1 609 ? 22.891 -17.808 22.405 1.00 78.25 609 ASP A N 1
ATOM 4307 C CA . ASP A 1 609 ? 22.929 -17.980 20.944 1.00 78.25 609 ASP A CA 1
ATOM 4308 C C . ASP A 1 609 ? 21.520 -17.562 20.390 1.00 78.25 609 ASP A C 1
ATOM 4310 O O . ASP A 1 609 ? 20.650 -17.265 21.202 1.00 78.25 609 ASP A O 1
ATOM 4314 N N . VAL A 1 610 ? 21.314 -17.336 19.076 1.00 77.62 610 VAL A N 1
ATOM 4315 C CA . VAL A 1 610 ? 20.219 -16.425 18.590 1.00 77.62 610 VAL A CA 1
ATOM 4316 C C . VAL A 1 610 ? 19.302 -16.986 17.492 1.00 77.62 610 VAL A C 1
ATOM 4318 O O . VAL A 1 610 ? 18.231 -16.445 17.278 1.00 77.62 610 VAL A O 1
ATOM 4321 N N . ASP A 1 611 ? 19.751 -17.985 16.733 1.00 77.06 611 ASP A N 1
ATOM 4322 C CA . ASP A 1 611 ? 18.988 -18.584 15.630 1.00 77.06 611 ASP A CA 1
ATOM 4323 C C . ASP A 1 611 ? 19.644 -19.923 15.219 1.00 77.06 611 ASP A C 1
ATOM 4325 O O . ASP A 1 611 ? 20.794 -20.236 15.585 1.00 77.06 611 ASP A O 1
ATOM 4329 N N . PHE A 1 612 ? 19.004 -20.658 14.302 1.00 73.88 612 PHE A N 1
ATOM 4330 C CA . PHE A 1 612 ? 19.720 -21.604 13.442 1.00 73.88 612 PHE A CA 1
ATOM 4331 C C . PHE A 1 612 ? 20.853 -20.889 12.659 1.00 73.88 612 PHE A C 1
ATOM 4333 O O . PHE A 1 612 ? 20.650 -19.782 12.168 1.00 73.88 612 PHE A O 1
ATOM 4340 N N . PRO A 1 613 ? 22.051 -21.487 12.461 1.00 67.62 613 PRO A N 1
ATOM 4341 C CA . PRO A 1 613 ? 22.511 -22.816 12.871 1.00 67.62 613 PRO A CA 1
ATOM 4342 C C . PRO A 1 613 ? 23.472 -22.808 14.077 1.00 67.62 613 PRO A C 1
ATOM 4344 O O . PRO A 1 613 ? 24.185 -23.802 14.273 1.00 67.62 613 PRO A O 1
ATOM 4347 N N . ASP A 1 614 ? 23.601 -21.684 14.791 1.00 75.69 614 ASP A N 1
ATOM 4348 C CA . ASP A 1 614 ? 24.545 -21.553 15.912 1.00 75.69 614 ASP A CA 1
ATOM 4349 C C . ASP A 1 614 ? 23.920 -21.986 17.261 1.00 75.69 614 ASP A C 1
ATOM 4351 O O . ASP A 1 614 ? 24.672 -22.464 18.115 1.00 75.69 614 ASP A O 1
ATOM 4355 N N . ASP A 1 615 ? 22.587 -21.951 17.413 1.00 73.56 615 ASP A N 1
ATOM 4356 C CA . ASP A 1 615 ? 21.852 -22.583 18.528 1.00 73.56 615 ASP A CA 1
ATOM 4357 C C . ASP A 1 615 ? 21.892 -24.151 18.502 1.00 73.56 615 ASP A C 1
ATOM 4359 O O . ASP A 1 615 ? 22.125 -24.779 17.462 1.00 73.56 615 ASP A O 1
ATOM 4363 N N . GLU A 1 616 ? 21.721 -24.826 19.659 1.00 79.38 616 GLU A N 1
ATOM 4364 C CA . GLU A 1 616 ? 21.751 -26.305 19.793 1.00 79.38 616 GLU A CA 1
ATOM 4365 C C . GLU A 1 616 ? 20.365 -26.990 19.652 1.00 79.38 616 GLU A C 1
ATOM 4367 O O . GLU A 1 616 ? 20.313 -28.212 19.437 1.00 79.38 616 GLU A O 1
ATOM 4372 N N . TYR A 1 617 ? 19.254 -26.256 19.736 1.00 73.25 617 TYR A N 1
ATOM 4373 C CA . TYR A 1 617 ? 17.881 -26.778 19.733 1.00 73.25 617 TYR A CA 1
ATOM 4374 C C . TYR A 1 617 ? 17.155 -26.550 18.397 1.00 73.25 617 TYR A C 1
ATOM 4376 O O . TYR A 1 617 ? 16.524 -27.486 17.882 1.00 73.25 617 TYR A O 1
ATOM 4384 N N . CYS A 1 618 ? 17.333 -25.381 17.785 1.00 71.44 618 CYS A N 1
ATOM 4385 C CA . CYS A 1 618 ? 16.964 -25.065 16.415 1.00 71.44 618 CYS A CA 1
ATOM 4386 C C . CYS A 1 618 ? 17.660 -26.020 15.444 1.00 71.44 618 CYS A C 1
ATOM 4388 O O . CYS A 1 618 ? 18.869 -25.991 15.208 1.00 71.44 618 CYS A O 1
ATOM 4390 N N . SER A 1 619 ? 16.876 -26.944 14.887 1.00 71.38 619 SER A N 1
ATOM 4391 C CA . SER A 1 619 ? 17.393 -28.016 14.023 1.00 71.38 619 SER A CA 1
ATOM 4392 C C . SER A 1 619 ? 17.239 -27.746 12.522 1.00 71.38 619 SER A C 1
ATOM 4394 O O . SER A 1 619 ? 17.751 -28.530 11.714 1.00 71.38 619 SER A O 1
ATOM 4396 N N . ASP A 1 620 ? 16.527 -26.669 12.190 1.00 70.94 620 ASP A N 1
ATOM 4397 C CA . ASP A 1 620 ? 16.071 -26.198 10.878 1.00 70.94 620 ASP A CA 1
ATOM 4398 C C . ASP A 1 620 ? 15.525 -24.759 11.099 1.00 70.94 620 ASP A C 1
ATOM 4400 O O . ASP A 1 620 ? 14.922 -24.557 12.158 1.00 70.94 620 ASP A O 1
ATOM 4404 N N . PRO A 1 621 ? 15.708 -23.776 10.194 1.00 63.94 621 PRO A N 1
ATOM 4405 C CA . PRO A 1 621 ? 15.211 -22.406 10.406 1.00 63.94 621 PRO A CA 1
ATOM 4406 C C . PRO A 1 621 ? 13.673 -22.331 10.400 1.00 63.94 621 PRO A C 1
ATOM 4408 O O . PRO A 1 621 ? 13.082 -21.527 11.113 1.00 63.94 621 PRO A O 1
ATOM 4411 N N . SER A 1 622 ? 12.989 -23.259 9.714 1.00 65.00 622 SER A N 1
ATOM 4412 C CA . SER A 1 622 ? 11.516 -23.320 9.644 1.00 65.00 622 SER A CA 1
ATOM 4413 C C . SER A 1 622 ? 10.809 -23.746 10.951 1.00 65.00 622 SER A C 1
ATOM 4415 O O . SER A 1 622 ? 9.642 -24.155 10.934 1.00 65.00 622 SER A O 1
ATOM 4417 N N . TYR A 1 623 ? 11.501 -23.714 12.095 1.00 67.06 623 TYR A N 1
ATOM 4418 C CA . TYR A 1 623 ? 11.021 -24.239 13.372 1.00 67.06 623 TYR A CA 1
ATOM 4419 C C . TYR A 1 623 ? 10.579 -23.112 14.321 1.00 67.06 623 TYR A C 1
ATOM 4421 O O . TYR A 1 623 ? 11.352 -22.239 14.697 1.00 67.06 623 TYR A O 1
ATOM 4429 N N . GLY A 1 624 ? 9.309 -23.133 14.729 1.00 63.59 624 GLY A N 1
ATOM 4430 C CA . GLY A 1 624 ? 8.682 -22.044 15.490 1.00 63.59 624 GLY A CA 1
ATOM 4431 C C . GLY A 1 624 ? 8.969 -22.001 16.996 1.00 63.59 624 GLY A C 1
ATOM 4432 O O . GLY A 1 624 ? 8.176 -21.400 17.709 1.00 63.59 624 GLY A O 1
ATOM 4433 N N . ALA A 1 625 ? 10.015 -22.670 17.493 1.00 63.06 625 ALA A N 1
ATOM 4434 C CA . ALA A 1 625 ? 10.395 -22.641 18.908 1.00 63.06 625 ALA A CA 1
ATOM 4435 C C . ALA A 1 625 ? 11.869 -23.032 19.102 1.00 63.06 625 ALA A C 1
ATOM 4437 O O . ALA A 1 625 ? 12.293 -24.080 18.605 1.00 63.06 625 ALA A O 1
ATOM 4438 N N . GLU A 1 626 ? 12.610 -22.221 19.861 1.00 66.12 626 GLU A N 1
ATOM 4439 C CA . GLU A 1 626 ? 14.037 -22.431 20.150 1.00 66.12 626 GLU A CA 1
ATOM 4440 C C . GLU A 1 626 ? 14.289 -23.270 21.414 1.00 66.12 626 GLU A C 1
ATOM 4442 O O . GLU A 1 626 ? 15.334 -23.887 21.559 1.00 66.12 626 GLU A O 1
ATOM 4447 N N . ALA A 1 627 ? 13.332 -23.373 22.335 1.00 64.12 627 ALA A N 1
ATOM 4448 C CA . ALA A 1 627 ? 13.539 -24.102 23.585 1.00 64.12 627 ALA A CA 1
ATOM 4449 C C . ALA A 1 627 ? 13.371 -25.638 23.439 1.00 64.12 627 ALA A C 1
ATOM 4451 O O . ALA A 1 627 ? 12.598 -26.136 22.610 1.00 64.12 627 ALA A O 1
ATOM 4452 N N . PRO A 1 628 ? 14.037 -26.454 24.284 1.00 62.56 628 PRO A N 1
ATOM 4453 C CA . PRO A 1 628 ? 13.708 -27.870 24.413 1.00 62.56 628 PRO A CA 1
ATOM 4454 C C . PRO A 1 628 ? 12.306 -28.033 25.034 1.00 62.56 628 PRO A C 1
ATOM 4456 O O . PRO A 1 628 ? 12.028 -27.384 26.039 1.00 62.56 628 PRO A O 1
ATOM 4459 N N . PRO A 1 629 ? 11.442 -28.937 24.526 1.00 65.62 629 PRO A N 1
ATOM 4460 C CA . PRO A 1 629 ? 10.095 -29.098 25.064 1.00 65.62 629 PRO A CA 1
ATOM 4461 C C . PRO A 1 629 ? 10.147 -29.547 26.526 1.00 65.62 629 PRO A C 1
ATOM 4463 O O . PRO A 1 629 ? 10.744 -30.586 26.850 1.00 65.62 629 PRO A O 1
ATOM 4466 N N . VAL A 1 630 ? 9.536 -28.742 27.392 1.00 72.19 630 VAL A N 1
ATOM 4467 C CA . VAL A 1 630 ? 9.484 -28.952 28.840 1.00 72.19 630 VAL A CA 1
ATOM 4468 C C . VAL A 1 630 ? 8.358 -29.942 29.133 1.00 72.19 630 VAL A C 1
ATOM 4470 O O . VAL A 1 630 ? 8.613 -31.011 29.698 1.00 72.19 630 VAL A O 1
ATOM 4473 N N . CYS A 1 631 ? 7.173 -29.691 28.575 1.00 74.19 631 CYS A N 1
ATOM 4474 C CA . CYS A 1 631 ? 6.036 -30.600 28.607 1.00 74.19 631 CYS A CA 1
ATOM 4475 C C . CYS A 1 631 ? 6.341 -31.942 27.924 1.00 74.19 631 CYS A C 1
ATOM 4477 O O . CYS A 1 631 ? 6.510 -32.048 26.706 1.00 74.19 631 CYS A O 1
ATOM 4479 N N . GLY A 1 632 ? 6.372 -33.019 28.712 1.00 72.94 632 GLY A N 1
ATOM 4480 C CA . GLY A 1 632 ? 6.687 -34.376 28.250 1.00 72.94 632 GLY A CA 1
ATOM 4481 C C . GLY A 1 632 ? 8.105 -34.847 28.596 1.00 72.94 632 GLY A C 1
ATOM 4482 O O . GLY A 1 632 ? 8.489 -35.969 28.224 1.00 72.94 632 GLY A O 1
ATOM 4483 N N . ASN A 1 633 ? 8.898 -34.035 29.305 1.00 77.62 633 ASN A N 1
ATOM 4484 C CA . ASN A 1 633 ? 10.245 -34.396 29.742 1.00 77.62 633 ASN A CA 1
ATOM 4485 C C . ASN A 1 633 ? 10.258 -35.301 31.005 1.00 77.62 633 ASN A C 1
ATOM 4487 O O . ASN A 1 633 ? 11.181 -36.117 31.184 1.00 77.62 633 ASN A O 1
ATOM 4491 N N . GLY A 1 634 ? 9.188 -35.275 31.807 1.00 77.75 634 GLY A N 1
ATOM 4492 C CA . GLY A 1 634 ? 8.991 -36.076 33.017 1.00 77.75 634 GLY A CA 1
ATOM 4493 C C . GLY A 1 634 ? 9.430 -35.388 34.308 1.00 77.75 634 GLY A C 1
ATOM 4494 O O . GLY A 1 634 ? 9.911 -36.086 35.221 1.00 77.75 634 GLY A O 1
ATOM 4495 N N . LEU A 1 635 ? 9.318 -34.060 34.345 1.00 81.12 635 LEU A N 1
ATOM 4496 C CA . LEU A 1 635 ? 9.616 -33.181 35.474 1.00 81.12 635 LEU A CA 1
ATOM 4497 C C . LEU A 1 635 ? 8.372 -32.346 35.850 1.00 81.12 635 LEU A C 1
ATOM 4499 O O . LEU A 1 635 ? 7.268 -32.846 35.694 1.00 81.12 635 LEU A O 1
ATOM 4503 N N . ASP A 1 636 ? 8.635 -31.248 36.542 1.00 80.44 636 ASP A N 1
ATOM 4504 C CA . ASP A 1 636 ? 7.858 -30.435 37.492 1.00 80.44 636 ASP A CA 1
ATOM 4505 C C . ASP A 1 636 ? 8.795 -29.215 37.593 1.00 80.44 636 ASP A C 1
ATOM 4507 O O . ASP A 1 636 ? 9.634 -29.154 38.502 1.00 80.44 636 ASP A O 1
ATOM 4511 N N . ASP A 1 637 ? 8.934 -28.486 36.470 1.00 77.94 637 ASP A N 1
ATOM 4512 C CA . ASP A 1 637 ? 10.072 -27.581 36.207 1.00 77.94 637 ASP A CA 1
ATOM 4513 C C . ASP A 1 637 ? 9.784 -26.111 36.592 1.00 77.94 637 ASP A C 1
ATOM 4515 O O . ASP A 1 637 ? 10.731 -25.330 36.749 1.00 77.94 637 ASP A O 1
ATOM 4519 N N . ASP A 1 638 ? 8.520 -25.776 36.859 1.00 73.06 638 ASP A N 1
ATOM 4520 C CA . ASP A 1 638 ? 8.025 -24.539 37.484 1.00 73.06 638 ASP A CA 1
ATOM 4521 C C . ASP A 1 638 ? 7.917 -24.626 39.040 1.00 73.06 638 ASP A C 1
ATOM 4523 O O . ASP A 1 638 ? 7.969 -23.601 39.725 1.00 73.06 638 ASP A O 1
ATOM 4527 N N . ASP A 1 639 ? 7.900 -25.850 39.605 1.00 78.50 639 ASP A N 1
ATOM 4528 C CA . ASP A 1 639 ? 7.656 -26.227 41.021 1.00 78.50 639 ASP A CA 1
ATOM 4529 C C . ASP A 1 639 ? 6.146 -26.130 41.479 1.00 78.50 639 ASP A C 1
ATOM 4531 O O . ASP A 1 639 ? 5.897 -26.097 42.697 1.00 78.50 639 ASP A O 1
ATOM 4535 N N . ASP A 1 640 ? 5.138 -26.150 40.572 1.00 76.88 640 ASP A N 1
ATOM 4536 C CA . ASP A 1 640 ? 3.676 -26.298 40.866 1.00 76.88 640 ASP A CA 1
ATOM 4537 C C . ASP A 1 640 ? 3.378 -27.613 41.613 1.00 76.88 640 ASP A C 1
ATOM 4539 O O . ASP A 1 640 ? 2.840 -27.629 42.739 1.00 76.88 640 ASP A O 1
ATOM 4543 N N . GLY A 1 641 ? 3.801 -28.732 41.016 1.00 80.00 641 GLY A N 1
ATOM 4544 C CA . GLY A 1 641 ? 3.649 -30.086 41.542 1.00 80.00 641 GLY A CA 1
ATOM 4545 C C . GLY A 1 641 ? 2.719 -31.050 40.785 1.00 80.00 641 GLY A C 1
ATOM 4546 O O . GLY A 1 641 ? 2.608 -32.205 41.238 1.00 80.00 641 GLY A O 1
ATOM 4547 N N . GLU A 1 642 ? 2.074 -30.647 39.687 1.00 80.88 642 GLU A N 1
ATOM 4548 C CA . GLU A 1 642 ? 1.677 -31.543 38.586 1.00 80.88 642 GLU A CA 1
ATOM 4549 C C . GLU A 1 642 ? 2.871 -31.744 37.601 1.00 80.88 642 GLU A C 1
ATOM 4551 O O . GLU A 1 642 ? 4.015 -31.645 38.049 1.00 80.88 642 GLU A O 1
ATOM 4556 N N . THR A 1 643 ? 2.672 -32.267 36.374 1.00 85.81 643 THR A N 1
ATOM 4557 C CA . THR A 1 643 ? 3.773 -32.696 35.460 1.00 85.81 643 THR A CA 1
ATOM 4558 C C . THR A 1 643 ? 3.303 -32.964 34.016 1.00 85.81 643 THR A C 1
ATOM 4560 O O . THR A 1 643 ? 2.352 -33.744 33.848 1.00 85.81 643 THR A O 1
ATOM 4563 N N . ASP A 1 644 ? 4.063 -32.576 32.980 1.00 84.06 644 ASP A N 1
ATOM 4564 C CA . ASP A 1 644 ? 3.829 -32.981 31.574 1.00 84.06 644 ASP A CA 1
ATOM 4565 C C . ASP A 1 644 ? 2.341 -32.798 31.134 1.00 84.06 644 ASP A C 1
ATOM 4567 O O . ASP A 1 644 ? 1.621 -31.930 31.587 1.00 84.06 644 ASP A O 1
ATOM 4571 N N . ALA A 1 645 ? 1.784 -33.687 30.303 1.00 79.69 645 ALA A N 1
ATOM 4572 C CA . ALA A 1 645 ? 0.365 -33.679 29.916 1.00 79.69 645 ALA A CA 1
ATOM 4573 C C . ALA A 1 645 ? -0.641 -34.150 31.012 1.00 79.69 645 ALA A C 1
ATOM 4575 O O . ALA A 1 645 ? -1.727 -34.636 30.671 1.00 79.69 645 ALA A O 1
ATOM 4576 N N . ASP A 1 646 ? -0.282 -34.106 32.303 1.00 82.44 646 ASP A N 1
ATOM 4577 C CA . ASP A 1 646 ? -1.245 -34.061 33.425 1.00 82.44 646 ASP A CA 1
ATOM 4578 C C . ASP A 1 646 ? -1.358 -32.612 34.004 1.00 82.44 646 ASP A C 1
ATOM 4580 O O . ASP A 1 646 ? -2.210 -32.385 34.865 1.00 82.44 646 ASP A O 1
ATOM 4584 N N . ASP A 1 647 ? -0.548 -31.663 33.508 1.00 80.56 647 ASP A N 1
ATOM 4585 C CA . ASP A 1 647 ? -0.400 -30.253 33.915 1.00 80.56 647 ASP A CA 1
ATOM 4586 C C . ASP A 1 647 ? -1.372 -29.275 33.194 1.00 80.56 647 ASP A C 1
ATOM 4588 O O . ASP A 1 647 ? -1.798 -29.593 32.075 1.00 80.56 647 ASP A O 1
ATOM 4592 N N . PRO A 1 648 ? -1.770 -28.121 33.786 1.00 77.50 648 PRO A N 1
ATOM 4593 C CA . PRO A 1 648 ? -2.585 -27.100 33.115 1.00 77.50 648 PRO A CA 1
ATOM 4594 C C . PRO A 1 648 ? -1.851 -26.299 32.030 1.00 77.50 648 PRO A C 1
ATOM 4596 O O . PRO A 1 648 ? -2.485 -25.974 31.024 1.00 77.50 648 PRO A O 1
ATOM 4599 N N . GLY A 1 649 ? -0.561 -25.999 32.219 1.00 76.31 649 GLY A N 1
ATOM 4600 C CA . GLY A 1 649 ? 0.226 -25.159 31.315 1.00 76.31 649 GLY A CA 1
ATOM 4601 C C . GLY A 1 649 ? 0.578 -25.845 29.993 1.00 76.31 649 GLY A C 1
ATOM 4602 O O . GLY A 1 649 ? 0.790 -25.199 28.970 1.00 76.31 649 GLY A O 1
ATOM 4603 N N . CYS A 1 650 ? 0.583 -27.180 29.997 1.00 80.56 650 CYS A N 1
ATOM 4604 C CA . CYS A 1 650 ? 1.013 -28.021 28.885 1.00 80.56 650 CYS A CA 1
ATOM 4605 C C . CYS A 1 650 ? -0.071 -28.311 27.831 1.00 80.56 650 CYS A C 1
ATOM 4607 O O . CYS A 1 650 ? -0.726 -29.362 27.869 1.00 80.56 650 CYS A O 1
ATOM 4609 N N . ASP A 1 651 ? -0.159 -27.488 26.782 1.00 77.69 651 ASP A N 1
ATOM 4610 C CA . ASP A 1 651 ? -1.058 -27.755 25.648 1.00 77.69 651 ASP A CA 1
ATOM 4611 C C . ASP A 1 651 ? -0.599 -28.972 24.797 1.00 77.69 651 ASP A C 1
ATOM 4613 O O . ASP A 1 651 ? -1.406 -29.635 24.127 1.00 77.69 651 ASP A O 1
ATOM 4617 N N . SER A 1 652 ? 0.696 -29.350 24.826 1.00 72.81 652 SER A N 1
ATOM 4618 C CA . SER A 1 652 ? 1.193 -30.537 24.097 1.00 72.81 652 SER A CA 1
ATOM 4619 C C . SER A 1 652 ? 2.495 -31.193 24.614 1.00 72.81 652 SER A C 1
ATOM 4621 O O . SER A 1 652 ? 3.308 -30.569 25.278 1.00 72.81 652 SER A O 1
ATOM 4623 N N . GLU A 1 653 ? 2.779 -32.448 24.202 1.00 70.81 653 GLU A N 1
ATOM 4624 C CA . GLU A 1 653 ? 4.097 -33.129 24.389 1.00 70.81 653 GLU A CA 1
ATOM 4625 C C . GLU A 1 653 ? 5.254 -32.496 23.555 1.00 70.81 653 GLU A C 1
ATOM 4627 O O . GLU A 1 653 ? 6.272 -33.149 23.300 1.00 70.81 653 GLU A O 1
ATOM 4632 N N . LEU A 1 654 ? 5.067 -31.283 23.027 1.00 68.31 654 LEU A N 1
ATOM 4633 C CA . LEU A 1 654 ? 6.059 -30.486 22.295 1.00 68.31 654 LEU A CA 1
ATOM 4634 C C . LEU A 1 654 ? 6.144 -29.044 22.822 1.00 68.31 654 LEU A C 1
ATOM 4636 O O . LEU A 1 654 ? 6.880 -28.252 22.242 1.00 68.31 654 LEU A O 1
ATOM 4640 N N . ASP A 1 655 ? 5.395 -28.719 23.875 1.00 73.00 655 ASP A N 1
ATOM 4641 C CA . ASP A 1 655 ? 5.346 -27.376 24.438 1.00 73.00 655 ASP A CA 1
ATOM 4642 C C . ASP A 1 655 ? 6.629 -27.042 25.210 1.00 73.00 655 ASP A C 1
ATOM 4644 O O . ASP A 1 655 ? 7.250 -27.908 25.839 1.00 73.00 655 ASP A O 1
ATOM 4648 N N . THR A 1 656 ? 7.042 -25.785 25.125 1.00 74.25 656 THR A N 1
ATOM 4649 C CA . THR A 1 656 ? 8.296 -25.256 25.677 1.00 74.25 656 THR A CA 1
ATOM 4650 C C . THR A 1 656 ? 8.104 -24.488 26.981 1.00 74.25 656 THR A C 1
ATOM 4652 O O . THR A 1 656 ? 9.084 -24.038 27.568 1.00 74.25 656 THR A O 1
ATOM 4655 N N . SER A 1 657 ? 6.864 -24.386 27.451 1.00 72.00 657 SER A N 1
ATOM 4656 C CA . SER A 1 657 ? 6.474 -23.805 28.732 1.00 72.00 657 SER A CA 1
ATOM 4657 C C . SER A 1 657 ? 5.611 -24.809 29.500 1.00 72.00 657 SER A C 1
ATOM 4659 O O . SER A 1 657 ? 4.813 -25.496 28.874 1.00 72.00 657 SER A O 1
ATOM 4661 N N . GLU A 1 658 ? 5.744 -24.893 30.830 1.00 74.50 658 GLU A N 1
ATOM 4662 C CA . GLU A 1 658 ? 4.698 -25.479 31.701 1.00 74.50 658 GLU A CA 1
ATOM 4663 C C . GLU A 1 658 ? 3.788 -24.363 32.282 1.00 74.50 658 GLU A C 1
ATOM 4665 O O . GLU A 1 658 ? 3.078 -24.606 33.238 1.00 74.50 658 GLU A O 1
ATOM 4670 N N . HIS A 1 659 ? 3.790 -23.160 31.677 1.00 80.12 659 HIS A N 1
ATOM 4671 C CA . HIS A 1 659 ? 2.908 -22.016 31.983 1.00 80.12 659 HIS A CA 1
ATOM 4672 C C . HIS A 1 659 ? 1.975 -21.687 30.806 1.00 80.12 659 HIS A C 1
ATOM 4674 O O . HIS A 1 659 ? 2.470 -21.483 29.688 1.00 80.12 659 HIS A O 1
ATOM 4680 N N . SER A 1 660 ? 0.664 -21.558 31.043 1.00 77.69 660 SER A N 1
ATOM 4681 C CA . SER A 1 660 ? -0.319 -21.119 30.040 1.00 77.69 660 SER A CA 1
ATOM 4682 C C . SER A 1 660 ? -0.629 -19.620 30.101 1.00 77.69 660 SER A C 1
ATOM 4684 O O . SER A 1 660 ? -1.274 -19.125 31.022 1.00 77.69 660 SER A O 1
ATOM 4686 N N . ALA A 1 661 ? -0.360 -18.906 29.004 1.00 74.12 661 ALA A N 1
ATOM 4687 C CA . ALA A 1 661 ? -0.772 -17.508 28.818 1.00 74.12 661 ALA A CA 1
ATOM 4688 C C . ALA A 1 661 ? -2.306 -17.268 28.841 1.00 74.12 661 ALA A C 1
ATOM 4690 O O . ALA A 1 661 ? -2.744 -16.120 28.789 1.00 74.12 661 ALA A O 1
ATOM 4691 N N . LEU A 1 662 ? -3.128 -18.326 28.904 1.00 74.94 662 LEU A N 1
ATOM 4692 C CA . LEU A 1 662 ? -4.590 -18.255 29.051 1.00 74.94 662 LEU A CA 1
ATOM 4693 C C . LEU A 1 662 ? -5.066 -18.411 30.510 1.00 74.94 662 LEU A C 1
ATOM 4695 O O . LEU A 1 662 ? -6.265 -18.298 30.776 1.00 74.94 662 LEU A O 1
ATOM 4699 N N . LEU A 1 663 ? -4.161 -18.696 31.450 1.00 79.88 663 LEU A N 1
ATOM 4700 C CA . LEU A 1 663 ? -4.454 -18.928 32.862 1.00 79.88 663 LEU A CA 1
ATOM 4701 C C . LEU A 1 663 ? -3.724 -17.875 33.703 1.00 79.88 663 LEU A C 1
ATOM 4703 O O . LEU A 1 663 ? -2.519 -17.938 33.884 1.00 79.88 663 LEU A O 1
ATOM 4707 N N . VAL A 1 664 ? -4.458 -16.897 34.235 1.00 83.44 664 VAL A N 1
ATOM 4708 C CA . VAL A 1 664 ? -3.886 -15.731 34.945 1.00 83.44 664 VAL A CA 1
ATOM 4709 C C . VAL A 1 664 ? -3.103 -16.109 36.217 1.00 83.44 664 VAL A C 1
ATOM 4711 O O . VAL A 1 664 ? -2.274 -15.339 36.667 1.00 83.44 664 VAL A O 1
ATOM 4714 N N . CYS A 1 665 ? -3.330 -17.297 36.788 1.00 85.44 665 CYS A N 1
ATOM 4715 C CA . CYS A 1 665 ? -2.548 -17.835 37.913 1.00 85.44 665 CYS A CA 1
ATOM 4716 C C . CYS A 1 665 ? -1.391 -18.774 37.503 1.00 85.44 665 CYS A C 1
ATOM 4718 O O . CYS A 1 665 ? -0.899 -19.518 38.359 1.00 85.44 665 CYS A O 1
ATOM 4720 N N . ASP A 1 666 ? -1.046 -18.795 36.213 1.00 82.12 666 ASP A N 1
ATOM 4721 C CA . ASP A 1 666 ? -0.076 -19.684 35.558 1.00 82.12 666 ASP A CA 1
ATOM 4722 C C . ASP A 1 666 ? 0.491 -19.051 34.252 1.00 82.12 666 ASP A C 1
ATOM 4724 O O . ASP A 1 666 ? 0.826 -19.743 33.295 1.00 82.12 666 ASP A O 1
ATOM 4728 N N . ASN A 1 667 ? 0.563 -17.718 34.152 1.00 81.69 667 ASN A N 1
ATOM 4729 C CA . ASN A 1 667 ? 0.997 -17.024 32.926 1.00 81.69 667 ASN A CA 1
ATOM 4730 C C . ASN A 1 667 ? 2.442 -16.485 32.994 1.00 81.69 667 ASN A C 1
ATOM 4732 O O . ASN A 1 667 ? 2.965 -16.017 31.977 1.00 81.69 667 ASN A O 1
ATOM 4736 N N . GLY A 1 668 ? 3.097 -16.556 34.157 1.00 78.88 668 GLY A N 1
ATOM 4737 C CA . GLY A 1 668 ? 4.441 -16.034 34.402 1.00 78.88 668 GLY A CA 1
ATOM 4738 C C . GLY A 1 668 ? 4.503 -14.547 34.791 1.00 78.88 668 GLY A C 1
ATOM 4739 O O . GLY A 1 668 ? 5.596 -13.962 34.738 1.00 78.88 668 GLY A O 1
ATOM 4740 N N . LEU A 1 669 ? 3.372 -13.899 35.111 1.00 84.31 669 LEU A N 1
ATOM 4741 C CA . LEU A 1 669 ? 3.251 -12.444 35.269 1.00 84.31 669 LEU A CA 1
ATOM 4742 C C . LEU A 1 669 ? 2.623 -12.022 36.610 1.00 84.31 669 LEU A C 1
ATOM 4744 O O . LEU A 1 669 ? 1.473 -12.300 36.904 1.00 84.31 669 LEU A O 1
ATOM 4748 N N . ASP A 1 670 ? 3.378 -11.196 37.343 1.00 82.69 670 ASP A N 1
ATOM 4749 C CA . ASP A 1 670 ? 2.962 -10.367 38.492 1.00 82.69 670 ASP A CA 1
ATOM 4750 C C . ASP A 1 670 ? 1.904 -9.323 38.047 1.00 82.69 670 ASP A C 1
ATOM 4752 O O . ASP A 1 670 ? 2.215 -8.139 37.838 1.00 82.69 670 ASP A O 1
ATOM 4756 N N . ASP A 1 671 ? 0.670 -9.784 37.812 1.00 82.88 671 ASP A N 1
ATOM 4757 C CA . ASP A 1 671 ? -0.434 -9.033 37.204 1.00 82.88 671 ASP A CA 1
ATOM 4758 C C . ASP A 1 671 ? -1.137 -8.115 38.230 1.00 82.88 671 ASP A C 1
ATOM 4760 O O . ASP A 1 671 ? -1.407 -6.945 37.917 1.00 82.88 671 ASP A O 1
ATOM 4764 N N . ASP A 1 672 ? -1.338 -8.566 39.479 1.00 82.56 672 ASP A N 1
ATOM 4765 C CA . ASP A 1 672 ? -1.815 -7.733 40.605 1.00 82.56 672 ASP A CA 1
ATOM 4766 C C . ASP A 1 672 ? -0.754 -6.720 41.108 1.00 82.56 672 ASP A C 1
ATOM 4768 O O . ASP A 1 672 ? -1.099 -5.592 41.497 1.00 82.56 672 ASP A O 1
ATOM 4772 N N . ARG A 1 673 ? 0.539 -7.068 40.995 1.00 81.81 673 ARG A N 1
ATOM 4773 C CA . ARG A 1 673 ? 1.731 -6.271 41.369 1.00 81.81 673 ARG A CA 1
ATOM 4774 C C . ARG A 1 673 ? 2.115 -6.253 42.861 1.00 81.81 673 ARG A C 1
ATOM 4776 O O . ARG A 1 673 ? 2.742 -5.284 43.322 1.00 81.81 673 ARG A O 1
ATOM 4783 N N . ASP A 1 674 ? 1.783 -7.301 43.616 1.00 82.38 674 ASP A N 1
ATOM 4784 C CA . ASP A 1 674 ? 2.316 -7.649 44.946 1.00 82.38 674 ASP A CA 1
ATOM 4785 C C . ASP A 1 674 ? 3.830 -7.952 44.898 1.00 82.38 674 ASP A C 1
ATOM 4787 O O . ASP A 1 674 ? 4.601 -7.401 45.710 1.00 82.38 674 ASP A O 1
ATOM 4791 N N . GLY A 1 675 ? 4.267 -8.750 43.915 1.00 82.69 675 GLY A N 1
ATOM 4792 C CA . GLY A 1 675 ? 5.658 -9.134 43.676 1.00 82.69 675 GLY A CA 1
ATOM 4793 C C . GLY A 1 675 ? 6.051 -10.590 43.990 1.00 82.69 675 GLY A C 1
ATOM 4794 O O . GLY A 1 675 ? 7.245 -10.903 43.873 1.00 82.69 675 GLY A O 1
ATOM 4795 N N . ASP A 1 676 ? 5.121 -11.456 44.398 1.00 83.75 676 ASP A N 1
ATOM 4796 C CA . ASP A 1 676 ? 5.063 -12.852 43.915 1.00 83.75 676 ASP A CA 1
ATOM 4797 C C . ASP A 1 676 ? 4.201 -12.871 42.600 1.00 83.75 676 ASP A C 1
ATOM 4799 O O . ASP A 1 676 ? 3.720 -11.807 42.227 1.00 83.75 676 ASP A O 1
ATOM 4803 N N . ALA A 1 677 ? 4.124 -13.959 41.803 1.00 82.81 677 ALA A N 1
ATOM 4804 C CA . ALA A 1 677 ? 3.687 -13.851 40.379 1.00 82.81 677 ALA A CA 1
ATOM 4805 C C . ALA A 1 677 ? 2.756 -14.940 39.800 1.00 82.81 677 ALA A C 1
ATOM 4807 O O . ALA A 1 677 ? 2.141 -14.708 38.774 1.00 82.81 677 ALA A O 1
ATOM 4808 N N . ASP A 1 678 ? 2.690 -16.127 40.406 1.00 82.62 678 ASP A N 1
ATOM 4809 C CA . ASP A 1 678 ? 1.857 -17.246 39.940 1.00 82.62 678 ASP A CA 1
ATOM 4810 C C . ASP A 1 678 ? 1.565 -18.170 41.130 1.00 82.62 678 ASP A C 1
ATOM 4812 O O . ASP A 1 678 ? 2.279 -18.159 42.149 1.00 82.62 678 ASP A O 1
ATOM 4816 N N . TRP A 1 679 ? 0.580 -19.060 41.002 1.00 79.12 679 TRP A N 1
ATOM 4817 C CA . TRP A 1 679 ? 0.463 -20.184 41.932 1.00 79.12 679 TRP A CA 1
ATOM 4818 C C . TRP A 1 679 ? 1.705 -21.098 41.827 1.00 79.12 679 TRP A C 1
ATOM 4820 O O . TRP A 1 679 ? 2.229 -21.263 40.736 1.00 79.12 679 TRP A O 1
ATOM 4830 N N . PRO A 1 680 ? 2.215 -21.734 42.907 1.00 77.19 680 PRO A N 1
ATOM 4831 C CA . PRO A 1 680 ? 1.853 -21.653 44.324 1.00 77.19 680 PRO A CA 1
ATOM 4832 C C . PRO A 1 680 ? 2.736 -20.663 45.114 1.00 77.19 680 PRO A C 1
ATOM 4834 O O . PRO A 1 680 ? 2.884 -20.811 46.339 1.00 77.19 680 PRO A O 1
ATOM 4837 N N . ALA A 1 681 ? 3.419 -19.741 44.425 1.00 80.94 681 ALA A N 1
ATOM 4838 C CA . ALA A 1 681 ? 4.250 -18.712 45.041 1.00 80.94 681 ALA A CA 1
ATOM 4839 C C . ALA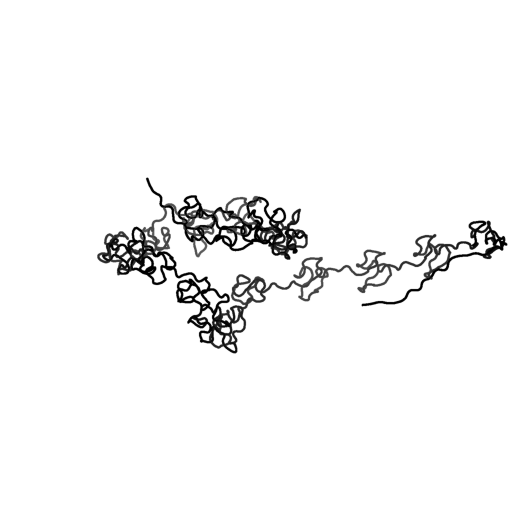 A 1 681 ? 3.377 -17.579 45.589 1.00 80.94 681 ALA A C 1
ATOM 4841 O O . ALA A 1 681 ? 3.488 -17.258 46.779 1.00 80.94 681 ALA A O 1
ATOM 4842 N N . ASP A 1 682 ? 2.485 -17.070 44.741 1.00 79.44 682 ASP A N 1
ATOM 4843 C CA . ASP A 1 682 ? 1.412 -16.167 45.115 1.00 79.44 682 ASP A CA 1
ATOM 4844 C C . ASP A 1 682 ? 0.405 -16.843 46.077 1.00 79.44 682 ASP A C 1
ATOM 4846 O O . ASP A 1 682 ? 0.295 -18.074 46.181 1.00 79.44 682 ASP A O 1
ATOM 4850 N N . ALA A 1 683 ? -0.271 -16.019 46.880 1.00 83.00 683 ALA A N 1
ATOM 4851 C CA . ALA A 1 683 ? -1.160 -16.427 47.959 1.00 83.00 683 ALA A CA 1
ATOM 4852 C C . ALA A 1 683 ? -2.646 -16.109 47.728 1.00 83.00 683 ALA A C 1
ATOM 4854 O O . ALA A 1 683 ? -3.478 -16.591 48.514 1.00 83.00 683 ALA A O 1
ATOM 4855 N N . ASP A 1 684 ? -2.963 -15.317 46.708 1.00 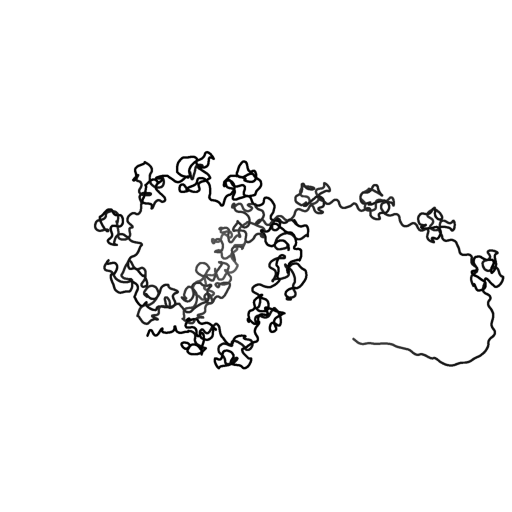83.00 684 ASP A N 1
ATOM 4856 C CA . ASP A 1 684 ? -4.301 -14.858 46.357 1.00 83.00 684 ASP A CA 1
ATOM 4857 C C . ASP A 1 684 ? -4.857 -15.621 45.126 1.00 83.00 684 ASP A C 1
ATOM 4859 O O . ASP A 1 684 ? -6.063 -15.897 45.068 1.00 83.00 684 ASP A O 1
ATOM 4863 N N . CYS A 1 685 ? -3.980 -16.173 44.281 1.00 83.25 685 CYS A N 1
ATOM 4864 C CA . CYS A 1 685 ? -4.215 -17.355 43.455 1.00 83.25 685 CYS A CA 1
ATOM 4865 C C . CYS A 1 685 ? -4.571 -18.599 44.291 1.00 83.25 685 CYS A C 1
ATOM 4867 O O . CYS A 1 685 ? -3.971 -18.922 45.322 1.00 83.25 685 CYS A O 1
ATOM 4869 N N . LEU A 1 686 ? -5.573 -19.357 43.830 1.00 82.06 686 LEU A N 1
ATOM 4870 C CA . LEU A 1 686 ? -6.133 -20.500 44.569 1.00 82.06 686 LEU A CA 1
ATOM 4871 C C . LEU A 1 686 ? -5.550 -21.855 44.136 1.00 82.06 686 LEU A C 1
ATOM 4873 O O . LEU A 1 686 ? -5.262 -22.699 44.996 1.00 82.06 686 LEU A O 1
ATOM 4877 N N . ASP A 1 687 ? -5.400 -22.035 42.827 1.00 82.06 687 ASP A N 1
ATOM 4878 C CA . ASP A 1 687 ? -4.711 -23.107 42.104 1.00 82.06 687 ASP A CA 1
ATOM 4879 C C . ASP A 1 687 ? -4.318 -22.582 40.704 1.00 82.06 687 ASP A C 1
ATOM 4881 O O . ASP A 1 687 ? -4.843 -21.553 40.277 1.00 82.06 687 ASP A O 1
ATOM 4885 N N . SER A 1 688 ? -3.409 -23.267 40.002 1.00 74.06 688 SER A N 1
ATOM 4886 C CA . SER A 1 688 ? -2.895 -22.927 38.656 1.00 74.06 688 SER A CA 1
ATOM 4887 C C . SER A 1 688 ? -3.959 -22.938 37.542 1.00 74.06 688 SER A C 1
ATOM 4889 O O . SER A 1 688 ? -3.723 -22.472 36.439 1.00 74.06 688 SER A O 1
ATOM 4891 N N . MET A 1 689 ? -5.191 -23.380 37.829 1.00 78.94 689 MET A N 1
ATOM 4892 C CA . MET A 1 689 ? -6.359 -23.187 36.948 1.00 78.94 689 MET A CA 1
ATOM 4893 C C . MET A 1 689 ? -7.157 -21.906 37.279 1.00 78.94 689 MET A C 1
ATOM 4895 O O . MET A 1 689 ? -8.332 -21.788 36.918 1.00 78.94 689 MET A O 1
ATOM 4899 N N . GLY A 1 690 ? -6.556 -20.968 38.016 1.00 73.31 690 GLY A N 1
ATOM 4900 C CA . GLY A 1 690 ? -7.161 -19.699 38.410 1.00 73.31 690 GLY A CA 1
ATOM 4901 C C . GLY A 1 690 ? -7.259 -18.705 37.242 1.00 73.31 690 GLY A C 1
ATOM 4902 O O . GLY A 1 690 ? -6.235 -18.367 36.656 1.00 73.31 690 GLY A O 1
ATOM 4903 N N . PRO A 1 691 ? -8.459 -18.184 36.916 1.00 73.12 691 PRO A N 1
ATOM 4904 C CA . PRO A 1 691 ? -8.639 -17.190 35.854 1.00 73.12 691 PRO A CA 1
ATOM 4905 C C . PRO A 1 691 ? -8.402 -15.741 36.321 1.00 73.12 691 PRO A C 1
ATOM 4907 O O . PRO A 1 691 ? -8.605 -14.820 35.540 1.00 73.12 691 PRO A O 1
ATOM 4910 N N . THR A 1 692 ? -8.053 -15.524 37.595 1.00 73.75 692 THR A N 1
ATOM 4911 C CA . THR A 1 692 ? -7.898 -14.196 38.212 1.00 73.75 692 THR A CA 1
ATOM 4912 C C . THR A 1 692 ? -6.947 -14.257 39.410 1.00 73.75 692 THR A C 1
ATOM 4914 O O . THR A 1 692 ? -7.225 -15.011 40.351 1.00 73.75 692 THR A O 1
ATOM 4917 N N . GLU A 1 693 ? -5.930 -13.396 39.451 1.00 75.12 693 GLU A N 1
ATOM 4918 C CA . GLU A 1 693 ? -5.332 -12.961 40.722 1.00 75.12 693 GLU A CA 1
ATOM 4919 C C . GLU A 1 693 ? -6.330 -12.064 41.487 1.00 75.12 693 GLU A C 1
ATOM 4921 O O . GLU A 1 693 ? -7.191 -11.415 40.883 1.00 75.12 693 GLU A O 1
ATOM 4926 N N . LEU A 1 694 ? -6.257 -12.025 42.823 1.00 71.19 694 LEU A N 1
ATOM 4927 C CA . LEU A 1 694 ? -7.101 -11.145 43.644 1.00 71.19 694 LEU A CA 1
ATOM 4928 C C . LEU A 1 694 ? -6.238 -10.056 44.296 1.00 71.19 694 LEU A C 1
ATOM 4930 O O . LEU A 1 694 ? -5.325 -10.402 45.040 1.00 71.19 694 LEU A O 1
ATOM 4934 N N . PRO A 1 695 ? -6.543 -8.757 44.104 1.00 60.78 695 PRO A N 1
ATOM 4935 C CA . PRO A 1 695 ? -5.632 -7.687 44.489 1.00 60.78 695 PRO A CA 1
ATOM 4936 C C . PRO A 1 695 ? -5.357 -7.646 45.999 1.00 60.78 695 PRO A C 1
ATOM 4938 O O . PRO A 1 695 ? -6.286 -7.502 46.806 1.00 60.78 695 PRO A O 1
ATOM 4941 N N . HIS A 1 696 ? -4.080 -7.715 46.383 1.00 54.97 696 HIS A N 1
ATOM 4942 C CA . HIS A 1 696 ? -3.643 -7.922 47.767 1.00 54.97 696 HIS A CA 1
ATOM 4943 C C . HIS A 1 696 ? -4.219 -6.875 48.746 1.00 54.97 696 HIS A C 1
ATOM 4945 O O . HIS A 1 696 ? -3.860 -5.689 48.723 1.00 54.97 696 HIS A O 1
ATOM 4951 N N . GLU A 1 697 ? -5.068 -7.300 49.699 1.00 51.88 697 GLU A N 1
ATOM 4952 C CA . GLU A 1 697 ? -5.633 -6.407 50.730 1.00 51.88 697 GLU A CA 1
ATOM 4953 C C . GLU A 1 697 ? -4.509 -5.799 51.600 1.00 51.88 697 GLU A C 1
ATOM 4955 O O . GLU A 1 697 ? -4.003 -6.416 52.543 1.00 51.88 697 GLU A O 1
ATOM 4960 N N . LEU A 1 698 ? -4.136 -4.542 51.329 1.00 46.25 698 LEU A N 1
ATOM 4961 C CA . LEU A 1 698 ? -3.120 -3.796 52.081 1.00 46.25 698 LEU A CA 1
ATOM 4962 C C . LEU A 1 698 ? -3.506 -3.619 53.572 1.00 46.25 698 LEU A C 1
ATOM 4964 O O . LEU A 1 698 ? -4.049 -2.584 53.969 1.00 46.25 698 LEU A O 1
ATOM 4968 N N . GLU A 1 699 ? -3.171 -4.585 54.443 1.00 45.16 699 GLU A N 1
ATOM 4969 C CA . GLU A 1 699 ? -3.386 -4.512 55.905 1.00 45.16 699 GLU A CA 1
ATOM 4970 C C . GLU A 1 699 ? -2.589 -3.345 56.548 1.00 45.16 699 GLU A C 1
ATOM 4972 O O . GLU A 1 699 ? -1.444 -3.479 56.995 1.00 45.16 699 GLU A O 1
ATOM 4977 N N . VAL A 1 700 ? -3.214 -2.166 56.659 1.00 40.34 700 VAL A N 1
ATOM 4978 C CA . VAL A 1 700 ? -2.603 -0.961 57.257 1.00 40.34 700 VAL A CA 1
ATOM 4979 C C . VAL A 1 700 ? -2.538 -1.024 58.806 1.00 40.34 700 VAL A C 1
ATOM 4981 O O . VAL A 1 700 ? -3.505 -0.670 59.489 1.00 40.34 700 VAL A O 1
ATOM 4984 N N . GLU A 1 701 ? -1.377 -1.400 59.378 1.00 37.84 701 GLU A N 1
ATOM 4985 C CA . GLU A 1 701 ? -1.053 -1.357 60.842 1.00 37.84 701 GLU A CA 1
ATOM 4986 C C . GLU A 1 701 ? -0.808 0.053 61.453 1.00 37.84 701 GLU A C 1
ATOM 4988 O O . GLU A 1 701 ? 0.001 0.846 60.912 1.00 37.84 701 GLU A O 1
#

Foldseek 3Di:
DDDDDDDDDDDDDDDDDDDDDDDDDDFAQLAPFDDVVPPPAGHPRACLDPHRRHRTRDHDAFAQLANFDDVPPPPDGHVVQQCDPDRRHRDSDHDQFAFLANFDDPPPPPDGHVVAQCDPHRRHNDRPHDDQAQLAPQDDDQPPPDGHVRACLDPHRNHNDSDHDPQFAQLANPDDQVPPPAGHPRQPQDPHRRHRDSDWAQQAPQDPPVVPPDGHLAQQLDPDRNHHDSDRPPQGAFQANPDPPQALPDGHPVTQPQRPGRNHNDSHPPDQAQQGHQDPPVPLPRGHPPRDQQDPDRRHHRDDRAQQASQDCVCVPPFGHFAEAQCDPDSNHNDSDADPQGAQQARQDPPLPPPDGHPPRQDCDRGRNHNDSHNPQWDQPSQDPVVVPPDHHPPTDDQDPDRRDDPLVFAQLAPADCVVPPPAGHPRAQLDPHRSDHGSDDDPQFAQQARPDDVLPPPFGHDDPPDDGQPLDPDNRHNDSHHPDQAFQRPQDPVVVPPDGHPPVDPQDPDRRHRDDDDPDDQQQQDQDPPQPPPFGHPQAQQLHPDNRHRGSHADPQFAQQARPDDVQPPPFGHPPRACLDPGRNHRDRADVCAAQQGNQAPVVVPPDGHPPVQPQHPDRNHRDRAAAQQQPFDCVVVQPDGHVVAPQHPDNRHRDSANCQFQQRNQAPPLVPPQGHPPRDDQDDHSNHNDRDRDDPPDD

Solvent-accessible surface area (backbone atoms only — not comparable to full-atom values): 40964 Å² total; per-residue (Å²): 133,82,86,88,89,90,90,83,88,84,88,85,84,90,83,89,88,81,90,81,93,77,86,78,83,78,64,28,48,8,50,63,76,54,54,88,75,71,86,78,52,44,23,84,70,27,88,26,23,90,32,64,81,26,74,51,50,60,66,79,74,66,31,47,10,56,61,77,49,55,91,74,75,87,75,58,46,22,64,76,28,87,27,23,88,36,61,81,25,73,49,53,66,63,73,78,65,25,42,10,52,60,75,53,54,86,70,66,93,78,57,41,22,72,80,28,82,27,28,91,32,74,76,26,72,47,47,59,60,70,81,66,18,41,13,59,63,76,49,59,84,70,69,89,85,48,39,21,80,76,25,89,24,26,93,36,75,74,26,72,44,44,58,58,70,82,76,64,31,46,11,55,60,81,49,56,84,72,66,90,77,54,39,20,76,74,26,88,54,28,92,43,70,74,38,83,48,52,65,55,22,50,10,57,67,75,43,54,76,74,65,88,76,50,45,19,40,67,21,43,28,9,68,40,52,88,27,74,57,48,67,61,45,99,61,61,21,38,10,51,62,80,54,65,81,71,69,88,77,58,47,25,49,90,65,26,86,25,24,94,18,9,25,26,84,40,53,44,47,102,56,80,24,46,10,46,59,76,44,53,76,76,65,92,71,62,38,29,43,87,76,23,70,30,25,96,41,50,79,36,75,54,41,76,47,25,49,9,57,64,72,54,45,91,72,69,86,78,51,42,25,29,63,60,19,51,29,12,85,37,56,81,25,72,49,50,62,68,51,101,73,59,31,43,10,57,59,78,44,54,76,82,65,91,74,52,32,26,48,93,75,30,84,34,28,92,28,10,37,30,76,42,47,67,37,93,86,50,56,38,74,77,79,57,58,84,90,61,90,72,58,47,32,66,85,63,43,83,79,44,91,48,94,76,37,61,70,75,89,45,20,50,12,47,60,77,59,50,85,73,63,93,75,52,37,22,86,67,30,84,28,37,90,41,52,77,28,70,56,52,60,63,58,95,76,56,31,42,7,58,57,80,54,56,87,76,66,91,76,55,43,22,43,42,100,86,76,76,33,24,86,34,25,94,40,47,78,34,77,40,46,55,68,82,88,69,40,40,18,68,68,74,45,56,78,93,63,89,75,56,39,28,46,83,83,20,85,76,32,90,42,74,82,35,64,52,82,82,70,98,56,76,39,38,5,65,62,85,46,56,77,68,70,87,78,56,49,21,40,49,68,16,49,25,16,82,34,65,82,32,70,55,36,61,67,51,103,63,65,29,44,7,58,58,84,52,54,88,78,63,91,75,58,47,20,44,92,69,22,86,22,22,92,24,9,32,30,80,49,50,51,44,84,92,40,35,45,8,47,53,74,44,53,83,71,65,88,74,55,43,27,43,81,79,31,93,60,25,86,46,45,91,32,74,54,47,54,71,45,48,11,62,68,78,55,50,90,89,67,74,73,60,36,26,86,76,31,87,24,22,90,37,79,67,24,61,38,72,48,25,86,87,21,50,8,24,47,82,43,51,78,77,63,88,74,55,36,26,38,79,74,26,83,60,30,86,46,53,86,20,80,51,62,52,73,78,80,79,81,85,128

Radius of gyration: 49.94 Å; Cα contacts (8 Å, |Δi|>4): 1400; chains: 1; bounding box: 116×132×124 Å